Protein AF-0000000077100002 (afdb_homodimer)

Nearest PDB structures (foldseek):
  3akk-assembly2_C  TM=9.280E-01  e=3.786E-22  Helicobacter pylori J99
  3akk-assembly1_A  TM=9.000E-01  e=1.284E-22  Helicobacter pylori J99
  3akl-assembly1_B  TM=9.288E-01  e=6.500E-22  Helicobacter pylori J99
  3akk-assembly2_D  TM=9.218E-01  e=1.544E-21  Helicobacter pylori J99
  3akj-assembly1_A  TM=9.193E-01  e=2.798E-21  Helicobacter pylori J99

Sequence (646 aa):
MERERMIDIKDLNKYERDFSTYYGGRSGSKYAIIIDGERWMIKFPESTKDFMGRQKKNAHFPSYTASPLSEYIGSQIYQSLGIPVHETMLGIRDNKLVVACKDFDPLHRLVEYGQIKNSLTDTEIELVHSSSGQQGEALMDVLNVISTAPVFQKTPGVKERFWDMFIADAFIRNNDRNNGNWGIFINADGTGKLAPVYDNGNCLFNKRNPSVAERRIANERDIYQDALGTGVSFFTDKNDKNIHPFQYIESAENPDCTAALLRFVKHLDVREIDRIVEEIPENFQDIQIITAIQKEHYKAVFHMMLNKSIFPAANNFEKNLIKMERERMIDIKDLNKYERDFSTYYGGRSGSKYAIIIDGERWMIKFPESTKDFMGRQKKNAHFPSYTASPLSEYIGSQIYQSLGIPVHETMLGIRDNKLVVACKDFDPLHRLVEYGQIKNSLTDTEIELVHSSSGQQGEALMDVLNVISTAPVFQKTPGVKERFWDMFIADAFIRNNDRNNGNWGIFINADGTGKLAPVYDNGNCLFNKRNPSVAERRIANERDIYQDALGTGVSFFTDKNDKNIHPFQYIESAENPDCTAALLRFVKHLDVREIDRIVEEIPENFQDIQIITAIQKEHYKAVFHMMLNKSIFPAANNFEKNLIK

Structure (mmCIF, N/CA/C/O backbone):
data_AF-0000000077100002-model_v1
#
loop_
_entity.id
_entity.type
_entity.pdbx_description
1 polymer 'HipA-like C-terminal domain-containing protein'
#
loop_
_atom_site.group_PDB
_atom_site.id
_atom_site.type_symbol
_atom_site.label_atom_id
_atom_site.label_alt_id
_atom_site.label_comp_id
_atom_site.label_asym_id
_atom_site.label_entity_id
_atom_site.label_seq_id
_atom_site.pdbx_PDB_ins_code
_atom_site.Cartn_x
_atom_site.Cartn_y
_atom_site.Cartn_z
_atom_site.occupancy
_atom_site.B_iso_or_equiv
_atom_site.auth_seq_id
_atom_site.auth_comp_id
_atom_site.auth_asym_id
_atom_site.auth_atom_id
_atom_site.pdbx_PDB_model_num
ATOM 1 N N . MET A 1 1 ? 19.609 -36.281 -30.641 1 29.33 1 MET A N 1
ATOM 2 C CA . MET A 1 1 ? 19.562 -35.625 -29.328 1 29.33 1 MET A CA 1
ATOM 3 C C . MET A 1 1 ? 18.734 -34.344 -29.391 1 29.33 1 MET A C 1
ATOM 5 O O . MET A 1 1 ? 19.062 -33.438 -30.141 1 29.33 1 MET A O 1
ATOM 9 N N . GLU A 1 2 ? 17.438 -34.406 -29.344 1 36.81 2 GLU A N 1
ATOM 10 C CA . GLU A 1 2 ? 16.562 -33.25 -29.516 1 36.81 2 GLU A CA 1
ATOM 11 C C . GLU A 1 2 ? 17.094 -32.031 -28.766 1 36.81 2 GLU A C 1
ATOM 13 O O . GLU A 1 2 ? 17.406 -32.125 -27.578 1 36.81 2 GLU A O 1
ATOM 18 N N . ARG A 1 3 ? 17.875 -31.234 -29.234 1 43.56 3 ARG A N 1
ATOM 19 C CA . ARG A 1 3 ? 18.562 -30.062 -28.703 1 43.56 3 ARG A CA 1
ATOM 20 C C . ARG A 1 3 ? 17.688 -29.312 -27.688 1 43.56 3 ARG A C 1
ATOM 22 O O . ARG A 1 3 ? 16.547 -28.969 -27.984 1 43.56 3 ARG A O 1
ATOM 29 N N . GLU A 1 4 ? 17.703 -29.625 -26.359 1 52.91 4 GLU A N 1
ATOM 30 C CA . GLU A 1 4 ? 17.016 -29.156 -25.172 1 52.91 4 GLU A CA 1
ATOM 31 C C . GLU A 1 4 ? 16.812 -27.641 -25.219 1 52.91 4 GLU A C 1
ATOM 33 O O . GLU A 1 4 ? 17.766 -26.875 -25.328 1 52.91 4 GLU A O 1
ATOM 38 N N . ARG A 1 5 ? 15.719 -27.094 -25.906 1 70.12 5 ARG A N 1
ATOM 39 C CA . ARG A 1 5 ? 15.391 -25.703 -26.172 1 70.12 5 ARG A CA 1
ATOM 40 C C . ARG A 1 5 ? 15.328 -24.906 -24.875 1 70.12 5 ARG A C 1
ATOM 42 O O . ARG A 1 5 ? 14.531 -25.219 -23.984 1 70.12 5 ARG A O 1
ATOM 49 N N . MET A 1 6 ? 16.453 -24.328 -24.484 1 81.62 6 MET A N 1
ATOM 50 C CA . MET A 1 6 ? 16.5 -23.422 -23.344 1 81.62 6 MET A CA 1
ATOM 51 C C . MET A 1 6 ? 15.883 -22.078 -23.688 1 81.62 6 MET A C 1
ATOM 53 O O . MET A 1 6 ? 15.883 -21.656 -24.844 1 81.62 6 MET A O 1
ATOM 57 N N . ILE A 1 7 ? 15.234 -21.531 -22.703 1 89.06 7 ILE A N 1
ATOM 58 C CA . ILE A 1 7 ? 14.68 -20.203 -22.922 1 89.06 7 ILE A CA 1
ATOM 59 C C . ILE A 1 7 ? 15.805 -19.203 -23.141 1 89.06 7 ILE A C 1
ATOM 61 O O . ILE A 1 7 ? 16.953 -19.453 -22.75 1 89.06 7 ILE A O 1
ATOM 65 N N . ASP A 1 8 ? 15.438 -18.094 -23.781 1 90.88 8 ASP A N 1
ATOM 66 C CA . ASP A 1 8 ? 16.391 -17.016 -24.031 1 90.88 8 ASP A CA 1
ATOM 67 C C . ASP A 1 8 ? 16.391 -16 -22.906 1 90.88 8 ASP A C 1
ATOM 69 O O . ASP A 1 8 ? 15.344 -15.43 -22.578 1 90.88 8 ASP A O 1
ATOM 73 N N . ILE A 1 9 ? 17.516 -15.891 -22.281 1 95.19 9 ILE A N 1
ATOM 74 C CA . ILE A 1 9 ? 17.703 -14.781 -21.344 1 95.19 9 ILE A CA 1
ATOM 75 C C . ILE A 1 9 ? 18.094 -13.523 -22.109 1 95.19 9 ILE A C 1
ATOM 77 O O . ILE A 1 9 ? 19.094 -13.516 -22.844 1 95.19 9 ILE A O 1
ATOM 81 N N . LYS A 1 10 ? 17.391 -12.406 -21.906 1 95.81 10 LYS A N 1
ATOM 82 C CA . LYS A 1 10 ? 17.547 -11.219 -22.734 1 95.81 10 LYS A CA 1
ATOM 83 C C . LYS A 1 10 ? 18.547 -10.25 -22.125 1 95.81 10 LYS A C 1
ATOM 85 O O . LYS A 1 10 ? 18.641 -10.125 -20.906 1 95.81 10 LYS A O 1
ATOM 90 N N . ASP A 1 11 ? 19.328 -9.656 -23.031 1 95.31 11 ASP A N 1
ATOM 91 C CA . ASP A 1 11 ? 20.094 -8.492 -22.609 1 95.31 11 ASP A CA 1
ATOM 92 C C . ASP A 1 11 ? 19.219 -7.242 -22.562 1 95.31 11 ASP A C 1
ATOM 94 O O . ASP A 1 11 ? 18.875 -6.68 -23.609 1 95.31 11 ASP A O 1
ATOM 98 N N . LEU A 1 12 ? 18.969 -6.793 -21.375 1 96.94 12 LEU A N 1
ATOM 99 C CA . LEU A 1 12 ? 18.016 -5.691 -21.234 1 96.94 12 LEU A CA 1
ATOM 100 C C . LEU A 1 12 ? 18.75 -4.375 -21 1 96.94 12 LEU A C 1
ATOM 102 O O . LEU A 1 12 ? 18.125 -3.334 -20.797 1 96.94 12 LEU A O 1
ATOM 106 N N . ASN A 1 13 ? 20.078 -4.367 -21.094 1 95.69 13 ASN A N 1
ATOM 107 C CA . ASN A 1 13 ? 20.875 -3.168 -20.891 1 95.69 13 ASN A CA 1
ATOM 108 C C . ASN A 1 13 ? 20.656 -2.145 -22 1 95.69 13 ASN A C 1
ATOM 110 O O . ASN A 1 13 ? 20.797 -0.94 -21.781 1 95.69 13 ASN A O 1
ATOM 114 N N . LYS A 1 14 ? 20.281 -2.521 -23.094 1 95.69 14 LYS A N 1
ATOM 115 C CA . LYS A 1 14 ? 20.219 -1.646 -24.266 1 95.69 14 LYS A CA 1
ATOM 116 C C . LYS A 1 14 ? 18.938 -0.832 -24.281 1 95.69 14 LYS A C 1
ATOM 118 O O . LYS A 1 14 ? 18.797 0.111 -25.062 1 95.69 14 LYS A O 1
ATOM 123 N N . TYR A 1 15 ? 18.016 -1.192 -23.469 1 97.38 15 TYR A N 1
ATOM 124 C CA . TYR A 1 15 ? 16.719 -0.518 -23.5 1 97.38 15 TYR A CA 1
ATOM 125 C C . TYR A 1 15 ? 16.688 0.658 -22.531 1 97.38 15 TYR A C 1
ATOM 127 O O . TYR A 1 15 ? 17.234 0.571 -21.422 1 97.38 15 TYR A O 1
ATOM 135 N N . GLU A 1 16 ? 16.031 1.684 -22.953 1 94.25 16 GLU A N 1
ATOM 136 C CA . GLU A 1 16 ? 16 2.928 -22.188 1 94.25 16 GLU A CA 1
ATOM 137 C C . GLU A 1 16 ? 14.953 2.875 -21.094 1 94.25 16 GLU A C 1
ATOM 139 O O . GLU A 1 16 ? 13.875 2.299 -21.266 1 94.25 16 GLU A O 1
ATOM 144 N N . ARG A 1 17 ? 15.273 3.562 -20.031 1 93.69 17 ARG A N 1
ATOM 145 C CA . ARG A 1 17 ? 14.336 3.721 -18.922 1 93.69 17 ARG A CA 1
ATOM 146 C C . ARG A 1 17 ? 13.242 4.73 -19.266 1 93.69 17 ARG A C 1
ATOM 148 O O . ARG A 1 17 ? 13.516 5.754 -19.891 1 93.69 17 ARG A O 1
ATOM 155 N N . ASP A 1 18 ? 12.039 4.41 -18.938 1 93.06 18 ASP A N 1
ATOM 156 C CA . ASP A 1 18 ? 10.906 5.328 -19.047 1 93.06 18 ASP A CA 1
ATOM 157 C C . ASP A 1 18 ? 10.648 6.023 -17.703 1 93.06 18 ASP A C 1
ATOM 159 O O . ASP A 1 18 ? 10.172 5.398 -16.766 1 93.06 18 ASP A O 1
ATOM 163 N N . PHE A 1 19 ? 10.875 7.328 -17.609 1 90.44 19 PHE A N 1
ATOM 164 C CA . PHE A 1 19 ? 10.781 8.062 -16.344 1 90.44 19 PHE A CA 1
ATOM 165 C C . PHE A 1 19 ? 9.383 8.641 -16.156 1 90.44 19 PHE A C 1
ATOM 167 O O . PHE A 1 19 ? 9.148 9.414 -15.227 1 90.44 19 PHE A O 1
ATOM 174 N N . SER A 1 20 ? 8.445 8.242 -16.969 1 89.31 20 SER A N 1
ATOM 175 C CA . SER A 1 20 ? 7.09 8.766 -16.859 1 89.31 20 SER A CA 1
ATOM 176 C C . SER A 1 20 ? 6.191 7.812 -16.062 1 89.31 20 SER A C 1
ATOM 178 O O . SER A 1 20 ? 5.031 8.133 -15.789 1 89.31 20 SER A O 1
ATOM 180 N N . THR A 1 21 ? 6.754 6.668 -15.742 1 91.62 21 THR A N 1
ATOM 181 C CA . THR A 1 21 ? 5.934 5.691 -15.031 1 91.62 21 THR A CA 1
ATOM 182 C C . THR A 1 21 ? 6.707 5.09 -13.859 1 91.62 21 THR A C 1
ATOM 184 O O . THR A 1 21 ? 7.902 4.809 -13.969 1 91.62 21 THR A O 1
ATOM 187 N N . TYR A 1 22 ? 5.973 4.887 -12.766 1 93.19 22 TYR A N 1
ATOM 188 C CA . TYR A 1 22 ? 6.531 4.34 -11.539 1 93.19 22 TYR A CA 1
ATOM 189 C C . TYR A 1 22 ? 5.617 3.268 -10.953 1 93.19 22 TYR A C 1
ATOM 191 O O . TYR A 1 22 ? 4.43 3.217 -11.273 1 93.19 22 TYR A O 1
ATOM 199 N N . TYR A 1 23 ? 6.211 2.426 -10.148 1 93.81 23 TYR A N 1
ATOM 200 C CA . TYR A 1 23 ? 5.473 1.271 -9.648 1 93.81 23 TYR A CA 1
ATOM 201 C C . TYR A 1 23 ? 5.578 1.167 -8.133 1 93.81 23 TYR A C 1
ATOM 203 O O . TYR A 1 23 ? 6.605 1.518 -7.551 1 93.81 23 TYR A O 1
ATOM 211 N N . GLY A 1 24 ? 4.477 0.682 -7.551 1 91.19 24 GLY A N 1
ATOM 212 C CA . GLY A 1 24 ? 4.457 0.469 -6.113 1 91.19 24 GLY A CA 1
ATOM 213 C C . GLY A 1 24 ? 4.98 -0.896 -5.703 1 91.19 24 GLY A C 1
ATOM 214 O O . GLY A 1 24 ? 5.621 -1.584 -6.5 1 91.19 24 GLY A O 1
ATOM 215 N N . GLY A 1 25 ? 4.691 -1.193 -4.418 1 86.75 25 GLY A N 1
ATOM 216 C CA . GLY A 1 25 ? 5.152 -2.455 -3.861 1 86.75 25 GLY A CA 1
ATOM 217 C C . GLY A 1 25 ? 6.277 -2.289 -2.857 1 86.75 25 GLY A C 1
ATOM 218 O O . GLY A 1 25 ? 6.922 -1.241 -2.809 1 86.75 25 GLY A O 1
ATOM 219 N N . ARG A 1 26 ? 6.523 -3.363 -2.15 1 76.56 26 ARG A N 1
ATOM 220 C CA . ARG A 1 26 ? 7.473 -3.27 -1.047 1 76.56 26 ARG A CA 1
ATOM 221 C C . ARG A 1 26 ? 8.727 -4.094 -1.332 1 76.56 26 ARG A C 1
ATOM 223 O O . ARG A 1 26 ? 9.641 -4.145 -0.508 1 76.56 26 ARG A O 1
ATOM 230 N N . SER A 1 27 ? 8.719 -4.648 -2.514 1 74.06 27 SER A N 1
ATOM 231 C CA . SER A 1 27 ? 9.82 -5.57 -2.74 1 74.06 27 SER A CA 1
ATOM 232 C C . SER A 1 27 ? 10.781 -5.035 -3.803 1 74.06 27 SER A C 1
ATOM 234 O O . SER A 1 27 ? 10.422 -4.949 -4.98 1 74.06 27 SER A O 1
ATOM 236 N N . GLY A 1 28 ? 11.969 -4.707 -3.453 1 77.81 28 GLY A N 1
ATOM 237 C CA . GLY A 1 28 ? 13.07 -4.469 -4.371 1 77.81 28 GLY A CA 1
ATOM 238 C C . GLY A 1 28 ? 12.844 -3.275 -5.277 1 77.81 28 GLY A C 1
ATOM 239 O O . GLY A 1 28 ? 11.742 -2.736 -5.34 1 77.81 28 GLY A O 1
ATOM 240 N N . SER A 1 29 ? 13.828 -2.967 -6 1 91 29 SER A N 1
ATOM 241 C CA . SER A 1 29 ? 13.797 -1.868 -6.961 1 91 29 SER A CA 1
ATOM 242 C C . SER A 1 29 ? 13.094 -2.279 -8.25 1 91 29 SER A C 1
ATOM 244 O O . SER A 1 29 ? 13.203 -3.428 -8.688 1 91 29 SER A O 1
ATOM 246 N N . LYS A 1 30 ? 12.367 -1.38 -8.852 1 94.94 30 LYS A N 1
ATOM 247 C CA . LYS A 1 30 ? 11.68 -1.622 -10.117 1 94.94 30 LYS A CA 1
ATOM 248 C C . LYS A 1 30 ? 11.43 -0.316 -10.867 1 94.94 30 LYS A C 1
ATOM 250 O O . LYS A 1 30 ? 11.195 0.724 -10.25 1 94.94 30 LYS A O 1
ATOM 255 N N . TYR A 1 31 ? 11.578 -0.314 -12.141 1 95.69 31 TYR A N 1
ATOM 256 C CA . TYR A 1 31 ? 11.258 0.834 -12.984 1 95.69 31 TYR A CA 1
ATOM 257 C C . TYR A 1 31 ? 10.875 0.389 -14.391 1 95.69 31 TYR A C 1
ATOM 259 O O . TYR A 1 31 ? 10.961 -0.796 -14.719 1 95.69 31 TYR A O 1
ATOM 267 N N . ALA A 1 32 ? 10.398 1.284 -15.164 1 96.12 32 ALA A N 1
ATOM 268 C CA . ALA A 1 32 ? 9.875 0.98 -16.484 1 96.12 32 ALA A CA 1
ATOM 269 C C . ALA A 1 32 ? 10.961 1.137 -17.562 1 96.12 32 ALA A C 1
ATOM 271 O O . ALA A 1 32 ? 11.766 2.062 -17.484 1 96.12 32 ALA A O 1
ATOM 272 N N . ILE A 1 33 ? 10.945 0.249 -18.5 1 97.5 33 ILE A N 1
ATOM 273 C CA . ILE A 1 33 ? 11.711 0.386 -19.734 1 97.5 33 ILE A CA 1
ATOM 274 C C . ILE A 1 33 ? 10.797 0.195 -20.938 1 97.5 33 ILE A C 1
ATOM 276 O O . ILE A 1 33 ? 9.68 -0.311 -20.812 1 97.5 33 ILE A O 1
ATOM 280 N N . ILE A 1 34 ? 11.305 0.632 -22.078 1 97.06 34 ILE A N 1
ATOM 281 C CA . ILE A 1 34 ? 10.547 0.485 -23.312 1 97.06 34 ILE A CA 1
ATOM 282 C C . ILE A 1 34 ? 11.227 -0.538 -24.219 1 97.06 34 ILE A C 1
ATOM 284 O O . ILE A 1 34 ? 12.391 -0.372 -24.594 1 97.06 34 ILE A O 1
ATOM 288 N N . ILE A 1 35 ? 10.531 -1.644 -24.516 1 97.19 35 ILE A N 1
ATOM 289 C CA . ILE A 1 35 ? 10.984 -2.658 -25.469 1 97.19 35 ILE A CA 1
ATOM 290 C C . ILE A 1 35 ? 10.055 -2.688 -26.672 1 97.19 35 ILE A C 1
ATOM 292 O O . ILE A 1 35 ? 8.883 -3.043 -26.562 1 97.19 35 ILE A O 1
ATOM 296 N N . ASP A 1 36 ? 10.539 -2.303 -27.844 1 95.12 36 ASP A N 1
ATOM 297 C CA . ASP A 1 36 ? 9.789 -2.311 -29.094 1 95.12 36 ASP A CA 1
ATOM 298 C C . ASP A 1 36 ? 8.477 -1.55 -28.953 1 95.12 36 ASP A C 1
ATOM 300 O O . ASP A 1 36 ? 7.414 -2.057 -29.312 1 95.12 36 ASP A O 1
ATOM 304 N N . GLY A 1 37 ? 8.469 -0.465 -28.312 1 94.75 37 GLY A N 1
ATOM 305 C CA . GLY A 1 37 ? 7.34 0.439 -28.203 1 94.75 37 GLY A CA 1
ATOM 306 C C . GLY A 1 37 ? 6.395 0.081 -27.078 1 94.75 37 GLY A C 1
ATOM 307 O O . GLY A 1 37 ? 5.398 0.774 -26.844 1 94.75 37 GLY A O 1
ATOM 308 N N . GLU A 1 38 ? 6.727 -1.02 -26.375 1 96.12 38 GLU A N 1
ATOM 309 C CA . GLU A 1 38 ? 5.875 -1.451 -25.281 1 96.12 38 GLU A CA 1
ATOM 310 C C . GLU A 1 38 ? 6.57 -1.259 -23.938 1 96.12 38 GLU A C 1
ATOM 312 O O . GLU A 1 38 ? 7.777 -1.485 -23.812 1 96.12 38 GLU A O 1
ATOM 317 N N . ARG A 1 39 ? 5.793 -0.842 -22.953 1 96.94 39 ARG A N 1
ATOM 318 C CA . ARG A 1 39 ? 6.336 -0.602 -21.625 1 96.94 39 ARG A CA 1
ATOM 319 C C . ARG A 1 39 ? 6.422 -1.898 -20.828 1 96.94 39 ARG A C 1
ATOM 321 O O . ARG A 1 39 ? 5.484 -2.699 -20.828 1 96.94 39 ARG A O 1
ATOM 328 N N . TRP A 1 40 ? 7.59 -2.094 -20.234 1 98.38 40 TRP A N 1
ATOM 329 C CA . TRP A 1 40 ? 7.848 -3.234 -19.359 1 98.38 40 TRP A CA 1
ATOM 330 C C . TRP A 1 40 ? 8.367 -2.773 -18 1 98.38 40 TRP A C 1
ATOM 332 O O . TRP A 1 40 ? 9.18 -1.851 -17.922 1 98.38 40 TRP A O 1
ATOM 342 N N . MET A 1 41 ? 7.891 -3.357 -16.953 1 97.81 41 MET A N 1
ATOM 343 C CA . MET A 1 41 ? 8.422 -3.127 -15.609 1 97.81 41 MET A CA 1
ATOM 344 C C . MET A 1 41 ? 9.555 -4.102 -15.297 1 97.81 41 MET A C 1
ATOM 346 O O . MET A 1 41 ? 9.359 -5.32 -15.344 1 97.81 41 MET A O 1
ATOM 350 N N . ILE A 1 42 ? 10.688 -3.588 -15.008 1 97.19 42 ILE A N 1
ATOM 351 C CA . ILE A 1 42 ? 11.812 -4.43 -14.602 1 97.19 42 ILE A CA 1
ATOM 352 C C . ILE A 1 42 ? 11.867 -4.523 -13.078 1 97.19 42 ILE A C 1
ATOM 354 O O . ILE A 1 42 ? 11.82 -3.502 -12.391 1 97.19 42 ILE A O 1
ATOM 358 N N . LYS A 1 43 ? 11.922 -5.727 -12.594 1 95.5 43 LYS A N 1
ATOM 359 C CA . LYS A 1 43 ? 12.094 -5.98 -11.164 1 95.5 43 LYS A CA 1
ATOM 360 C C . LYS A 1 43 ? 13.484 -6.539 -10.875 1 95.5 43 LYS A C 1
ATOM 362 O O . LYS A 1 43 ? 13.898 -7.535 -11.469 1 95.5 43 LYS A O 1
ATOM 367 N N . PHE A 1 44 ? 14.164 -5.871 -9.992 1 92.62 44 PHE A N 1
ATOM 368 C CA . PHE A 1 44 ? 15.492 -6.297 -9.57 1 92.62 44 PHE A CA 1
ATOM 369 C C . PHE A 1 44 ? 15.406 -7.215 -8.352 1 92.62 44 PHE A C 1
ATOM 371 O O . PHE A 1 44 ? 14.414 -7.199 -7.629 1 92.62 44 PHE A O 1
ATOM 378 N N . PRO A 1 45 ? 16.469 -8.031 -8.234 1 88.56 45 PRO A N 1
ATOM 379 C CA . PRO A 1 45 ? 16.484 -8.836 -7.008 1 88.56 45 PRO A CA 1
ATOM 380 C C . PRO A 1 45 ? 16.672 -7.988 -5.75 1 88.56 45 PRO A C 1
ATOM 382 O O . PRO A 1 45 ? 17.234 -6.895 -5.82 1 88.56 45 PRO A O 1
ATOM 385 N N . GLU A 1 46 ? 16.062 -8.461 -4.684 1 77 46 GLU A N 1
ATOM 386 C CA . GLU A 1 46 ? 16.25 -7.75 -3.42 1 77 46 GLU A CA 1
ATOM 387 C C . GLU A 1 46 ? 17.688 -7.824 -2.941 1 77 46 GLU A C 1
ATOM 389 O O . GLU A 1 46 ? 18.359 -8.844 -3.117 1 77 46 GLU A O 1
ATOM 394 N N . SER A 1 47 ? 18.219 -6.68 -2.527 1 64.25 47 SER A N 1
ATOM 395 C CA . SER A 1 47 ? 19.594 -6.645 -2.037 1 64.25 47 SER A CA 1
ATOM 396 C C . SER A 1 47 ? 19.719 -7.387 -0.713 1 64.25 47 SER A C 1
ATOM 398 O O . SER A 1 47 ? 18.734 -7.578 0.001 1 64.25 47 SER A O 1
ATOM 400 N N . THR A 1 48 ? 20.984 -7.922 -0.502 1 56.78 48 THR A N 1
ATOM 401 C CA . THR A 1 48 ? 21.281 -8.562 0.773 1 56.78 48 THR A CA 1
ATOM 402 C C . THR A 1 48 ? 20.906 -7.652 1.938 1 56.78 48 THR A C 1
ATOM 404 O O . THR A 1 48 ? 20.453 -8.125 2.982 1 56.78 48 THR A O 1
ATOM 407 N N . LYS A 1 49 ? 21.203 -6.383 1.735 1 55.28 49 LYS A N 1
ATOM 408 C CA . LYS A 1 49 ? 20.891 -5.426 2.791 1 55.28 49 LYS A CA 1
ATOM 409 C C . LYS A 1 49 ? 19.391 -5.391 3.07 1 55.28 49 LYS A C 1
ATOM 411 O O . LYS A 1 49 ? 18.969 -5.262 4.223 1 55.28 49 LYS A O 1
ATOM 416 N N . ASP A 1 50 ? 18.719 -5.52 2.061 1 54 50 ASP A N 1
ATOM 417 C CA . ASP A 1 50 ? 17.266 -5.523 2.164 1 54 50 ASP A CA 1
ATOM 418 C C . ASP A 1 50 ? 16.781 -6.684 3.027 1 54 50 ASP A C 1
ATOM 420 O O . ASP A 1 50 ? 15.828 -6.535 3.799 1 54 50 ASP A O 1
ATOM 424 N N . PHE A 1 51 ? 17.578 -7.703 2.773 1 49.91 51 PHE A N 1
ATOM 425 C CA . PHE A 1 51 ? 17.203 -8.914 3.5 1 49.91 51 PHE A CA 1
ATOM 426 C C . PHE A 1 51 ? 17.609 -8.805 4.965 1 49.91 51 PHE A C 1
ATOM 428 O O . PHE A 1 51 ? 16.891 -9.289 5.848 1 49.91 51 PHE A O 1
ATOM 435 N N . MET A 1 52 ? 18.828 -8.234 5.109 1 47.09 52 MET A N 1
ATOM 436 C CA . MET A 1 52 ? 19.312 -8.086 6.484 1 47.09 52 MET A CA 1
ATOM 437 C C . MET A 1 52 ? 18.391 -7.168 7.281 1 47.09 52 MET A C 1
ATOM 439 O O . MET A 1 52 ? 18.188 -7.367 8.484 1 47.09 52 MET A O 1
ATOM 443 N N . GLY A 1 53 ? 17.875 -6.125 6.676 1 45 53 GLY A N 1
ATOM 444 C CA . GLY A 1 53 ? 17.016 -5.184 7.371 1 45 53 GLY A CA 1
ATOM 445 C C . GLY A 1 53 ? 15.672 -5.777 7.754 1 45 53 GLY A C 1
ATOM 446 O O . GLY A 1 53 ? 15.062 -5.355 8.734 1 45 53 GLY A O 1
ATOM 447 N N . ARG A 1 54 ? 15.312 -6.746 6.789 1 46.38 54 ARG A N 1
ATOM 448 C CA . ARG A 1 54 ? 14.047 -7.395 7.109 1 46.38 54 ARG A CA 1
ATOM 449 C C . ARG A 1 54 ? 14.258 -8.57 8.055 1 46.38 54 ARG A C 1
ATOM 451 O O . ARG A 1 54 ? 13.336 -8.969 8.773 1 46.38 54 ARG A O 1
ATOM 458 N N . GLN A 1 55 ? 15.383 -9.336 7.719 1 44.28 55 GLN A N 1
ATOM 459 C CA . GLN A 1 55 ? 15.609 -10.555 8.484 1 44.28 55 GLN A CA 1
ATOM 460 C C . GLN A 1 55 ? 16.828 -10.414 9.398 1 44.28 55 GLN A C 1
ATOM 462 O O . GLN A 1 55 ? 17.75 -9.664 9.094 1 44.28 55 GLN A O 1
ATOM 467 N N . LYS A 1 56 ? 16.812 -11.031 10.562 1 42.97 56 LYS A N 1
ATOM 468 C CA . LYS A 1 56 ? 17.875 -11.141 11.547 1 42.97 56 LYS A CA 1
ATOM 469 C C . LYS A 1 56 ? 19.172 -11.664 10.914 1 42.97 56 LYS A C 1
ATOM 471 O O . LYS A 1 56 ? 19.125 -12.391 9.922 1 42.97 56 LYS A O 1
ATOM 476 N N . LYS A 1 57 ? 20.422 -11.43 11.398 1 42.81 57 LYS A N 1
ATOM 477 C CA . LYS A 1 57 ? 21.859 -11.547 11.156 1 42.81 57 LYS A CA 1
ATOM 478 C C . LYS A 1 57 ? 22.203 -12.898 10.523 1 42.81 57 LYS A C 1
ATOM 480 O O . LYS A 1 57 ? 23.203 -13.023 9.828 1 42.81 57 LYS A O 1
ATOM 485 N N . ASN A 1 58 ? 21.859 -13.945 11.086 1 37.94 58 ASN A N 1
ATOM 486 C CA . ASN A 1 58 ? 22.5 -15.219 10.82 1 37.94 58 ASN A CA 1
ATOM 487 C C . ASN A 1 58 ? 21.906 -15.914 9.602 1 37.94 58 ASN A C 1
ATOM 489 O O . ASN A 1 58 ? 22.109 -17.109 9.406 1 37.94 58 ASN A O 1
ATOM 493 N N . ALA A 1 59 ? 20.969 -15.43 8.977 1 42.62 59 ALA A N 1
ATOM 494 C CA . ALA A 1 59 ? 20.266 -16.328 8.062 1 42.62 59 ALA A CA 1
ATOM 495 C C . ALA A 1 59 ? 20.953 -16.359 6.699 1 42.62 59 ALA A C 1
ATOM 497 O O . ALA A 1 59 ? 21.531 -15.367 6.254 1 42.62 59 ALA A O 1
ATOM 498 N N . HIS A 1 60 ? 21.234 -17.547 6.199 1 45.34 60 HIS A N 1
ATOM 499 C CA . HIS A 1 60 ? 21.656 -17.844 4.84 1 45.34 60 HIS A CA 1
ATOM 500 C C . HIS A 1 60 ? 20.938 -16.953 3.83 1 45.34 60 HIS A C 1
ATOM 502 O O . HIS A 1 60 ? 19.703 -16.953 3.766 1 45.34 60 HIS A O 1
ATOM 508 N N . PHE A 1 61 ? 21.547 -15.969 3.402 1 50.53 61 PHE A N 1
ATOM 509 C CA . PHE A 1 61 ? 21 -14.938 2.52 1 50.53 61 PHE A CA 1
ATOM 510 C C . PHE A 1 61 ? 20.484 -15.555 1.229 1 50.53 61 PHE A C 1
ATOM 512 O O . PHE A 1 61 ? 21.141 -16.406 0.623 1 50.53 61 PHE A O 1
ATOM 519 N N . PRO A 1 62 ? 19.141 -15.406 0.997 1 54.03 62 PRO A N 1
ATOM 520 C CA . PRO A 1 62 ? 18.656 -15.891 -0.296 1 54.03 62 PRO A CA 1
ATOM 521 C C . PRO A 1 62 ? 19.531 -15.438 -1.464 1 54.03 62 PRO A C 1
ATOM 523 O O . PRO A 1 62 ? 20.25 -14.445 -1.35 1 54.03 62 PRO A O 1
ATOM 526 N N . SER A 1 63 ? 19.641 -16.391 -2.404 1 56.91 63 SER A N 1
ATOM 527 C CA . SER A 1 63 ? 20.344 -16.062 -3.646 1 56.91 63 SER A CA 1
ATOM 528 C C . SER A 1 63 ? 19.75 -14.805 -4.285 1 56.91 63 SER A C 1
ATOM 530 O O . SER A 1 63 ? 18.547 -14.594 -4.246 1 56.91 63 SER A O 1
ATOM 532 N N . TYR A 1 64 ? 20.516 -13.828 -4.648 1 55.62 64 TYR A N 1
ATOM 533 C CA . TYR A 1 64 ? 20.25 -12.57 -5.34 1 55.62 64 TYR A CA 1
ATOM 534 C C . TYR A 1 64 ? 19.375 -12.797 -6.562 1 55.62 64 TYR A C 1
ATOM 536 O O . TYR A 1 64 ? 18.828 -11.844 -7.125 1 55.62 64 TYR A O 1
ATOM 544 N N . THR A 1 65 ? 19.156 -14.07 -6.836 1 58.69 65 THR A N 1
ATOM 545 C CA . THR A 1 65 ? 18.438 -14.328 -8.086 1 58.69 65 THR A CA 1
ATOM 546 C C . THR A 1 65 ? 17.047 -14.883 -7.809 1 58.69 65 THR A C 1
ATOM 548 O O . THR A 1 65 ? 16.234 -15.039 -8.727 1 58.69 65 THR A O 1
ATOM 551 N N . ALA A 1 66 ? 16.594 -14.922 -6.668 1 77.88 66 ALA A N 1
ATOM 552 C CA . ALA A 1 66 ? 15.484 -15.805 -6.336 1 77.88 66 ALA A CA 1
ATOM 553 C C . ALA A 1 66 ? 14.148 -15.164 -6.711 1 77.88 66 ALA A C 1
ATOM 555 O O . ALA A 1 66 ? 13.312 -15.797 -7.355 1 77.88 66 ALA A O 1
ATOM 556 N N . SER A 1 67 ? 14.062 -13.898 -6.566 1 87.12 67 SER A N 1
ATOM 557 C CA . SER A 1 67 ? 12.742 -13.305 -6.754 1 87.12 67 SER A CA 1
ATOM 558 C C . SER A 1 67 ? 12.398 -13.18 -8.234 1 87.12 67 SER A C 1
ATOM 560 O O . SER A 1 67 ? 11.32 -13.578 -8.664 1 87.12 67 SER A O 1
ATOM 562 N N . PRO A 1 68 ? 13.359 -12.758 -9.102 1 94.44 68 PRO A N 1
ATOM 563 C CA . PRO A 1 68 ? 13.055 -12.695 -10.539 1 94.44 68 PRO A CA 1
ATOM 564 C C . PRO A 1 68 ? 12.75 -14.062 -11.133 1 94.44 68 PRO A C 1
ATOM 566 O O . PRO A 1 68 ? 11.805 -14.203 -11.914 1 94.44 68 PRO A O 1
ATOM 569 N N . LEU A 1 69 ? 13.508 -15.016 -10.719 1 95.25 69 LEU A N 1
ATOM 570 C CA . LEU A 1 69 ? 13.32 -16.375 -11.211 1 95.25 69 LEU A CA 1
ATOM 571 C C . LEU A 1 69 ? 11.961 -16.922 -10.805 1 95.25 69 LEU A C 1
ATOM 573 O O . LEU A 1 69 ? 11.234 -17.469 -11.633 1 95.25 69 LEU A O 1
ATOM 577 N N . SER A 1 70 ? 11.602 -16.719 -9.578 1 96.06 70 SER A N 1
ATOM 578 C CA . SER A 1 70 ? 10.312 -17.172 -9.07 1 96.06 70 SER A CA 1
ATOM 579 C C . SER A 1 70 ? 9.156 -16.5 -9.805 1 96.06 70 SER A C 1
ATOM 581 O O . SER A 1 70 ? 8.18 -17.156 -10.172 1 96.06 70 SER A O 1
ATOM 583 N N . GLU A 1 71 ? 9.297 -15.203 -10.008 1 96.94 71 GLU A N 1
ATOM 584 C CA . GLU A 1 71 ? 8.273 -14.469 -10.75 1 96.94 71 GLU A CA 1
ATOM 585 C C . GLU A 1 71 ? 8.078 -15.055 -12.148 1 96.94 71 GLU A C 1
ATOM 587 O O . GLU A 1 71 ? 6.941 -15.234 -12.594 1 96.94 71 GLU A O 1
ATOM 592 N N . TYR A 1 72 ? 9.141 -15.367 -12.789 1 98 72 TYR A N 1
ATOM 593 C CA . TYR A 1 72 ? 9.07 -15.922 -14.141 1 98 72 TYR A CA 1
ATOM 594 C C . TYR A 1 72 ? 8.422 -17.297 -14.125 1 98 72 TYR A C 1
ATOM 596 O O . TYR A 1 72 ? 7.434 -17.531 -14.836 1 98 72 TYR A O 1
ATOM 604 N N . ILE A 1 73 ? 8.891 -18.188 -13.289 1 98.12 73 ILE A N 1
ATOM 605 C CA . ILE A 1 73 ? 8.398 -19.562 -13.266 1 98.12 73 ILE A CA 1
ATOM 606 C C . ILE A 1 73 ? 6.922 -19.578 -12.867 1 98.12 73 ILE A C 1
ATOM 608 O O . ILE A 1 73 ? 6.102 -20.203 -13.531 1 98.12 73 ILE A O 1
ATOM 612 N N . GLY A 1 74 ? 6.621 -18.812 -11.781 1 98.44 74 GLY A N 1
ATOM 613 C CA . GLY A 1 74 ? 5.234 -18.734 -11.352 1 98.44 74 GLY A CA 1
ATOM 614 C C . GLY A 1 74 ? 4.297 -18.234 -12.438 1 98.44 74 GLY A C 1
ATOM 615 O O . GLY A 1 74 ? 3.221 -18.812 -12.641 1 98.44 74 GLY A O 1
ATOM 616 N N . SER A 1 75 ? 4.703 -17.297 -13.164 1 98.75 75 SER A N 1
ATOM 617 C CA . SER A 1 75 ? 3.873 -16.719 -14.219 1 98.75 75 SER A CA 1
ATOM 618 C C . SER A 1 75 ? 3.734 -17.688 -15.391 1 98.75 75 SER A C 1
ATOM 620 O O . SER A 1 75 ? 2.662 -17.797 -15.992 1 98.75 75 SER A O 1
ATOM 622 N N . GLN A 1 76 ? 4.809 -18.391 -15.711 1 98.62 76 GLN A N 1
ATOM 623 C CA . GLN A 1 76 ? 4.734 -19.391 -16.781 1 98.62 76 GLN A CA 1
ATOM 624 C C . GLN A 1 76 ? 3.77 -20.516 -16.406 1 98.62 76 GLN A C 1
ATOM 626 O O . GLN A 1 76 ? 3.039 -21.016 -17.266 1 98.62 76 GLN A O 1
ATOM 631 N N . ILE A 1 77 ? 3.797 -20.875 -15.211 1 98.81 77 ILE A N 1
ATOM 632 C CA . ILE A 1 77 ? 2.902 -21.938 -14.773 1 98.81 77 ILE A CA 1
ATOM 633 C C . ILE A 1 77 ? 1.454 -21.469 -14.852 1 98.81 77 ILE A C 1
ATOM 635 O O . ILE A 1 77 ? 0.584 -22.172 -15.359 1 98.81 77 ILE A O 1
ATOM 639 N N . TYR A 1 78 ? 1.175 -20.25 -14.367 1 98.88 78 TYR A N 1
ATOM 640 C CA . TYR A 1 78 ? -0.16 -19.672 -14.531 1 98.88 78 TYR A CA 1
ATOM 641 C C . TYR A 1 78 ? -0.598 -19.719 -15.984 1 98.88 78 TYR A C 1
ATOM 643 O O . TYR A 1 78 ? -1.722 -20.125 -16.297 1 98.88 78 TYR A O 1
ATOM 651 N N . GLN A 1 79 ? 0.247 -19.344 -16.844 1 98.75 79 GLN A N 1
ATOM 652 C CA . GLN A 1 79 ? -0.056 -19.328 -18.266 1 98.75 79 GLN A CA 1
ATOM 653 C C . GLN A 1 79 ? -0.368 -20.734 -18.781 1 98.75 79 GLN A C 1
ATOM 655 O O . GLN A 1 79 ? -1.319 -20.922 -19.531 1 98.75 79 GLN A O 1
ATOM 660 N N . SER A 1 80 ? 0.414 -21.703 -18.375 1 98.56 80 SER A N 1
ATOM 661 C CA . SER A 1 80 ? 0.239 -23.078 -18.828 1 98.56 80 SER A CA 1
ATOM 662 C C . SER A 1 80 ? -1.099 -23.641 -18.375 1 98.56 80 SER A C 1
ATOM 664 O O . SER A 1 80 ? -1.621 -24.578 -18.969 1 98.56 80 SER A O 1
ATOM 666 N N . LEU A 1 81 ? -1.64 -23.078 -17.297 1 98.62 81 LEU A N 1
ATOM 667 C CA . LEU A 1 81 ? -2.912 -23.531 -16.75 1 98.62 81 LEU A CA 1
ATOM 668 C C . LEU A 1 81 ? -4.082 -22.844 -17.453 1 98.62 81 LEU A C 1
ATOM 670 O O . LEU A 1 81 ? -5.242 -23.094 -17.125 1 98.62 81 LEU A O 1
ATOM 674 N N . GLY A 1 82 ? -3.809 -21.953 -18.344 1 98.19 82 GLY A N 1
ATOM 675 C CA . GLY A 1 82 ? -4.848 -21.25 -19.078 1 98.19 82 GLY A CA 1
ATOM 676 C C . GLY A 1 82 ? -5.434 -20.078 -18.297 1 98.19 82 GLY A C 1
ATOM 677 O O . GLY A 1 82 ? -6.512 -19.594 -18.625 1 98.19 82 GLY A O 1
ATOM 678 N N . ILE A 1 83 ? -4.852 -19.656 -17.25 1 98.69 83 ILE A N 1
ATOM 679 C CA . ILE A 1 83 ? -5.273 -18.484 -16.469 1 98.69 83 ILE A CA 1
ATOM 680 C C . ILE A 1 83 ? -4.574 -17.234 -16.984 1 98.69 83 ILE A C 1
ATOM 682 O O . ILE A 1 83 ? -3.346 -17.203 -17.078 1 98.69 83 ILE A O 1
ATOM 686 N N . PRO A 1 84 ? -5.375 -16.203 -17.406 1 98.56 84 PRO A N 1
ATOM 687 C CA . PRO A 1 84 ? -4.723 -14.984 -17.875 1 98.56 84 PRO A CA 1
ATOM 688 C C . PRO A 1 84 ? -3.719 -14.43 -16.859 1 98.56 84 PRO A C 1
ATOM 690 O O . PRO A 1 84 ? -4.051 -14.258 -15.688 1 98.56 84 PRO A O 1
ATOM 693 N N . VAL A 1 85 ? -2.479 -14.172 -17.266 1 98.81 85 VAL A N 1
ATOM 694 C CA . VAL A 1 85 ? -1.379 -13.688 -16.438 1 98.81 85 VAL A CA 1
ATOM 695 C C . VAL A 1 85 ? -0.519 -12.711 -17.234 1 98.81 85 VAL A C 1
ATOM 697 O O . VAL A 1 85 ? -0.467 -12.789 -18.469 1 98.81 85 VAL A O 1
ATOM 700 N N . HIS A 1 86 ? 0.078 -11.797 -16.516 1 98.56 86 HIS A N 1
ATOM 701 C CA . HIS A 1 86 ? 0.939 -10.852 -17.219 1 98.56 86 HIS A CA 1
ATOM 702 C C . HIS A 1 86 ? 2.115 -11.562 -17.891 1 98.56 86 HIS A C 1
ATOM 704 O O . HIS A 1 86 ? 2.592 -12.578 -17.391 1 98.56 86 HIS A O 1
ATOM 710 N N . GLU A 1 87 ? 2.592 -10.969 -18.953 1 98.44 87 GLU A N 1
ATOM 711 C CA . GLU A 1 87 ? 3.73 -11.523 -19.688 1 98.44 87 GLU A CA 1
ATOM 712 C C . GLU A 1 87 ? 5.043 -11.211 -18.969 1 98.44 87 GLU A C 1
ATOM 714 O O . GLU A 1 87 ? 5.242 -10.094 -18.484 1 98.44 87 GLU A O 1
ATOM 719 N N . THR A 1 88 ? 5.945 -12.227 -18.906 1 98.44 88 THR A N 1
ATOM 720 C CA . THR A 1 88 ? 7.223 -12.047 -18.234 1 98.44 88 THR A CA 1
ATOM 721 C C . THR A 1 88 ? 8.375 -12.57 -19.078 1 98.44 88 THR A C 1
ATOM 723 O O . THR A 1 88 ? 8.172 -13.445 -19.938 1 98.44 88 THR A O 1
ATOM 726 N N . MET A 1 89 ? 9.531 -12.047 -18.891 1 97.88 89 MET A N 1
ATOM 727 C CA . MET A 1 89 ? 10.766 -12.57 -19.484 1 97.88 89 MET A CA 1
ATOM 728 C C . MET A 1 89 ? 11.945 -12.344 -18.547 1 97.88 89 MET A C 1
ATOM 730 O O . MET A 1 89 ? 11.992 -11.344 -17.828 1 97.88 89 MET A O 1
ATOM 734 N N . LEU A 1 90 ? 12.891 -13.281 -18.547 1 97.56 90 LEU A N 1
ATOM 735 C CA . LEU A 1 90 ? 14.125 -13.125 -17.797 1 97.56 90 LEU A CA 1
ATOM 736 C C . LEU A 1 90 ? 15.172 -12.367 -18.609 1 97.56 90 LEU A C 1
ATOM 738 O O . LEU A 1 90 ? 15.266 -12.562 -19.828 1 97.56 90 LEU A O 1
ATOM 742 N N . GLY A 1 91 ? 15.922 -11.5 -17.922 1 96.88 91 GLY A N 1
ATOM 743 C CA . GLY A 1 91 ? 16.984 -10.766 -18.578 1 96.88 91 GLY A CA 1
ATOM 744 C C . GLY A 1 91 ? 18.078 -10.32 -17.625 1 96.88 91 GLY A C 1
ATOM 745 O O . GLY A 1 91 ? 18.031 -10.617 -16.438 1 96.88 91 GLY A O 1
ATOM 746 N N . ILE A 1 92 ? 19.109 -9.781 -18.25 1 95.81 92 ILE A N 1
ATOM 747 C CA . ILE A 1 92 ? 20.203 -9.211 -17.469 1 95.81 92 ILE A CA 1
ATOM 748 C C . ILE A 1 92 ? 20.203 -7.691 -17.594 1 95.81 92 ILE A C 1
ATOM 750 O O . ILE A 1 92 ? 20.031 -7.152 -18.703 1 95.81 92 ILE A O 1
ATOM 754 N N . ARG A 1 93 ? 20.266 -7.047 -16.516 1 94.44 93 ARG A N 1
ATOM 755 C CA . ARG A 1 93 ? 20.422 -5.602 -16.438 1 94.44 93 ARG A CA 1
ATOM 756 C C . ARG A 1 93 ? 21.297 -5.203 -15.25 1 94.44 93 ARG A C 1
ATOM 758 O O . ARG A 1 93 ? 21.078 -5.684 -14.133 1 94.44 93 ARG A O 1
ATOM 765 N N . ASP A 1 94 ? 22.312 -4.312 -15.516 1 91.25 94 ASP A N 1
ATOM 766 C CA . ASP A 1 94 ? 23.25 -3.869 -14.484 1 91.25 94 ASP A CA 1
ATOM 767 C C . ASP A 1 94 ? 23.906 -5.062 -13.789 1 91.25 94 ASP A C 1
ATOM 769 O O . ASP A 1 94 ? 23.969 -5.109 -12.555 1 91.25 94 ASP A O 1
ATOM 773 N N . ASN A 1 95 ? 24.188 -6.121 -14.523 1 90.5 95 ASN A N 1
ATOM 774 C CA . ASN A 1 95 ? 24.891 -7.32 -14.094 1 90.5 95 ASN A CA 1
ATOM 775 C C . ASN A 1 95 ? 24.078 -8.125 -13.086 1 90.5 95 ASN A C 1
ATOM 777 O O . ASN A 1 95 ? 24.641 -8.797 -12.219 1 90.5 95 ASN A O 1
ATOM 781 N N . LYS A 1 96 ? 22.766 -7.965 -13.188 1 91.81 96 LYS A N 1
ATOM 782 C CA . LYS A 1 96 ? 21.859 -8.719 -12.328 1 91.81 96 LYS A CA 1
ATOM 783 C C . LYS A 1 96 ? 20.797 -9.438 -13.148 1 91.81 96 LYS A C 1
ATOM 785 O O . LYS A 1 96 ? 20.359 -8.938 -14.195 1 91.81 96 LYS A O 1
ATOM 790 N N . LEU A 1 97 ? 20.438 -10.609 -12.656 1 94.38 97 LEU A N 1
ATOM 791 C CA . LEU A 1 97 ? 19.234 -11.234 -13.211 1 94.38 97 LEU A CA 1
ATOM 792 C C . LEU A 1 97 ? 17.984 -10.461 -12.812 1 94.38 97 LEU A C 1
ATOM 794 O O . LEU A 1 97 ? 17.766 -10.18 -11.633 1 94.38 97 LEU A O 1
ATOM 798 N N . VAL A 1 98 ? 17.25 -10.039 -13.781 1 96.06 98 VAL A N 1
ATOM 799 C CA . VAL A 1 98 ? 16 -9.312 -13.555 1 96.06 98 VAL A CA 1
ATOM 800 C C . VAL A 1 98 ? 14.859 -10.023 -14.281 1 96.06 98 VAL A C 1
ATOM 802 O O . VAL A 1 98 ? 15.094 -10.906 -15.109 1 96.06 98 VAL A O 1
ATOM 805 N N . VAL A 1 99 ? 13.68 -9.703 -13.875 1 97.31 99 VAL A N 1
ATOM 806 C CA . VAL A 1 99 ? 12.5 -10.117 -14.617 1 97.31 99 VAL A CA 1
ATOM 807 C C . VAL A 1 99 ? 11.781 -8.891 -15.172 1 97.31 99 VAL A C 1
ATOM 809 O O . VAL A 1 99 ? 11.609 -7.895 -14.469 1 97.31 99 VAL A O 1
ATOM 812 N N . ALA A 1 100 ? 11.523 -8.93 -16.453 1 98.25 100 ALA A N 1
ATOM 813 C CA . ALA A 1 100 ? 10.68 -7.91 -17.078 1 98.25 100 ALA A CA 1
ATOM 814 C C . ALA A 1 100 ? 9.234 -8.375 -17.188 1 98.25 100 ALA A C 1
ATOM 816 O O . ALA A 1 100 ? 8.961 -9.477 -17.656 1 98.25 100 ALA A O 1
ATOM 817 N N . CYS A 1 101 ? 8.336 -7.59 -16.656 1 98.38 101 CYS A N 1
ATOM 818 C CA . CYS A 1 101 ? 6.902 -7.832 -16.734 1 98.38 101 CYS A CA 1
ATOM 819 C C . CYS A 1 101 ? 6.219 -6.809 -17.625 1 98.38 101 CYS A C 1
ATOM 821 O O . CYS A 1 101 ? 6.352 -5.602 -17.406 1 98.38 101 CYS A O 1
ATOM 823 N N . LYS A 1 102 ? 5.562 -7.281 -18.609 1 98.56 102 LYS A N 1
ATOM 824 C CA . LYS A 1 102 ? 4.875 -6.352 -19.5 1 98.56 102 LYS A CA 1
ATOM 825 C C . LYS A 1 102 ? 3.818 -5.547 -18.75 1 98.56 102 LYS A C 1
ATOM 827 O O . LYS A 1 102 ? 3.047 -6.105 -17.969 1 98.56 102 LYS A O 1
ATOM 832 N N . ASP A 1 103 ? 3.852 -4.262 -18.969 1 97.62 103 ASP A N 1
ATOM 833 C CA . ASP A 1 103 ? 2.875 -3.381 -18.328 1 97.62 103 ASP A CA 1
ATOM 834 C C . ASP A 1 103 ? 1.473 -3.633 -18.875 1 97.62 103 ASP A C 1
ATOM 836 O O . ASP A 1 103 ? 1.193 -3.338 -20.047 1 97.62 103 ASP A O 1
ATOM 840 N N . PHE A 1 104 ? 0.558 -4.125 -18.094 1 97.62 104 PHE A N 1
ATOM 841 C CA . PHE A 1 104 ? -0.789 -4.461 -18.531 1 97.62 104 PHE A CA 1
ATOM 842 C C . PHE A 1 104 ? -1.77 -3.35 -18.188 1 97.62 104 PHE A C 1
ATOM 844 O O . PHE A 1 104 ? -2.955 -3.43 -18.516 1 97.62 104 PHE A O 1
ATOM 851 N N . ASP A 1 105 ? -1.289 -2.307 -17.516 1 94.38 105 ASP A N 1
ATOM 852 C CA . ASP A 1 105 ? -2.146 -1.21 -17.062 1 94.38 105 ASP A CA 1
ATOM 853 C C . ASP A 1 105 ? -1.569 0.14 -17.484 1 94.38 105 ASP A C 1
ATOM 855 O O . ASP A 1 105 ? -1.362 1.021 -16.656 1 94.38 105 ASP A O 1
ATOM 859 N N . PRO A 1 106 ? -1.39 0.371 -18.734 1 88.56 106 PRO A N 1
ATOM 860 C CA . PRO A 1 106 ? -0.77 1.617 -19.188 1 88.56 106 PRO A CA 1
ATOM 861 C C . PRO A 1 106 ? -1.626 2.846 -18.891 1 88.56 106 PRO A C 1
ATOM 863 O O . PRO A 1 106 ? -1.11 3.965 -18.844 1 88.56 106 PRO A O 1
ATOM 866 N N . LEU A 1 107 ? -2.904 2.652 -18.688 1 85.81 107 LEU A N 1
ATOM 867 C CA . LEU A 1 107 ? -3.803 3.779 -18.469 1 85.81 107 LEU A CA 1
ATOM 868 C C . LEU A 1 107 ? -4.102 3.945 -16.984 1 85.81 107 LEU A C 1
ATOM 870 O O . LEU A 1 107 ? -4.922 4.785 -16.594 1 85.81 107 LEU A O 1
ATOM 874 N N . HIS A 1 108 ? -3.547 3.17 -16.156 1 87.5 108 HIS A N 1
ATOM 875 C CA . HIS A 1 108 ? -3.699 3.252 -14.719 1 87.5 108 HIS A CA 1
ATOM 876 C C . HIS A 1 108 ? -5.16 3.088 -14.305 1 87.5 108 HIS A C 1
ATOM 878 O O . HIS A 1 108 ? -5.691 3.902 -13.547 1 87.5 108 HIS A O 1
ATOM 884 N N . ARG A 1 109 ? -5.746 1.956 -14.797 1 91 109 ARG A N 1
ATOM 885 C CA . ARG A 1 109 ? -7.16 1.707 -14.531 1 91 109 ARG A CA 1
ATOM 886 C C . ARG A 1 109 ? -7.34 0.521 -13.594 1 91 109 ARG A C 1
ATOM 888 O O . ARG A 1 109 ? -8.469 0.163 -13.242 1 91 109 ARG A O 1
ATOM 895 N N . LEU A 1 110 ? -6.27 -0.059 -13.211 1 95.81 110 LEU A N 1
ATOM 896 C CA . LEU A 1 110 ? -6.348 -1.194 -12.297 1 95.81 110 LEU A CA 1
ATOM 897 C C . LEU A 1 110 ? -6.895 -0.765 -10.945 1 95.81 110 LEU A C 1
ATOM 899 O O . LEU A 1 110 ? -6.434 0.224 -10.367 1 95.81 110 LEU A O 1
ATOM 903 N N . VAL A 1 111 ? -7.898 -1.431 -10.523 1 96.44 111 VAL A N 1
ATOM 904 C CA . VAL A 1 111 ? -8.414 -1.298 -9.172 1 96.44 111 VAL A CA 1
ATOM 905 C C . VAL A 1 111 ? -8.156 -2.588 -8.391 1 96.44 111 VAL A C 1
ATOM 907 O O . VAL A 1 111 ? -8.695 -3.643 -8.734 1 96.44 111 VAL A O 1
ATOM 910 N N . GLU A 1 112 ? -7.359 -2.443 -7.359 1 96.62 112 GLU A N 1
ATOM 911 C CA . GLU A 1 112 ? -6.988 -3.6 -6.547 1 96.62 112 GLU A CA 1
ATOM 912 C C . GLU A 1 112 ? -8.125 -4.008 -5.613 1 96.62 112 GLU A C 1
ATOM 914 O O . GLU A 1 112 ? -8.922 -3.166 -5.195 1 96.62 112 GLU A O 1
ATOM 919 N N . TYR A 1 113 ? -8.125 -5.262 -5.246 1 96.69 113 TYR A N 1
ATOM 920 C CA . TYR A 1 113 ? -9.117 -5.789 -4.312 1 96.69 113 TYR A CA 1
ATOM 921 C C . TYR A 1 113 ? -9.203 -4.922 -3.064 1 96.69 113 TYR A C 1
ATOM 923 O O . TYR A 1 113 ? -10.297 -4.605 -2.596 1 96.69 113 TYR A O 1
ATOM 931 N N . GLY A 1 114 ? -8.047 -4.531 -2.559 1 94.62 114 GLY A N 1
ATOM 932 C CA . GLY A 1 114 ? -8.031 -3.732 -1.344 1 94.62 114 GLY A CA 1
ATOM 933 C C . GLY A 1 114 ? -8.812 -2.438 -1.472 1 94.62 114 GLY A C 1
ATOM 934 O O . GLY A 1 114 ? -9.453 -1.998 -0.516 1 94.62 114 GLY A O 1
ATOM 935 N N . GLN A 1 115 ? -8.727 -1.843 -2.598 1 95.19 115 GLN A N 1
ATOM 936 C CA . GLN A 1 115 ? -9.453 -0.6 -2.842 1 95.19 115 GLN A CA 1
ATOM 937 C C . GLN A 1 115 ? -10.961 -0.842 -2.881 1 95.19 115 GLN A C 1
ATOM 939 O O . GLN A 1 115 ? -11.742 -0.01 -2.412 1 95.19 115 GLN A O 1
ATOM 944 N N . ILE A 1 116 ? -11.352 -1.896 -3.482 1 95.31 116 ILE A N 1
ATOM 945 C CA . ILE A 1 116 ? -12.766 -2.244 -3.561 1 95.31 116 ILE A CA 1
ATOM 946 C C . ILE A 1 116 ? -13.297 -2.555 -2.164 1 95.31 116 ILE A C 1
ATOM 948 O O . ILE A 1 116 ? -14.375 -2.094 -1.788 1 95.31 116 ILE A O 1
ATOM 952 N N . LYS A 1 117 ? -12.516 -3.318 -1.429 1 94.44 117 LYS A N 1
ATOM 953 C CA . LYS A 1 117 ? -12.875 -3.625 -0.048 1 94.44 117 LYS A CA 1
ATOM 954 C C . LYS A 1 117 ? -13.07 -2.35 0.767 1 94.44 117 LYS A C 1
ATOM 956 O O . LYS A 1 117 ? -14.031 -2.229 1.525 1 94.44 117 LYS A O 1
ATOM 961 N N . ASN A 1 118 ? -12.227 -1.379 0.562 1 92.5 118 ASN A N 1
ATOM 962 C CA . ASN A 1 118 ? -12.273 -0.107 1.275 1 92.5 118 ASN A CA 1
ATOM 963 C C . ASN A 1 118 ? -13.547 0.668 0.963 1 92.5 118 ASN A C 1
ATOM 965 O O . ASN A 1 118 ? -13.93 1.569 1.711 1 92.5 118 ASN A O 1
ATOM 969 N N . SER A 1 119 ? -14.109 0.398 -0.124 1 93.69 119 SER A N 1
ATOM 970 C CA . SER A 1 119 ? -15.266 1.176 -0.565 1 93.69 119 SER A CA 1
ATOM 971 C C . SER A 1 119 ? -16.547 0.726 0.144 1 93.69 119 SER A C 1
ATOM 973 O O . SER A 1 119 ? -17.578 1.385 0.047 1 93.69 119 SER A O 1
ATOM 975 N N . LEU A 1 120 ? -16.453 -0.375 0.879 1 93.06 120 LEU A N 1
ATOM 976 C CA . LEU A 1 120 ? -17.625 -0.908 1.569 1 93.06 120 LEU A CA 1
ATOM 977 C C . LEU A 1 120 ? -17.672 -0.431 3.018 1 93.06 120 LEU A C 1
ATOM 979 O O . LEU A 1 120 ? -16.656 -0.476 3.719 1 93.06 120 LEU A O 1
ATOM 983 N N . THR A 1 121 ? -18.828 0.033 3.436 1 90.31 121 THR A N 1
ATOM 984 C CA . THR A 1 121 ? -19 0.516 4.801 1 90.31 121 THR A CA 1
ATOM 985 C C . THR A 1 121 ? -19.531 -0.596 5.707 1 90.31 121 THR A C 1
ATOM 987 O O . THR A 1 121 ? -19.969 -1.643 5.223 1 90.31 121 THR A O 1
ATOM 990 N N . ASP A 1 122 ? -19.5 -0.308 6.984 1 84.25 122 ASP A N 1
ATOM 991 C CA . ASP A 1 122 ? -19.953 -1.284 7.965 1 84.25 122 ASP A CA 1
ATOM 992 C C . ASP A 1 122 ? -21.453 -1.556 7.816 1 84.25 122 ASP A C 1
ATOM 994 O O . ASP A 1 122 ? -21.938 -2.598 8.25 1 84.25 122 ASP A O 1
ATOM 998 N N . THR A 1 123 ? -22.125 -0.634 7.223 1 83.81 123 THR A N 1
ATOM 999 C CA . THR A 1 123 ? -23.562 -0.828 7.012 1 83.81 123 THR A CA 1
ATOM 1000 C C . THR A 1 123 ? -23.812 -1.776 5.844 1 83.81 123 THR A C 1
ATOM 1002 O O . THR A 1 123 ? -24.859 -2.404 5.762 1 83.81 123 THR A O 1
ATOM 1005 N N . GLU A 1 124 ? -22.844 -1.903 4.996 1 87 124 GLU A N 1
ATOM 1006 C CA . GLU A 1 124 ? -23.016 -2.697 3.781 1 87 124 GLU A CA 1
ATOM 1007 C C . GLU A 1 124 ? -22.516 -4.121 3.977 1 87 124 GLU A C 1
ATOM 1009 O O . GLU A 1 124 ? -22.984 -5.051 3.311 1 87 124 GLU A O 1
ATOM 1014 N N . ILE A 1 125 ? -21.516 -4.203 4.84 1 85.31 125 ILE A N 1
ATOM 1015 C CA . ILE A 1 125 ? -20.875 -5.508 4.984 1 85.31 125 ILE A CA 1
ATOM 1016 C C . ILE A 1 125 ? -20.266 -5.633 6.379 1 85.31 125 ILE A C 1
ATOM 1018 O O . ILE A 1 125 ? -19.703 -4.668 6.91 1 85.31 125 ILE A O 1
ATOM 1022 N N . GLU A 1 126 ? -20.406 -6.82 6.863 1 82.38 126 GLU A N 1
ATOM 1023 C CA . GLU A 1 126 ? -19.719 -7.156 8.102 1 82.38 126 GLU A CA 1
ATOM 1024 C C . GLU A 1 126 ? -18.422 -7.922 7.824 1 82.38 126 GLU A C 1
ATOM 1026 O O . GLU A 1 126 ? -18.453 -9 7.234 1 82.38 126 GLU A O 1
ATOM 1031 N N . LEU A 1 127 ? -17.375 -7.285 8.227 1 80.44 127 LEU A N 1
ATOM 1032 C CA . LEU A 1 127 ? -16.078 -7.906 7.98 1 80.44 127 LEU A CA 1
ATOM 1033 C C . LEU A 1 127 ? -15.398 -8.266 9.289 1 80.44 127 LEU A C 1
ATOM 1035 O O . LEU A 1 127 ? -15.602 -7.594 10.305 1 80.44 127 LEU A O 1
ATOM 1039 N N . VAL A 1 128 ? -14.711 -9.383 9.211 1 72.06 128 VAL A N 1
ATOM 1040 C CA . VAL A 1 128 ? -13.906 -9.789 10.352 1 72.06 128 VAL A CA 1
ATOM 1041 C C . VAL A 1 128 ? -12.828 -8.742 10.633 1 72.06 128 VAL A C 1
ATOM 1043 O O . VAL A 1 128 ? -12.648 -8.32 11.773 1 72.06 128 VAL A O 1
ATOM 1046 N N . HIS A 1 129 ? -12.109 -8.453 9.586 1 67.38 129 HIS A N 1
ATOM 1047 C CA . HIS A 1 129 ? -11.086 -7.418 9.672 1 67.38 129 HIS A CA 1
ATOM 1048 C C . HIS A 1 129 ? -11.344 -6.297 8.68 1 67.38 129 HIS A C 1
ATOM 1050 O O . HIS A 1 129 ? -11.484 -6.543 7.477 1 67.38 129 HIS A O 1
ATOM 1056 N N . SER A 1 130 ? -11.656 -5.18 9.25 1 59.19 130 SER A N 1
ATOM 1057 C CA . SER A 1 130 ? -11.914 -4.07 8.336 1 59.19 130 SER A CA 1
ATOM 1058 C C . SER A 1 130 ? -10.688 -3.758 7.484 1 59.19 130 SER A C 1
ATOM 1060 O O . SER A 1 130 ? -10.812 -3.471 6.293 1 59.19 130 SER A O 1
ATOM 1062 N N . SER A 1 131 ? -9.531 -3.619 8.25 1 55.72 131 SER A N 1
ATOM 1063 C CA . SER A 1 131 ? -8.328 -3.283 7.496 1 55.72 131 SER A CA 1
ATOM 1064 C C . SER A 1 131 ? -7.422 -4.5 7.328 1 55.72 131 SER A C 1
ATOM 1066 O O . SER A 1 131 ? -7.5 -5.453 8.109 1 55.72 131 SER A O 1
ATOM 1068 N N . SER A 1 132 ? -6.926 -4.676 6.023 1 52.62 132 SER A N 1
ATOM 1069 C CA . SER A 1 132 ? -5.973 -5.77 5.855 1 52.62 132 SER A CA 1
ATOM 1070 C C . SER A 1 132 ? -4.867 -5.707 6.906 1 52.62 132 SER A C 1
ATOM 1072 O O . SER A 1 132 ? -4.258 -4.656 7.113 1 52.62 132 SER A O 1
ATOM 1074 N N . GLY A 1 133 ? -5.137 -6.441 7.918 1 53.44 133 GLY A N 1
ATOM 1075 C CA . GLY A 1 133 ? -4.074 -6.461 8.914 1 53.44 133 GLY A CA 1
ATOM 1076 C C . GLY A 1 133 ? -2.82 -7.168 8.43 1 53.44 133 GLY A C 1
ATOM 1077 O O . GLY A 1 133 ? -2.814 -7.758 7.344 1 53.44 133 GLY A O 1
ATOM 1078 N N . GLN A 1 134 ? -1.692 -6.887 9.039 1 55.66 134 GLN A N 1
ATOM 1079 C CA . GLN A 1 134 ? -0.379 -7.473 8.789 1 55.66 134 GLN A CA 1
ATOM 1080 C C . GLN A 1 134 ? -0.462 -8.992 8.703 1 55.66 134 GLN A C 1
ATOM 1082 O O . GLN A 1 134 ? 0.327 -9.625 8 1 55.66 134 GLN A O 1
ATOM 1087 N N . GLN A 1 135 ? -1.506 -9.547 9.234 1 61.75 135 GLN A N 1
ATOM 1088 C CA . GLN A 1 135 ? -1.471 -10.992 9.414 1 61.75 135 GLN A CA 1
ATOM 1089 C C . GLN A 1 135 ? -2.156 -11.711 8.258 1 61.75 135 GLN A C 1
ATOM 1091 O O . GLN A 1 135 ? -1.944 -12.906 8.047 1 61.75 135 GLN A O 1
ATOM 1096 N N . GLY A 1 136 ? -2.754 -10.977 7.383 1 79.62 136 GLY A N 1
ATOM 1097 C CA . GLY A 1 136 ? -3.453 -11.633 6.289 1 79.62 136 GLY A CA 1
ATOM 1098 C C . GLY A 1 136 ? -4.871 -11.133 6.102 1 79.62 136 GLY A C 1
ATOM 1099 O O . GLY A 1 136 ? -5.25 -10.109 6.668 1 79.62 136 GLY A O 1
ATOM 1100 N N . GLU A 1 137 ? -5.551 -11.789 5.129 1 90.44 137 GLU A N 1
ATOM 1101 C CA . GLU A 1 137 ? -6.945 -11.484 4.809 1 90.44 137 GLU A CA 1
ATOM 1102 C C . GLU A 1 137 ? -7.848 -12.68 5.109 1 90.44 137 GLU A C 1
ATOM 1104 O O . GLU A 1 137 ? -7.562 -13.805 4.688 1 90.44 137 GLU A O 1
ATOM 1109 N N . ALA A 1 138 ? -8.867 -12.43 5.953 1 92.81 138 ALA A N 1
ATOM 1110 C CA . ALA A 1 138 ? -9.797 -13.523 6.215 1 92.81 138 ALA A CA 1
ATOM 1111 C C . ALA A 1 138 ? -10.461 -13.992 4.926 1 92.81 138 ALA A C 1
ATOM 1113 O O . ALA A 1 138 ? -11.039 -13.195 4.188 1 92.81 138 ALA A O 1
ATOM 1114 N N . LEU A 1 139 ? -10.406 -15.312 4.73 1 95.75 139 LEU A N 1
ATOM 1115 C CA . LEU A 1 139 ? -11 -15.875 3.525 1 95.75 139 LEU A CA 1
ATOM 1116 C C . LEU A 1 139 ? -12.484 -15.531 3.436 1 95.75 139 LEU A C 1
ATOM 1118 O O . LEU A 1 139 ? -12.977 -15.172 2.365 1 95.75 139 LEU A O 1
ATOM 1122 N N . MET A 1 140 ? -13.188 -15.594 4.535 1 93.94 140 MET A N 1
ATOM 1123 C CA . MET A 1 140 ? -14.617 -15.289 4.562 1 93.94 140 MET A CA 1
ATOM 1124 C C . MET A 1 140 ? -14.867 -13.844 4.152 1 93.94 140 MET A C 1
ATOM 1126 O O . MET A 1 140 ? -15.859 -13.547 3.482 1 93.94 140 MET A O 1
ATOM 1130 N N . ASP A 1 141 ? -14.023 -12.922 4.543 1 93.81 141 ASP A N 1
ATOM 1131 C CA . ASP A 1 141 ? -14.156 -11.523 4.148 1 93.81 141 ASP A CA 1
ATOM 1132 C C . ASP A 1 141 ? -14.031 -11.367 2.635 1 93.81 141 ASP A C 1
ATOM 1134 O O . ASP A 1 141 ? -14.797 -10.633 2.018 1 93.81 141 ASP A O 1
ATOM 1138 N N . VAL A 1 142 ? -13.055 -12.109 2.102 1 96.31 142 VAL A N 1
ATOM 1139 C CA . VAL A 1 142 ? -12.836 -12.047 0.661 1 96.31 142 VAL A CA 1
ATOM 1140 C C . VAL A 1 142 ? -14.102 -12.5 -0.072 1 96.31 142 VAL A C 1
ATOM 1142 O O . VAL A 1 142 ? -14.578 -11.812 -0.979 1 96.31 142 VAL A O 1
ATOM 1145 N N . LEU A 1 143 ? -14.617 -13.578 0.346 1 96.81 143 LEU A N 1
ATOM 1146 C CA . LEU A 1 143 ? -15.805 -14.125 -0.303 1 96.81 143 LEU A CA 1
ATOM 1147 C C . LEU A 1 143 ? -17 -13.203 -0.122 1 96.81 143 LEU A C 1
ATOM 1149 O O . LEU A 1 143 ? -17.797 -13.031 -1.044 1 96.81 143 LEU A O 1
ATOM 1153 N N . ASN A 1 144 ? -17.109 -12.602 1.037 1 95.12 144 ASN A N 1
ATOM 1154 C CA . ASN A 1 144 ? -18.172 -11.648 1.289 1 95.12 144 ASN A CA 1
ATOM 1155 C C . ASN A 1 144 ? -18.047 -10.406 0.409 1 95.12 144 ASN A C 1
ATOM 1157 O O . ASN A 1 144 ? -19.031 -9.914 -0.133 1 95.12 144 ASN A O 1
ATOM 1161 N N . VAL A 1 145 ? -16.875 -9.914 0.272 1 96.12 145 VAL A N 1
ATOM 1162 C CA . VAL A 1 145 ? -16.625 -8.742 -0.557 1 96.12 145 VAL A CA 1
ATOM 1163 C C . VAL A 1 145 ? -16.953 -9.055 -2.014 1 96.12 145 VAL A C 1
ATOM 1165 O O . VAL A 1 145 ? -17.625 -8.266 -2.691 1 96.12 145 VAL A O 1
ATOM 1168 N N . ILE A 1 146 ? -16.5 -10.219 -2.49 1 97.69 146 ILE A N 1
ATOM 1169 C CA . ILE A 1 146 ? -16.781 -10.641 -3.859 1 97.69 146 ILE A CA 1
ATOM 1170 C C . ILE A 1 146 ? -18.297 -10.672 -4.09 1 97.69 146 ILE A C 1
ATOM 1172 O O . ILE A 1 146 ? -18.781 -10.25 -5.145 1 97.69 146 ILE A O 1
ATOM 1176 N N . SER A 1 147 ? -19.031 -11.062 -3.088 1 96.44 147 SER A N 1
ATOM 1177 C CA . SER A 1 147 ? -20.469 -11.266 -3.24 1 96.44 147 SER A CA 1
ATOM 1178 C C . SER A 1 147 ? -21.234 -9.961 -3.018 1 96.44 147 SER A C 1
ATOM 1180 O O . SER A 1 147 ? -22.406 -9.844 -3.396 1 96.44 147 SER A O 1
ATOM 1182 N N . THR A 1 148 ? -20.609 -8.969 -2.445 1 95.62 148 THR A N 1
ATOM 1183 C CA . THR A 1 148 ? -21.359 -7.801 -2.006 1 95.62 148 THR A CA 1
ATOM 1184 C C . THR A 1 148 ? -20.969 -6.574 -2.83 1 95.62 148 THR A C 1
ATOM 1186 O O . THR A 1 148 ? -21.828 -5.727 -3.125 1 95.62 148 THR A O 1
ATOM 1189 N N . ALA A 1 149 ? -19.75 -6.445 -3.182 1 95.25 149 ALA A N 1
ATOM 1190 C CA . ALA A 1 149 ? -19.281 -5.242 -3.869 1 95.25 149 ALA A CA 1
ATOM 1191 C C . ALA A 1 149 ? -19.969 -5.094 -5.227 1 95.25 149 ALA A C 1
ATOM 1193 O O . ALA A 1 149 ? -19.891 -5.988 -6.07 1 95.25 149 ALA A O 1
ATOM 1194 N N . PRO A 1 150 ? -20.562 -3.988 -5.523 1 93.69 150 PRO A N 1
ATOM 1195 C CA . PRO A 1 150 ? -21.297 -3.809 -6.77 1 93.69 150 PRO A CA 1
ATOM 1196 C C . PRO A 1 150 ? -20.438 -4.008 -8.008 1 93.69 150 PRO A C 1
ATOM 1198 O O . PRO A 1 150 ? -20.875 -4.633 -8.977 1 93.69 150 PRO A O 1
ATOM 1201 N N . VAL A 1 151 ? -19.25 -3.537 -7.957 1 94.69 151 VAL A N 1
ATOM 1202 C CA . VAL A 1 151 ? -18.391 -3.627 -9.133 1 94.69 151 VAL A CA 1
ATOM 1203 C C . VAL A 1 151 ? -18.047 -5.09 -9.414 1 94.69 151 VAL A C 1
ATOM 1205 O O . VAL A 1 151 ? -17.938 -5.496 -10.57 1 94.69 151 VAL A O 1
ATOM 1208 N N . PHE A 1 152 ? -17.828 -5.887 -8.359 1 96.81 152 PHE A N 1
ATOM 1209 C CA . PHE A 1 152 ? -17.562 -7.309 -8.547 1 96.81 152 PHE A CA 1
ATOM 1210 C C . PHE A 1 152 ? -18.797 -8.023 -9.109 1 96.81 152 PHE A C 1
ATOM 1212 O O . PHE A 1 152 ? -18.656 -8.914 -9.945 1 96.81 152 PHE A O 1
ATOM 1219 N N . GLN A 1 153 ? -19.922 -7.586 -8.703 1 94.75 153 GLN A N 1
ATOM 1220 C CA . GLN A 1 153 ? -21.156 -8.172 -9.219 1 94.75 153 GLN A CA 1
ATOM 1221 C C . GLN A 1 153 ? -21.344 -7.871 -10.703 1 94.75 153 GLN A C 1
ATOM 1223 O O . GLN A 1 153 ? -21.969 -8.648 -11.43 1 94.75 153 GLN A O 1
ATOM 1228 N N . LYS A 1 154 ? -20.75 -6.863 -11.086 1 95.06 154 LYS A N 1
ATOM 1229 C CA . LYS A 1 154 ? -20.859 -6.449 -12.484 1 95.06 154 LYS A CA 1
ATOM 1230 C C . LYS A 1 154 ? -19.641 -6.883 -13.281 1 95.06 154 LYS A C 1
ATOM 1232 O O . LYS A 1 154 ? -19.391 -6.359 -14.375 1 95.06 154 LYS A O 1
ATOM 1237 N N . THR A 1 155 ? -18.797 -7.676 -12.734 1 97.44 155 THR A N 1
ATOM 1238 C CA . THR A 1 155 ? -17.625 -8.242 -13.383 1 97.44 155 THR A CA 1
ATOM 1239 C C . THR A 1 155 ? -17.734 -9.758 -13.484 1 97.44 155 THR A C 1
ATOM 1241 O O . THR A 1 155 ? -17.594 -10.461 -12.484 1 97.44 155 THR A O 1
ATOM 1244 N N . PRO A 1 156 ? -17.969 -10.258 -14.648 1 97.06 156 PRO A N 1
ATOM 1245 C CA . PRO A 1 156 ? -18.109 -11.711 -14.781 1 97.06 156 PRO A CA 1
ATOM 1246 C C . PRO A 1 156 ? -16.844 -12.469 -14.414 1 97.06 156 PRO A C 1
ATOM 1248 O O . PRO A 1 156 ? -15.742 -12.039 -14.75 1 97.06 156 PRO A O 1
ATOM 1251 N N . GLY A 1 157 ? -17.031 -13.531 -13.586 1 98.12 157 GLY A N 1
ATOM 1252 C CA . GLY A 1 157 ? -15.961 -14.508 -13.391 1 98.12 157 GLY A CA 1
ATOM 1253 C C . GLY A 1 157 ? -15.094 -14.203 -12.188 1 98.12 157 GLY A C 1
ATOM 1254 O O . GLY A 1 157 ? -14.062 -14.852 -11.984 1 98.12 157 GLY A O 1
ATOM 1255 N N . VAL A 1 158 ? -15.453 -13.242 -11.344 1 98.56 158 VAL A N 1
ATOM 1256 C CA . VAL A 1 158 ? -14.594 -12.805 -10.25 1 98.56 158 VAL A CA 1
ATOM 1257 C C . VAL A 1 158 ? -14.367 -13.953 -9.281 1 98.56 158 VAL A C 1
ATOM 1259 O O . VAL A 1 158 ? -13.227 -14.266 -8.93 1 98.56 158 VAL A O 1
ATOM 1262 N N . LYS A 1 159 ? -15.438 -14.578 -8.859 1 98.56 159 LYS A N 1
ATOM 1263 C CA . LYS A 1 159 ? -15.336 -15.664 -7.887 1 98.56 159 LYS A CA 1
ATOM 1264 C C . LYS A 1 159 ? -14.562 -16.844 -8.461 1 98.56 159 LYS A C 1
ATOM 1266 O O . LYS A 1 159 ? -13.711 -17.422 -7.777 1 98.56 159 LYS A O 1
ATOM 1271 N N . GLU A 1 160 ? -14.859 -17.188 -9.648 1 98.62 160 GLU A N 1
ATOM 1272 C CA . GLU A 1 160 ? -14.148 -18.266 -10.328 1 98.62 160 GLU A CA 1
ATOM 1273 C C . GLU A 1 160 ? -12.648 -17.969 -10.406 1 98.62 160 GLU A C 1
ATOM 1275 O O . GLU A 1 160 ? -11.828 -18.828 -10.078 1 98.62 160 GLU A O 1
ATOM 1280 N N . ARG A 1 161 ? -12.305 -16.781 -10.828 1 98.81 161 ARG A N 1
ATOM 1281 C CA . ARG A 1 161 ? -10.906 -16.375 -10.906 1 98.81 161 ARG A CA 1
ATOM 1282 C C . ARG A 1 161 ? -10.227 -16.453 -9.547 1 98.81 161 ARG A C 1
ATOM 1284 O O . ARG A 1 161 ? -9.078 -16.906 -9.445 1 98.81 161 ARG A O 1
ATOM 1291 N N . PHE A 1 162 ? -10.938 -16.047 -8.531 1 98.75 162 PHE A N 1
ATOM 1292 C CA . PHE A 1 162 ? -10.367 -16.094 -7.188 1 98.75 162 PHE A CA 1
ATOM 1293 C C . PHE A 1 162 ? -9.977 -17.516 -6.816 1 98.75 162 PHE A C 1
ATOM 1295 O O . PHE A 1 162 ? -8.859 -17.766 -6.352 1 98.75 162 PHE A O 1
ATOM 1302 N N . TRP A 1 163 ? -10.805 -18.391 -7.008 1 98.88 163 TRP A N 1
ATOM 1303 C CA . TRP A 1 163 ? -10.539 -19.766 -6.594 1 98.88 163 TRP A CA 1
ATOM 1304 C C . TRP A 1 163 ? -9.492 -20.406 -7.496 1 98.88 163 TRP A C 1
ATOM 1306 O O . TRP A 1 163 ? -8.688 -21.219 -7.039 1 98.88 163 TRP A O 1
ATOM 1316 N N . ASP A 1 164 ? -9.539 -20.094 -8.82 1 98.88 164 ASP A N 1
ATOM 1317 C CA . ASP A 1 164 ? -8.461 -20.562 -9.68 1 98.88 164 ASP A CA 1
ATOM 1318 C C . ASP A 1 164 ? -7.102 -20.094 -9.172 1 98.88 164 ASP A C 1
ATOM 1320 O O . ASP A 1 164 ? -6.133 -20.859 -9.164 1 98.88 164 ASP A O 1
ATOM 1324 N N . MET A 1 165 ? -7.074 -18.859 -8.75 1 98.81 165 MET A N 1
ATOM 1325 C CA . MET A 1 165 ? -5.852 -18.281 -8.203 1 98.81 165 MET A CA 1
ATOM 1326 C C . MET A 1 165 ? -5.457 -18.969 -6.898 1 98.81 165 MET A C 1
ATOM 1328 O O . MET A 1 165 ? -4.277 -19.219 -6.66 1 98.81 165 MET A O 1
ATOM 1332 N N . PHE A 1 166 ? -6.434 -19.266 -6.078 1 98.69 166 PHE A N 1
ATOM 1333 C CA . PHE A 1 166 ? -6.188 -19.938 -4.805 1 98.69 166 PHE A CA 1
ATOM 1334 C C . PHE A 1 166 ? -5.488 -21.266 -5.016 1 98.69 166 PHE A C 1
ATOM 1336 O O . PHE A 1 166 ? -4.484 -21.562 -4.359 1 98.69 166 PHE A O 1
ATOM 1343 N N . ILE A 1 167 ? -5.961 -22.047 -5.98 1 98.69 167 ILE A N 1
ATOM 1344 C CA . ILE A 1 167 ? -5.402 -23.359 -6.273 1 98.69 167 ILE A CA 1
ATOM 1345 C C . ILE A 1 167 ? -4.012 -23.203 -6.891 1 98.69 167 ILE A C 1
ATOM 1347 O O . ILE A 1 167 ? -3.064 -23.875 -6.477 1 98.69 167 ILE A O 1
ATOM 1351 N N . ALA A 1 168 ? -3.922 -22.344 -7.855 1 98.88 168 ALA A N 1
ATOM 1352 C CA . ALA A 1 168 ? -2.648 -22.141 -8.539 1 98.88 168 ALA A CA 1
ATOM 1353 C C . ALA A 1 168 ? -1.582 -21.609 -7.582 1 98.88 168 ALA A C 1
ATOM 1355 O O . ALA A 1 168 ? -0.425 -22.031 -7.645 1 98.88 168 ALA A O 1
ATOM 1356 N N . ASP A 1 169 ? -1.973 -20.688 -6.703 1 98.69 169 ASP A N 1
ATOM 1357 C CA . ASP A 1 169 ? -1.046 -20.172 -5.703 1 98.69 169 ASP A CA 1
ATOM 1358 C C . ASP A 1 169 ? -0.551 -21.281 -4.781 1 98.69 169 ASP A C 1
ATOM 1360 O O . ASP A 1 169 ? 0.626 -21.312 -4.418 1 98.69 169 ASP A O 1
ATOM 1364 N N . ALA A 1 170 ? -1.454 -22.094 -4.391 1 98.38 170 ALA A N 1
ATOM 1365 C CA . ALA A 1 170 ? -1.04 -23.234 -3.586 1 98.38 170 ALA A CA 1
ATOM 1366 C C . ALA A 1 170 ? -0.005 -24.078 -4.324 1 98.38 170 ALA A C 1
ATOM 1368 O O . ALA A 1 170 ? 1.005 -24.484 -3.744 1 98.38 170 ALA A O 1
ATOM 1369 N N . PHE A 1 171 ? -0.24 -24.297 -5.539 1 98.62 171 PHE A N 1
ATOM 1370 C CA . PHE A 1 171 ? 0.593 -25.172 -6.355 1 98.62 171 PHE A CA 1
ATOM 1371 C C . PHE A 1 171 ? 1.981 -24.578 -6.547 1 98.62 171 PHE A C 1
ATOM 1373 O O . PHE A 1 171 ? 2.982 -25.297 -6.504 1 98.62 171 PHE A O 1
ATOM 1380 N N . ILE A 1 172 ? 2.074 -23.266 -6.723 1 98.19 172 ILE A N 1
ATOM 1381 C CA . ILE A 1 172 ? 3.385 -22.656 -6.926 1 98.19 172 ILE A CA 1
ATOM 1382 C C . ILE A 1 172 ? 3.945 -22.172 -5.59 1 98.19 172 ILE A C 1
ATOM 1384 O O . ILE A 1 172 ? 4.996 -21.531 -5.543 1 98.19 172 ILE A O 1
ATOM 1388 N N . ARG A 1 173 ? 3.234 -22.328 -4.527 1 96.44 173 ARG A N 1
ATOM 1389 C CA . ARG A 1 173 ? 3.648 -21.984 -3.17 1 96.44 173 ARG A CA 1
ATOM 1390 C C . ARG A 1 173 ? 3.746 -20.484 -2.992 1 96.44 173 ARG A C 1
ATOM 1392 O O . ARG A 1 173 ? 4.703 -19.984 -2.398 1 96.44 173 ARG A O 1
ATOM 1399 N N . ASN A 1 174 ? 2.875 -19.812 -3.592 1 96.31 174 ASN A N 1
ATOM 1400 C CA . ASN A 1 174 ? 2.773 -18.375 -3.367 1 96.31 174 ASN A CA 1
ATOM 1401 C C . ASN A 1 174 ? 1.979 -18.062 -2.102 1 96.31 174 ASN A C 1
ATOM 1403 O O . ASN A 1 174 ? 0.786 -18.344 -2.023 1 96.31 174 ASN A O 1
ATOM 1407 N N . ASN A 1 175 ? 2.605 -17.391 -1.165 1 93.81 175 ASN A N 1
ATOM 1408 C CA . ASN A 1 175 ? 1.942 -17.125 0.106 1 93.81 175 ASN A CA 1
ATOM 1409 C C . ASN A 1 175 ? 1.681 -15.625 0.294 1 93.81 175 ASN A C 1
ATOM 1411 O O . ASN A 1 175 ? 1.433 -15.172 1.412 1 93.81 175 ASN A O 1
ATOM 1415 N N . ASP A 1 176 ? 1.737 -14.844 -0.78 1 93.12 176 ASP A N 1
ATOM 1416 C CA . ASP A 1 176 ? 1.629 -13.391 -0.628 1 93.12 176 ASP A CA 1
ATOM 1417 C C . ASP A 1 176 ? 0.61 -12.812 -1.606 1 93.12 176 ASP A C 1
ATOM 1419 O O . ASP A 1 176 ? 0.867 -11.789 -2.242 1 93.12 176 ASP A O 1
ATOM 1423 N N . ARG A 1 177 ? -0.417 -13.516 -1.818 1 96.62 177 ARG A N 1
ATOM 1424 C CA . ARG A 1 177 ? -1.519 -12.969 -2.6 1 96.62 177 ARG A CA 1
ATOM 1425 C C . ARG A 1 177 ? -2.301 -11.938 -1.792 1 96.62 177 ARG A C 1
ATOM 1427 O O . ARG A 1 177 ? -3.496 -12.109 -1.545 1 96.62 177 ARG A O 1
ATOM 1434 N N . ASN A 1 178 ? -1.666 -10.891 -1.43 1 93.88 178 ASN A N 1
ATOM 1435 C CA . ASN A 1 178 ? -2.266 -9.867 -0.573 1 93.88 178 ASN A CA 1
ATOM 1436 C C . ASN A 1 178 ? -3.244 -8.992 -1.347 1 93.88 178 ASN A C 1
ATOM 1438 O O . ASN A 1 178 ? -3.43 -9.172 -2.553 1 93.88 178 ASN A O 1
ATOM 1442 N N . ASN A 1 179 ? -3.824 -8.016 -0.699 1 94 179 ASN A N 1
ATOM 1443 C CA . ASN A 1 179 ? -4.969 -7.254 -1.191 1 94 179 ASN A CA 1
ATOM 1444 C C . ASN A 1 179 ? -4.582 -6.352 -2.359 1 94 179 ASN A C 1
ATOM 1446 O O . ASN A 1 179 ? -5.449 -5.816 -3.053 1 94 179 ASN A O 1
ATOM 1450 N N . GLY A 1 180 ? -3.334 -6.238 -2.58 1 94.75 180 GLY A N 1
ATOM 1451 C CA . GLY A 1 180 ? -2.854 -5.43 -3.689 1 94.75 180 GLY A CA 1
ATOM 1452 C C . GLY A 1 180 ? -2.41 -6.254 -4.883 1 94.75 180 GLY A C 1
ATOM 1453 O O . GLY A 1 180 ? -2.076 -5.703 -5.934 1 94.75 180 GLY A O 1
ATOM 1454 N N . ASN A 1 181 ? -2.502 -7.574 -4.852 1 96.31 181 ASN A N 1
ATOM 1455 C CA . ASN A 1 181 ? -1.878 -8.422 -5.863 1 96.31 181 ASN A CA 1
ATOM 1456 C C . ASN A 1 181 ? -2.916 -9.047 -6.789 1 96.31 181 ASN A C 1
ATOM 1458 O O . ASN A 1 181 ? -2.637 -10.047 -7.461 1 96.31 181 ASN A O 1
ATOM 1462 N N . TRP A 1 182 ? -4.125 -8.508 -6.77 1 97.94 182 TRP A N 1
ATOM 1463 C CA . TRP A 1 182 ? -5.152 -8.859 -7.742 1 97.94 182 TRP A CA 1
ATOM 1464 C C . TRP A 1 182 ? -6.242 -7.797 -7.793 1 97.94 182 TRP A C 1
ATOM 1466 O O . TRP A 1 182 ? -6.344 -6.957 -6.895 1 97.94 182 TRP A O 1
ATOM 1476 N N . GLY A 1 183 ? -6.941 -7.805 -8.875 1 97.69 183 GLY A N 1
ATOM 1477 C CA . GLY A 1 183 ? -7.949 -6.77 -9.039 1 97.69 183 GLY A CA 1
ATOM 1478 C C . GLY A 1 183 ? -8.625 -6.809 -10.398 1 97.69 183 GLY A C 1
ATOM 1479 O O . GLY A 1 183 ? -8.656 -7.848 -11.055 1 97.69 183 GLY A O 1
ATOM 1480 N N . ILE A 1 184 ? -9.305 -5.691 -10.719 1 98.06 184 ILE A N 1
ATOM 1481 C CA . ILE A 1 184 ? -10.07 -5.582 -11.961 1 98.06 184 ILE A CA 1
ATOM 1482 C C . ILE A 1 184 ? -9.805 -4.227 -12.609 1 98.06 184 ILE A C 1
ATOM 1484 O O . ILE A 1 184 ? -9.266 -3.32 -11.977 1 98.06 184 ILE A O 1
ATOM 1488 N N . PHE A 1 185 ? -10.102 -4.18 -13.875 1 97.12 185 PHE A N 1
ATOM 1489 C CA . PHE A 1 185 ? -10.203 -2.904 -14.578 1 97.12 185 PHE A CA 1
ATOM 1490 C C . PHE A 1 185 ? -11.641 -2.389 -14.547 1 97.12 185 PHE A C 1
ATOM 1492 O O . PHE A 1 185 ? -12.586 -3.156 -14.742 1 97.12 185 PHE A O 1
ATOM 1499 N N . ILE A 1 186 ? -11.75 -1.17 -14.242 1 92.12 186 ILE A N 1
ATOM 1500 C CA . ILE A 1 186 ? -13.102 -0.615 -14.203 1 92.12 186 ILE A CA 1
ATOM 1501 C C . ILE A 1 186 ? -13.328 0.285 -15.414 1 92.12 186 ILE A C 1
ATOM 1503 O O . ILE A 1 186 ? -12.477 1.106 -15.75 1 92.12 186 ILE A O 1
ATOM 1507 N N . ASN A 1 187 ? -14.477 0.111 -15.953 1 86.12 187 ASN A N 1
ATOM 1508 C CA . ASN A 1 187 ? -14.914 0.947 -17.062 1 86.12 187 ASN A CA 1
ATOM 1509 C C . ASN A 1 187 ? -15.703 2.16 -16.578 1 86.12 187 ASN A C 1
ATOM 1511 O O . ASN A 1 187 ? -16.141 2.199 -15.438 1 86.12 187 ASN A O 1
ATOM 1515 N N . ALA A 1 188 ? -15.859 3.059 -17.484 1 80.81 188 ALA A N 1
ATOM 1516 C CA . ALA A 1 188 ? -16.562 4.297 -17.172 1 80.81 188 ALA A CA 1
ATOM 1517 C C . ALA A 1 188 ? -18 4.023 -16.75 1 80.81 188 ALA A C 1
ATOM 1519 O O . ALA A 1 188 ? -18.562 4.75 -15.93 1 80.81 188 ALA A O 1
ATOM 1520 N N . ASP A 1 189 ? -18.531 2.939 -17.188 1 81.62 189 ASP A N 1
ATOM 1521 C CA . ASP A 1 189 ? -19.938 2.656 -16.906 1 81.62 189 ASP A CA 1
ATOM 1522 C C . ASP A 1 189 ? -20.078 1.84 -15.625 1 81.62 189 ASP A C 1
ATOM 1524 O O . ASP A 1 189 ? -21.188 1.395 -15.289 1 81.62 189 ASP A O 1
ATOM 1528 N N . GLY A 1 190 ? -19.016 1.593 -15.016 1 81.81 190 GLY A N 1
ATOM 1529 C CA . GLY A 1 190 ? -19.062 0.896 -13.742 1 81.81 190 GLY A CA 1
ATOM 1530 C C . GLY A 1 190 ? -18.906 -0.605 -13.875 1 81.81 190 GLY A C 1
ATOM 1531 O O . GLY A 1 190 ? -18.844 -1.32 -12.867 1 81.81 190 GLY A O 1
ATOM 1532 N N . THR A 1 191 ? -18.812 -1.048 -15.102 1 88.75 191 THR A N 1
ATOM 1533 C CA . THR A 1 191 ? -18.562 -2.469 -15.305 1 88.75 191 THR A CA 1
ATOM 1534 C C . THR A 1 191 ? -17.062 -2.764 -15.195 1 88.75 191 THR A C 1
ATOM 1536 O O . THR A 1 191 ? -16.234 -1.85 -15.266 1 88.75 191 THR A O 1
ATOM 1539 N N . GLY A 1 192 ? -16.828 -4.039 -14.898 1 94.12 192 GLY A N 1
ATOM 1540 C CA . GLY A 1 192 ? -15.43 -4.375 -14.711 1 94.12 192 GLY A CA 1
ATOM 1541 C C . GLY A 1 192 ? -14.969 -5.52 -15.594 1 94.12 192 GLY A C 1
ATOM 1542 O O . GLY A 1 192 ? -15.789 -6.188 -16.234 1 94.12 192 GLY A O 1
ATOM 1543 N N . LYS A 1 193 ? -13.734 -5.629 -15.758 1 97.06 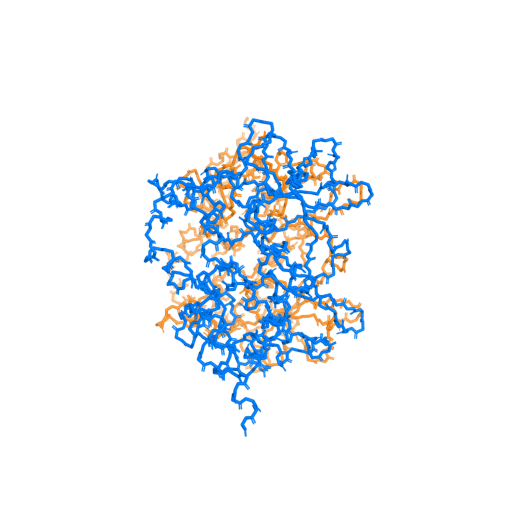193 LYS A N 1
ATOM 1544 C CA . LYS A 1 193 ? -13.039 -6.75 -16.375 1 97.06 193 LYS A CA 1
ATOM 1545 C C . LYS A 1 193 ? -11.891 -7.246 -15.5 1 97.06 193 LYS A C 1
ATOM 1547 O O . LYS A 1 193 ? -11.172 -6.449 -14.898 1 97.06 193 LYS A O 1
ATOM 1552 N N . LEU A 1 194 ? -11.711 -8.547 -15.5 1 98.25 194 LEU A N 1
ATOM 1553 C CA . LEU A 1 194 ? -10.656 -9.125 -14.68 1 98.25 194 LEU A CA 1
ATOM 1554 C C . LEU A 1 194 ? -9.281 -8.68 -15.164 1 98.25 194 LEU A C 1
ATOM 1556 O O . LEU A 1 194 ? -9.016 -8.656 -16.375 1 98.25 194 LEU A O 1
ATOM 1560 N N . ALA A 1 195 ? -8.422 -8.234 -14.273 1 98.56 195 ALA A N 1
ATOM 1561 C CA . ALA A 1 195 ? -7.016 -8.023 -14.594 1 98.56 195 ALA A CA 1
ATOM 1562 C C . ALA A 1 195 ? -6.273 -9.352 -14.719 1 98.56 195 ALA A C 1
ATOM 1564 O O . ALA A 1 195 ? -6.688 -10.359 -14.133 1 98.56 195 ALA A O 1
ATOM 1565 N N . PRO A 1 196 ? -5.219 -9.398 -15.555 1 98.75 196 PRO A N 1
ATOM 1566 C CA . PRO A 1 196 ? -4.383 -10.602 -15.484 1 98.75 196 PRO A CA 1
ATOM 1567 C C . PRO A 1 196 ? -3.775 -10.812 -14.094 1 98.75 196 PRO A C 1
ATOM 1569 O O . PRO A 1 196 ? -3.654 -9.867 -13.32 1 98.75 196 PRO A O 1
ATOM 1572 N N . VAL A 1 197 ? -3.441 -12.086 -13.766 1 98.81 197 VAL A N 1
ATOM 1573 C CA . VAL A 1 197 ? -2.711 -12.375 -12.531 1 98.81 197 VAL A CA 1
ATOM 1574 C C . VAL A 1 197 ? -1.31 -11.773 -12.609 1 98.81 197 VAL A C 1
ATOM 1576 O O . VAL A 1 197 ? -0.671 -11.805 -13.664 1 98.81 197 VAL A O 1
ATOM 1579 N N . TYR A 1 198 ? -0.875 -11.156 -11.523 1 98.25 198 TYR A N 1
ATOM 1580 C CA . TYR A 1 198 ? 0.44 -10.531 -11.453 1 98.25 198 TYR A CA 1
ATOM 1581 C C . TYR A 1 198 ? 1.054 -10.703 -10.07 1 98.25 198 TYR A C 1
ATOM 1583 O O . TYR A 1 198 ? 0.388 -11.164 -9.141 1 98.25 198 TYR A O 1
ATOM 1591 N N . ASP A 1 199 ? 2.301 -10.383 -9.977 1 96.5 199 ASP A N 1
ATOM 1592 C CA . ASP A 1 199 ? 3.061 -10.414 -8.734 1 96.5 199 ASP A CA 1
ATOM 1593 C C . ASP A 1 199 ? 3.1 -11.828 -8.148 1 96.5 199 ASP A C 1
ATOM 1595 O O . ASP A 1 199 ? 2.602 -12.062 -7.047 1 96.5 199 ASP A O 1
ATOM 1599 N N . ASN A 1 200 ? 3.764 -12.688 -8.867 1 97.19 200 ASN A N 1
ATOM 1600 C CA . ASN A 1 200 ? 3.906 -14.086 -8.477 1 97.19 200 ASN A CA 1
ATOM 1601 C C . ASN A 1 200 ? 5.305 -14.383 -7.941 1 97.19 200 ASN A C 1
ATOM 1603 O O . ASN A 1 200 ? 5.777 -15.516 -8.016 1 97.19 200 ASN A O 1
ATOM 1607 N N . GLY A 1 201 ? 5.984 -13.391 -7.434 1 93.88 201 GLY A N 1
ATOM 1608 C CA . GLY A 1 201 ? 7.398 -13.508 -7.109 1 93.88 201 GLY A CA 1
ATOM 1609 C C . GLY A 1 201 ? 7.652 -14.211 -5.793 1 93.88 201 GLY A C 1
ATOM 1610 O O . GLY A 1 201 ? 8.758 -14.703 -5.547 1 93.88 201 GLY A O 1
ATOM 1611 N N . ASN A 1 202 ? 6.656 -14.188 -4.926 1 92.62 202 ASN A N 1
ATOM 1612 C CA . ASN A 1 202 ? 6.809 -14.852 -3.633 1 92.62 202 ASN A CA 1
ATOM 1613 C C . ASN A 1 202 ? 6.387 -16.312 -3.697 1 92.62 202 ASN A C 1
ATOM 1615 O O . ASN A 1 202 ? 5.527 -16.75 -2.928 1 92.62 202 ASN A O 1
ATOM 1619 N N . CYS A 1 203 ? 7.055 -17.016 -4.602 1 93.88 203 CYS A N 1
ATOM 1620 C CA . CYS A 1 203 ? 6.754 -18.438 -4.762 1 93.88 203 CYS A CA 1
ATOM 1621 C C . CYS A 1 203 ? 8.031 -19.266 -4.855 1 93.88 203 CYS A C 1
ATOM 1623 O O . CYS A 1 203 ? 9.133 -18.703 -4.875 1 93.88 203 CYS A O 1
ATOM 1625 N N . LEU A 1 204 ? 7.953 -20.578 -4.723 1 93.06 204 LEU A N 1
ATOM 1626 C CA . LEU A 1 204 ? 8.992 -21.562 -4.953 1 93.06 204 LEU A CA 1
ATOM 1627 C C . LEU A 1 204 ? 10.219 -21.281 -4.086 1 93.06 204 LEU A C 1
ATOM 1629 O O . LEU A 1 204 ? 11.344 -21.25 -4.582 1 93.06 204 LEU A O 1
ATOM 1633 N N . PHE A 1 205 ? 10.086 -20.938 -2.885 1 87.62 205 PHE A N 1
ATOM 1634 C CA . PHE A 1 205 ? 11.133 -20.844 -1.875 1 87.62 205 PHE A CA 1
ATOM 1635 C C . PHE A 1 205 ? 12.148 -19.766 -2.24 1 87.62 205 PHE A C 1
ATOM 1637 O O . PHE A 1 205 ? 13.352 -19.984 -2.164 1 87.62 205 PHE A O 1
ATOM 1644 N N . ASN A 1 206 ? 11.672 -18.625 -2.674 1 84.31 206 ASN A N 1
ATOM 1645 C CA . ASN A 1 206 ? 12.508 -17.547 -3.186 1 84.31 206 ASN A CA 1
ATOM 1646 C C . ASN A 1 206 ? 13.391 -16.953 -2.092 1 84.31 206 ASN A C 1
ATOM 1648 O O . ASN A 1 206 ? 14.305 -16.188 -2.377 1 84.31 206 ASN A O 1
ATOM 1652 N N . LYS A 1 207 ? 13.242 -17.391 -0.92 1 78.88 207 LYS A N 1
ATOM 1653 C CA . LYS A 1 207 ? 14.023 -16.844 0.181 1 78.88 207 LYS A CA 1
ATOM 1654 C C . LYS A 1 207 ? 15.031 -17.875 0.703 1 78.88 207 LYS A C 1
ATOM 1656 O O . LYS A 1 207 ? 15.727 -17.609 1.685 1 78.88 207 LYS A O 1
ATOM 1661 N N . ARG A 1 208 ? 15.086 -18.984 0.033 1 82.5 208 ARG A N 1
ATOM 1662 C CA . ARG A 1 208 ? 15.977 -20.047 0.481 1 82.5 208 ARG A CA 1
ATOM 1663 C C . ARG A 1 208 ? 17.266 -20.062 -0.339 1 82.5 208 ARG A C 1
ATOM 1665 O O . ARG A 1 208 ? 17.234 -19.844 -1.554 1 82.5 208 ARG A O 1
ATOM 1672 N N . ASN A 1 209 ? 18.234 -20.391 0.371 1 81.06 209 ASN A N 1
ATOM 1673 C CA . ASN A 1 209 ? 19.5 -20.641 -0.309 1 81.06 209 ASN A CA 1
ATOM 1674 C C . ASN A 1 209 ? 19.438 -21.922 -1.146 1 81.06 209 ASN A C 1
ATOM 1676 O O . ASN A 1 209 ? 18.844 -22.922 -0.722 1 81.06 209 ASN A O 1
ATOM 1680 N N . PRO A 1 210 ? 20.094 -21.875 -2.25 1 80.69 210 PRO A N 1
ATOM 1681 C CA . PRO A 1 210 ? 20.078 -23.062 -3.115 1 80.69 210 PRO A CA 1
ATOM 1682 C C . PRO A 1 210 ? 20.609 -24.312 -2.42 1 80.69 210 PRO A C 1
ATOM 1684 O O . PRO A 1 210 ? 20.234 -25.422 -2.768 1 80.69 210 PRO A O 1
ATOM 1687 N N . SER A 1 211 ? 21.453 -24.141 -1.451 1 82.69 211 SER A N 1
ATOM 1688 C CA . SER A 1 211 ? 22.047 -25.281 -0.75 1 82.69 211 SER A CA 1
ATOM 1689 C C . SER A 1 211 ? 20.984 -26.047 0.027 1 82.69 211 SER A C 1
ATOM 1691 O O . SER A 1 211 ? 21.141 -27.25 0.293 1 82.69 211 SER A O 1
ATOM 1693 N N . VAL A 1 212 ? 19.953 -25.375 0.324 1 86.75 212 VAL A N 1
ATOM 1694 C CA . VAL A 1 212 ? 18.859 -26.016 1.054 1 86.75 212 VAL A CA 1
ATOM 1695 C C . VAL A 1 212 ? 18.188 -27.062 0.165 1 86.75 212 VAL A C 1
ATOM 1697 O O . VAL A 1 212 ? 17.812 -28.141 0.632 1 86.75 212 VAL A O 1
ATOM 1700 N N . ALA A 1 213 ? 18.094 -26.781 -1.092 1 87.06 213 ALA A N 1
ATOM 1701 C CA . ALA A 1 213 ? 17.5 -27.719 -2.041 1 87.06 213 ALA A CA 1
ATOM 1702 C C . ALA A 1 213 ? 18.297 -29.016 -2.098 1 87.06 213 ALA A C 1
ATOM 1704 O O . ALA A 1 213 ? 17.734 -30.109 -2.203 1 87.06 213 ALA A O 1
ATOM 1705 N N . GLU A 1 214 ? 19.547 -28.891 -1.989 1 87.06 214 GLU A N 1
ATOM 1706 C CA . GLU A 1 214 ? 20.422 -30.062 -2.027 1 87.06 214 GLU A CA 1
ATOM 1707 C C . GLU A 1 214 ? 20.156 -30.984 -0.846 1 87.06 214 GLU A C 1
ATOM 1709 O O . GLU A 1 214 ? 20.125 -32.219 -1.007 1 87.06 214 GLU A O 1
ATOM 1714 N N . ARG A 1 215 ? 19.984 -30.406 0.184 1 89.38 215 ARG A N 1
ATOM 1715 C CA . ARG A 1 215 ? 19.766 -31.188 1.392 1 89.38 215 ARG A CA 1
ATOM 1716 C C . ARG A 1 215 ? 18.375 -31.828 1.375 1 89.38 215 ARG A C 1
ATOM 1718 O O . ARG A 1 215 ? 18.219 -32.969 1.76 1 89.38 215 ARG A O 1
ATOM 1725 N N . ARG A 1 216 ? 17.484 -31.125 0.879 1 91 216 ARG A N 1
ATOM 1726 C CA . ARG A 1 216 ? 16.094 -31.547 1.008 1 91 216 ARG A CA 1
ATOM 1727 C C . ARG A 1 216 ? 15.727 -32.562 -0.051 1 91 216 ARG A C 1
ATOM 1729 O O . ARG A 1 216 ? 14.891 -33.438 0.189 1 91 216 ARG A O 1
ATOM 1736 N N . ILE A 1 217 ? 16.344 -32.594 -1.149 1 91.44 217 ILE A N 1
ATOM 1737 C CA . ILE A 1 217 ? 16 -33.469 -2.248 1 91.44 217 ILE A CA 1
ATOM 1738 C C . ILE A 1 217 ? 16.391 -34.906 -1.895 1 91.44 217 ILE A C 1
ATOM 1740 O O . ILE A 1 217 ? 15.875 -35.875 -2.471 1 91.44 217 ILE A O 1
ATOM 1744 N N . ALA A 1 218 ? 17.25 -35.031 -0.972 1 90.75 218 ALA A N 1
ATOM 1745 C CA . ALA A 1 218 ? 17.781 -36.344 -0.604 1 90.75 218 ALA A CA 1
ATOM 1746 C C . ALA A 1 218 ? 16.781 -37.125 0.247 1 90.75 218 ALA A C 1
ATOM 1748 O O . ALA A 1 218 ? 16.906 -38.344 0.406 1 90.75 218 ALA A O 1
ATOM 1749 N N . ASN A 1 219 ? 15.789 -36.438 0.796 1 93 219 ASN A N 1
ATOM 1750 C CA . ASN A 1 219 ? 14.836 -37.031 1.723 1 93 219 ASN A CA 1
ATOM 1751 C C . ASN A 1 219 ? 13.398 -36.781 1.291 1 93 219 ASN A C 1
ATOM 1753 O O . ASN A 1 219 ? 12.945 -35.656 1.247 1 93 219 ASN A O 1
ATOM 1757 N N . GLU A 1 220 ? 12.727 -37.844 1.079 1 93.69 220 GLU A N 1
ATOM 1758 C CA . GLU A 1 220 ? 11.336 -37.75 0.631 1 93.69 220 GLU A CA 1
ATOM 1759 C C . GLU A 1 220 ? 10.477 -37.031 1.656 1 93.69 220 GLU A C 1
ATOM 1761 O O . GLU A 1 220 ? 9.539 -36.312 1.291 1 93.69 220 GLU A O 1
ATOM 1766 N N . ARG A 1 221 ? 10.766 -37.219 2.871 1 94.88 221 ARG A N 1
ATOM 1767 C CA . ARG A 1 221 ? 10.016 -36.531 3.932 1 94.88 221 ARG A CA 1
ATOM 1768 C C . ARG A 1 221 ? 10.164 -35.031 3.834 1 94.88 221 ARG A C 1
ATOM 1770 O O . ARG A 1 221 ? 9.211 -34.281 4.082 1 94.88 221 ARG A O 1
ATOM 1777 N N . ASP A 1 222 ? 11.352 -34.594 3.523 1 95.5 222 ASP A N 1
ATOM 1778 C CA . ASP A 1 222 ? 11.602 -33.188 3.375 1 95.5 222 ASP A CA 1
ATOM 1779 C C . ASP A 1 222 ? 10.867 -32.625 2.162 1 95.5 222 ASP A C 1
ATOM 1781 O O . ASP A 1 222 ? 10.328 -31.5 2.213 1 95.5 222 ASP A O 1
ATOM 1785 N N . ILE A 1 223 ? 10.836 -33.344 1.095 1 96.25 223 ILE A N 1
ATOM 1786 C CA . ILE A 1 223 ? 10.086 -32.938 -0.089 1 96.25 223 ILE A CA 1
ATOM 1787 C C . ILE A 1 223 ? 8.602 -32.844 0.247 1 96.25 223 ILE A C 1
ATOM 1789 O O . ILE A 1 223 ? 7.926 -31.891 -0.164 1 96.25 223 ILE A O 1
ATOM 1793 N N . TYR A 1 224 ? 8.125 -33.812 1.034 1 96.75 224 TYR A N 1
ATOM 1794 C CA . TYR A 1 224 ? 6.734 -33.812 1.464 1 96.75 224 TYR A CA 1
ATOM 1795 C C . TYR A 1 224 ? 6.43 -32.562 2.293 1 96.75 224 TYR A C 1
ATOM 1797 O O . TYR A 1 224 ? 5.41 -31.891 2.082 1 96.75 224 TYR A O 1
ATOM 1805 N N . GLN A 1 225 ? 7.301 -32.25 3.17 1 95.5 225 GLN A N 1
ATOM 1806 C CA . GLN A 1 225 ? 7.129 -31.078 4.016 1 95.5 225 GLN A CA 1
ATOM 1807 C C . GLN A 1 225 ? 7.125 -29.797 3.18 1 95.5 225 GLN A C 1
ATOM 1809 O O . GLN A 1 225 ? 6.312 -28.906 3.416 1 95.5 225 GLN A O 1
ATOM 1814 N N . ASP A 1 226 ? 7.988 -29.703 2.203 1 95.31 226 ASP A N 1
ATOM 1815 C CA . ASP A 1 226 ? 8.055 -28.547 1.316 1 95.31 226 ASP A CA 1
ATOM 1816 C C . ASP A 1 226 ? 6.789 -28.438 0.467 1 95.31 226 ASP A C 1
ATOM 1818 O O . ASP A 1 226 ? 6.309 -27.328 0.198 1 95.31 226 ASP A O 1
ATOM 1822 N N . ALA A 1 227 ? 6.246 -29.547 0.092 1 96.44 227 ALA A N 1
ATOM 1823 C CA . ALA A 1 227 ? 5.105 -29.594 -0.819 1 96.44 227 ALA A CA 1
ATOM 1824 C C . ALA A 1 227 ? 3.799 -29.344 -0.076 1 96.44 227 ALA A C 1
ATOM 1826 O O . ALA A 1 227 ? 2.982 -28.516 -0.51 1 96.44 227 ALA A O 1
ATOM 1827 N N . LEU A 1 228 ? 3.652 -29.984 1.124 1 95.81 228 LEU A N 1
ATOM 1828 C CA . LEU A 1 228 ? 2.322 -30.047 1.72 1 95.81 228 LEU A CA 1
ATOM 1829 C C . LEU A 1 228 ? 2.361 -29.594 3.178 1 95.81 228 LEU A C 1
ATOM 1831 O O . LEU A 1 228 ? 1.316 -29.328 3.777 1 95.81 228 LEU A O 1
ATOM 1835 N N . GLY A 1 229 ? 3.477 -29.453 3.801 1 88.25 229 GLY A N 1
ATOM 1836 C CA . GLY A 1 229 ? 3.562 -29.234 5.234 1 88.25 229 GLY A CA 1
ATOM 1837 C C . GLY A 1 229 ? 3.771 -27.781 5.598 1 88.25 229 GLY A C 1
ATOM 1838 O O . GLY A 1 229 ? 3.145 -27.266 6.531 1 88.25 229 GLY A O 1
ATOM 1839 N N . THR A 1 230 ? 4.648 -26.984 5.004 1 84.69 230 THR A N 1
ATOM 1840 C CA . THR A 1 230 ? 5.113 -25.703 5.496 1 84.69 230 THR A CA 1
ATOM 1841 C C . THR A 1 230 ? 4.426 -24.562 4.754 1 84.69 230 THR A C 1
ATOM 1843 O O . THR A 1 230 ? 4.355 -23.438 5.258 1 84.69 230 THR A O 1
ATOM 1846 N N . GLY A 1 231 ? 3.873 -24.781 3.709 1 90.06 231 GLY A N 1
ATOM 1847 C CA . GLY A 1 231 ? 3.328 -23.688 2.914 1 90.06 231 GLY A CA 1
ATOM 1848 C C . GLY A 1 231 ? 1.916 -23.312 3.314 1 90.06 231 GLY A C 1
ATOM 1849 O O . GLY A 1 231 ? 1.042 -24.172 3.424 1 90.06 231 GLY A O 1
ATOM 1850 N N . VAL A 1 232 ? 1.796 -21.969 3.635 1 94.56 232 VAL A N 1
ATOM 1851 C CA . VAL A 1 232 ? 0.463 -21.484 3.984 1 94.56 232 VAL A CA 1
ATOM 1852 C C . VAL A 1 232 ? 0.006 -20.438 2.971 1 94.56 232 VAL A C 1
ATOM 1854 O O . VAL A 1 232 ? 0.824 -19.875 2.238 1 94.56 232 VAL A O 1
ATOM 1857 N N . SER A 1 233 ? -1.273 -20.312 2.938 1 95.81 233 SER A N 1
ATOM 1858 C CA . SER A 1 233 ? -1.864 -19.266 2.117 1 95.81 233 SER A CA 1
ATOM 1859 C C . SER A 1 233 ? -1.8 -17.922 2.818 1 95.81 233 SER A C 1
ATOM 1861 O O . SER A 1 233 ? -1.636 -17.859 4.039 1 95.81 233 SER A O 1
ATOM 1863 N N . PHE A 1 234 ? -1.881 -16.906 2.049 1 95.56 234 PHE A N 1
ATOM 1864 C CA . PHE A 1 234 ? -2.02 -15.578 2.613 1 95.56 234 PHE A CA 1
ATOM 1865 C C . PHE A 1 234 ? -3.318 -15.453 3.402 1 95.56 234 PHE A C 1
ATOM 1867 O O . PHE A 1 234 ? -3.395 -14.688 4.363 1 95.56 234 PHE A O 1
ATOM 1874 N N . PHE A 1 235 ? -4.312 -16.172 3.027 1 96.06 235 PHE A N 1
ATOM 1875 C CA . PHE A 1 235 ? -5.652 -16.062 3.594 1 96.06 235 PHE A CA 1
ATOM 1876 C C . PHE A 1 235 ? -5.738 -16.797 4.922 1 96.06 235 PHE A C 1
ATOM 1878 O O . PHE A 1 235 ? -5.059 -17.812 5.125 1 96.06 235 PHE A O 1
ATOM 1885 N N . THR A 1 236 ? -6.605 -16.266 5.789 1 94.38 236 THR A N 1
ATOM 1886 C CA . THR A 1 236 ? -6.742 -16.828 7.129 1 94.38 236 THR A CA 1
ATOM 1887 C C . THR A 1 236 ? -8.141 -17.391 7.336 1 94.38 236 THR A C 1
ATOM 1889 O O . THR A 1 236 ? -9.07 -17.062 6.598 1 94.38 236 THR A O 1
ATOM 1892 N N . ASP A 1 237 ? -8.156 -18.219 8.32 1 92.56 237 ASP A N 1
ATOM 1893 C CA . ASP A 1 237 ? -9.438 -18.828 8.664 1 92.56 237 ASP A CA 1
ATOM 1894 C C . ASP A 1 237 ? -10.148 -18.047 9.766 1 92.56 237 ASP A C 1
ATOM 1896 O O . ASP A 1 237 ? -9.781 -16.891 10.039 1 92.56 237 ASP A O 1
ATOM 1900 N N . LYS A 1 238 ? -11.18 -18.594 10.305 1 85.81 238 LYS A N 1
ATOM 1901 C CA . LYS A 1 238 ? -12.031 -17.922 11.289 1 85.81 238 LYS A CA 1
ATOM 1902 C C . LYS A 1 238 ? -11.266 -17.625 12.57 1 85.81 238 LYS A C 1
ATOM 1904 O O . LYS A 1 238 ? -11.664 -16.766 13.367 1 85.81 238 LYS A O 1
ATOM 1909 N N . ASN A 1 239 ? -10.164 -18.344 12.789 1 87.81 239 ASN A N 1
ATOM 1910 C CA . ASN A 1 239 ? -9.352 -18.141 13.984 1 87.81 239 ASN A CA 1
ATOM 1911 C C . ASN A 1 239 ? -8.125 -17.281 13.703 1 87.81 239 ASN A C 1
ATOM 1913 O O . ASN A 1 239 ? -7.172 -17.281 14.477 1 87.81 239 ASN A O 1
ATOM 1917 N N . ASP A 1 240 ? -8.078 -16.656 12.562 1 88.19 240 ASP A N 1
ATOM 1918 C CA . ASP A 1 240 ? -7.02 -15.742 12.141 1 88.19 240 ASP A CA 1
ATOM 1919 C C . ASP A 1 240 ? -5.707 -16.5 11.914 1 88.19 240 ASP A C 1
ATOM 1921 O O . ASP A 1 240 ? -4.629 -15.953 12.156 1 88.19 240 ASP A O 1
ATOM 1925 N N . LYS A 1 241 ? -5.871 -17.719 11.641 1 92 241 LYS A N 1
ATOM 1926 C CA . LYS A 1 241 ? -4.703 -18.516 11.273 1 92 241 LYS A CA 1
ATOM 1927 C C . LYS A 1 241 ? -4.617 -18.703 9.758 1 92 241 LYS A C 1
ATOM 1929 O O . LYS A 1 241 ? -5.633 -18.922 9.102 1 92 241 LYS A O 1
ATOM 1934 N N . ASN A 1 242 ? -3.406 -18.625 9.305 1 95.12 242 ASN A N 1
ATOM 1935 C CA . ASN A 1 242 ? -3.232 -18.844 7.875 1 95.12 242 ASN A CA 1
ATOM 1936 C C . ASN A 1 242 ? -3.688 -20.234 7.457 1 95.12 242 ASN A C 1
ATOM 1938 O O . ASN A 1 242 ? -3.416 -21.219 8.156 1 95.12 242 ASN A O 1
ATOM 1942 N N . ILE A 1 243 ? -4.297 -20.297 6.371 1 96.62 243 ILE A N 1
ATOM 1943 C CA . ILE A 1 243 ? -4.883 -21.531 5.863 1 96.62 243 ILE A CA 1
ATOM 1944 C C . ILE A 1 243 ? -3.799 -22.406 5.219 1 96.62 243 ILE A C 1
ATOM 1946 O O . ILE A 1 243 ? -2.939 -21.891 4.496 1 96.62 243 ILE A O 1
ATOM 1950 N N . HIS A 1 244 ? -3.811 -23.625 5.602 1 97.19 244 HIS A N 1
ATOM 1951 C CA . HIS A 1 244 ? -3.082 -24.609 4.805 1 97.19 244 HIS A CA 1
ATOM 1952 C C . HIS A 1 244 ? -3.871 -25 3.561 1 97.19 244 HIS A C 1
ATOM 1954 O O . HIS A 1 244 ? -4.848 -25.75 3.648 1 97.19 244 HIS A O 1
ATOM 1960 N N . PRO A 1 245 ? -3.447 -24.578 2.424 1 97.56 245 PRO A N 1
ATOM 1961 C CA . PRO A 1 245 ? -4.32 -24.609 1.249 1 97.56 245 PRO A CA 1
ATOM 1962 C C . PRO A 1 245 ? -4.695 -26.031 0.834 1 97.56 245 PRO A C 1
ATOM 1964 O O . PRO A 1 245 ? -5.84 -26.297 0.458 1 97.56 245 PRO A O 1
ATOM 1967 N N . PHE A 1 246 ? -3.789 -26.984 0.931 1 97.88 246 PHE A N 1
ATOM 1968 C CA . PHE A 1 246 ? -4.094 -28.328 0.473 1 97.88 246 PHE A CA 1
ATOM 1969 C C . PHE A 1 246 ? -5.039 -29.031 1.445 1 97.88 246 PHE A C 1
ATOM 1971 O O . PHE A 1 246 ? -5.891 -29.812 1.031 1 97.88 246 PHE A O 1
ATOM 1978 N N . GLN A 1 247 ? -4.867 -28.719 2.693 1 97.12 247 GLN A N 1
ATOM 1979 C CA . GLN A 1 247 ? -5.863 -29.219 3.635 1 97.12 247 GLN A CA 1
ATOM 1980 C C . GLN A 1 247 ? -7.246 -28.656 3.33 1 97.12 247 GLN A C 1
ATOM 1982 O O . GLN A 1 247 ? -8.242 -29.375 3.359 1 97.12 247 GLN A O 1
ATOM 1987 N N . TYR A 1 248 ? -7.301 -27.438 3.084 1 97.88 248 TYR A N 1
ATOM 1988 C CA . TYR A 1 248 ? -8.562 -26.781 2.742 1 97.88 248 TYR A CA 1
ATOM 1989 C C . TYR A 1 248 ? -9.148 -27.375 1.462 1 97.88 248 TYR A C 1
ATOM 1991 O O . TYR A 1 248 ? -10.336 -27.688 1.405 1 97.88 248 TYR A O 1
ATOM 1999 N N . ILE A 1 249 ? -8.367 -27.531 0.432 1 97.81 249 ILE A N 1
ATOM 2000 C CA . ILE A 1 249 ? -8.773 -28.078 -0.856 1 97.81 249 ILE A CA 1
ATOM 2001 C C . ILE A 1 249 ? -9.344 -29.484 -0.662 1 97.81 249 ILE A C 1
ATOM 2003 O O . ILE A 1 249 ? -10.438 -29.797 -1.137 1 97.81 249 ILE A O 1
ATOM 2007 N N . GLU A 1 250 ? -8.648 -30.234 0.12 1 97.44 250 GLU A N 1
ATOM 2008 C CA . GLU A 1 250 ? -9.023 -31.641 0.324 1 97.44 250 GLU A CA 1
ATOM 2009 C C . GLU A 1 250 ? -10.32 -31.75 1.118 1 97.44 250 GLU A C 1
ATOM 2011 O O . GLU A 1 250 ? -11.062 -32.719 0.96 1 97.44 250 GLU A O 1
ATOM 2016 N N . SER A 1 251 ? -10.539 -30.766 1.958 1 96.62 251 SER A N 1
ATOM 2017 C CA . SER A 1 251 ? -11.719 -30.797 2.82 1 96.62 251 SER A CA 1
ATOM 2018 C C . SER A 1 251 ? -13 -30.688 2.008 1 96.62 251 SER A C 1
ATOM 2020 O O . SER A 1 251 ? -14.078 -31.047 2.488 1 96.62 251 SER A O 1
ATOM 2022 N N . ALA A 1 252 ? -13 -30.078 0.832 1 96.12 252 ALA A N 1
ATOM 2023 C CA . ALA A 1 252 ? -14.148 -29.859 -0.047 1 96.12 252 ALA A CA 1
ATOM 2024 C C . ALA A 1 252 ? -15.219 -29.031 0.65 1 96.12 252 ALA A C 1
ATOM 2026 O O . ALA A 1 252 ? -16.406 -29.156 0.35 1 96.12 252 ALA A O 1
ATOM 2027 N N . GLU A 1 253 ? -14.766 -28.219 1.584 1 94.75 253 GLU A N 1
ATOM 2028 C CA . GLU A 1 253 ? -15.719 -27.406 2.342 1 94.75 253 GLU A CA 1
ATOM 2029 C C . GLU A 1 253 ? -16.406 -26.375 1.45 1 94.75 253 GLU A C 1
ATOM 2031 O O . GLU A 1 253 ? -17.547 -26 1.691 1 94.75 253 GLU A O 1
ATOM 2036 N N . ASN A 1 254 ? -15.781 -25.906 0.479 1 97.12 254 ASN A N 1
ATOM 2037 C CA . ASN A 1 254 ? -16.328 -24.906 -0.44 1 97.12 254 ASN A CA 1
ATOM 2038 C C . ASN A 1 254 ? -16.469 -25.469 -1.852 1 97.12 254 ASN A C 1
ATOM 2040 O O . ASN A 1 254 ? -15.477 -25.797 -2.494 1 97.12 254 ASN A O 1
ATOM 2044 N N . PRO A 1 255 ? -17.688 -25.547 -2.346 1 97.56 255 PRO A N 1
ATOM 2045 C CA . PRO A 1 255 ? -17.891 -26.156 -3.658 1 97.56 255 PRO A CA 1
ATOM 2046 C C . PRO A 1 255 ? -17.203 -25.406 -4.785 1 97.56 255 PRO A C 1
ATOM 2048 O O . PRO A 1 255 ? -16.812 -26 -5.789 1 97.56 255 PRO A O 1
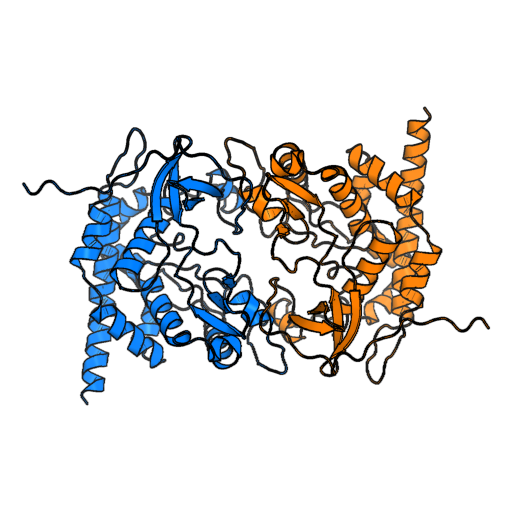ATOM 2051 N N . ASP A 1 256 ? -17.094 -24.078 -4.691 1 98.25 256 ASP A N 1
ATOM 2052 C CA . ASP A 1 256 ? -16.406 -23.312 -5.719 1 98.25 256 ASP A CA 1
ATOM 2053 C C . ASP A 1 256 ? -14.922 -23.656 -5.762 1 98.25 256 ASP A C 1
ATOM 2055 O O . ASP A 1 256 ? -14.312 -23.672 -6.836 1 98.25 256 ASP A O 1
ATOM 2059 N N . CYS A 1 257 ? -14.367 -23.906 -4.582 1 98.56 257 CYS A N 1
ATOM 2060 C CA . CYS A 1 257 ? -12.977 -24.344 -4.508 1 98.56 257 CYS A CA 1
ATOM 2061 C C . CYS A 1 257 ? -12.812 -25.719 -5.152 1 98.56 257 CYS A C 1
ATOM 2063 O O . CYS A 1 257 ? -11.859 -25.938 -5.902 1 98.56 257 CYS A O 1
ATOM 2065 N N . THR A 1 258 ? -13.727 -26.594 -4.863 1 98.38 258 THR A N 1
ATOM 2066 C CA . THR A 1 258 ? -13.727 -27.922 -5.453 1 98.38 258 THR A CA 1
ATOM 2067 C C . THR A 1 258 ? -13.797 -27.844 -6.977 1 98.38 258 THR A C 1
ATOM 2069 O O . THR A 1 258 ? -13.039 -28.516 -7.676 1 98.38 258 THR A O 1
ATOM 2072 N N . ALA A 1 259 ? -14.68 -27 -7.453 1 98.38 259 ALA A N 1
ATOM 2073 C CA . ALA A 1 259 ? -14.805 -26.812 -8.898 1 98.38 259 ALA A CA 1
ATOM 2074 C C . ALA A 1 259 ? -13.508 -26.281 -9.492 1 98.38 259 ALA A C 1
ATOM 2076 O O . ALA A 1 259 ? -13.117 -26.672 -10.602 1 98.38 259 ALA A O 1
ATOM 2077 N N . ALA A 1 260 ? -12.844 -25.391 -8.789 1 98.69 260 ALA A N 1
ATOM 2078 C CA . ALA A 1 260 ? -11.578 -24.828 -9.258 1 98.69 260 ALA A CA 1
ATOM 2079 C C . ALA A 1 260 ? -10.492 -25.891 -9.359 1 98.69 260 ALA A C 1
ATOM 2081 O O . ALA A 1 260 ? -9.68 -25.859 -10.281 1 98.69 260 ALA A O 1
ATOM 2082 N N . LEU A 1 261 ? -10.453 -26.781 -8.383 1 98.75 261 LEU A N 1
ATOM 2083 C CA . LEU A 1 261 ? -9.484 -27.875 -8.445 1 98.75 261 LEU A CA 1
ATOM 2084 C C . LEU A 1 261 ? -9.695 -28.719 -9.695 1 98.75 261 LEU A C 1
ATOM 2086 O O . LEU A 1 261 ? -8.734 -29.109 -10.367 1 98.75 261 LEU A O 1
ATOM 2090 N N . LEU A 1 262 ? -10.922 -29.031 -9.961 1 98.38 262 LEU A N 1
ATOM 2091 C CA . LEU A 1 262 ? -11.234 -29.844 -11.133 1 98.38 262 LEU A CA 1
ATOM 2092 C C . LEU A 1 262 ? -10.836 -29.109 -12.414 1 98.38 262 LEU A C 1
ATOM 2094 O O . LEU A 1 262 ? -10.312 -29.719 -13.344 1 98.38 262 LEU A O 1
ATOM 2098 N N . ARG A 1 263 ? -11.094 -27.797 -12.531 1 98.38 263 ARG A N 1
ATOM 2099 C CA . ARG A 1 263 ? -10.633 -27.016 -13.664 1 98.38 263 ARG A CA 1
ATOM 2100 C C . ARG A 1 263 ? -9.109 -27.047 -13.773 1 98.38 263 ARG A C 1
ATOM 2102 O O . ARG A 1 263 ? -8.562 -27.156 -14.867 1 98.38 263 ARG A O 1
ATOM 2109 N N . PHE A 1 264 ? -8.461 -26.938 -12.625 1 98.75 264 PHE A N 1
ATOM 2110 C CA . PHE A 1 264 ? -7.004 -26.984 -12.562 1 98.75 264 PHE A CA 1
ATOM 2111 C C . PHE A 1 264 ? -6.48 -28.281 -13.172 1 98.75 264 PHE A C 1
ATOM 2113 O O . PHE A 1 264 ? -5.602 -28.25 -14.039 1 98.75 264 PHE A O 1
ATOM 2120 N N . VAL A 1 265 ? -7 -29.406 -12.766 1 98.56 265 VAL A N 1
ATOM 2121 C CA . VAL A 1 265 ? -6.551 -30.719 -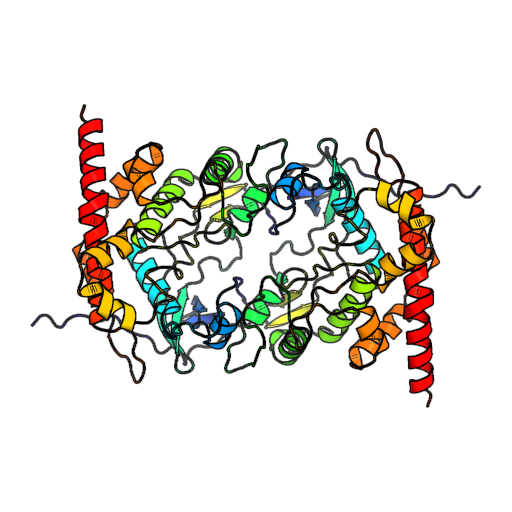13.219 1 98.56 265 VAL A CA 1
ATOM 2122 C C . VAL A 1 265 ? -6.848 -30.875 -14.711 1 98.56 265 VAL A C 1
ATOM 2124 O O . VAL A 1 265 ? -6.059 -31.469 -15.453 1 98.56 265 VAL A O 1
ATOM 2127 N N . LYS A 1 266 ? -7.938 -30.359 -15.109 1 97.75 266 LYS A N 1
ATOM 2128 C CA . LYS A 1 266 ? -8.328 -30.438 -16.516 1 97.75 266 LYS A CA 1
ATOM 2129 C C . LYS A 1 266 ? -7.316 -29.719 -17.406 1 97.75 266 LYS A C 1
ATOM 2131 O O . LYS A 1 266 ? -7.055 -30.156 -18.531 1 97.75 266 LYS A O 1
ATOM 2136 N N . HIS A 1 267 ? -6.746 -28.641 -16.953 1 98.31 267 HIS A N 1
ATOM 2137 C CA . HIS A 1 267 ? -5.848 -27.828 -17.766 1 98.31 267 HIS A CA 1
ATOM 2138 C C . HIS A 1 267 ? -4.391 -28.203 -17.516 1 98.31 267 HIS A C 1
ATOM 2140 O O . HIS A 1 267 ? -3.504 -27.797 -18.266 1 98.31 267 HIS A O 1
ATOM 2146 N 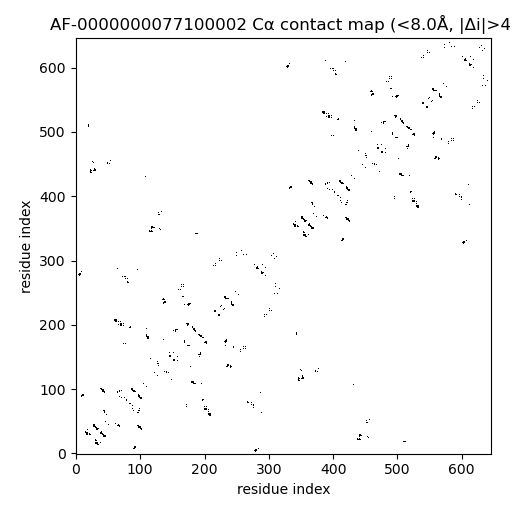N . LEU A 1 268 ? -4.172 -28.969 -16.5 1 98.5 268 LEU A N 1
ATOM 2147 C CA . LEU A 1 268 ? -2.812 -29.297 -16.078 1 98.5 268 LEU A CA 1
ATOM 2148 C C . LEU A 1 268 ? -2.129 -30.188 -17.109 1 98.5 268 LEU A C 1
ATOM 2150 O O . LEU A 1 268 ? -2.717 -31.172 -17.578 1 98.5 268 LEU A O 1
ATOM 2154 N N . ASP A 1 269 ? -0.969 -29.844 -17.516 1 98.44 269 ASP A N 1
ATOM 2155 C CA . ASP A 1 269 ? -0.032 -30.656 -18.266 1 98.44 269 ASP A CA 1
ATOM 2156 C C . ASP A 1 269 ? 1.288 -30.828 -17.531 1 98.44 269 ASP A C 1
ATOM 2158 O O . ASP A 1 269 ? 2.125 -29.922 -17.516 1 98.44 269 ASP A O 1
ATOM 2162 N N . VAL A 1 270 ? 1.52 -31.984 -16.938 1 98.19 270 VAL A N 1
ATOM 2163 C CA . VAL A 1 270 ? 2.658 -32.25 -16.062 1 98.19 270 VAL A CA 1
ATOM 2164 C C . VAL A 1 270 ? 3.959 -32.094 -16.844 1 98.19 270 VAL A C 1
ATOM 2166 O O . VAL A 1 270 ? 4.945 -31.547 -16.328 1 98.19 270 VAL A O 1
ATOM 2169 N N . ARG A 1 271 ? 3.982 -32.5 -18.078 1 97.94 271 ARG A N 1
ATOM 2170 C CA . ARG A 1 271 ? 5.176 -32.375 -18.906 1 97.94 271 ARG A CA 1
ATOM 2171 C C . ARG A 1 271 ? 5.516 -30.906 -19.141 1 97.94 271 ARG A C 1
ATOM 2173 O O . ARG A 1 271 ? 6.691 -30.531 -19.172 1 97.94 271 ARG A O 1
ATOM 2180 N N . GLU A 1 272 ? 4.477 -30.141 -19.328 1 98.06 272 GLU A N 1
ATOM 2181 C CA . GLU A 1 272 ? 4.688 -28.703 -19.531 1 98.06 272 GLU A CA 1
ATOM 2182 C C . GLU A 1 272 ? 5.258 -28.062 -18.266 1 98.06 272 GLU A C 1
ATOM 2184 O O . GLU A 1 272 ? 6.137 -27.203 -18.359 1 98.06 272 GLU A O 1
ATOM 2189 N N . ILE A 1 273 ? 4.762 -28.469 -17.109 1 98.31 273 ILE A N 1
ATOM 2190 C CA . ILE A 1 273 ? 5.266 -27.953 -15.844 1 98.31 273 ILE A CA 1
ATOM 2191 C C . ILE A 1 273 ? 6.758 -28.266 -15.719 1 98.31 273 ILE A C 1
ATOM 2193 O O . ILE A 1 273 ? 7.551 -27.375 -15.383 1 98.31 273 ILE A O 1
ATOM 2197 N N . ASP A 1 274 ? 7.117 -29.453 -16.016 1 98.25 274 ASP A N 1
ATOM 2198 C CA . ASP A 1 274 ? 8.523 -29.859 -15.953 1 98.25 274 ASP A CA 1
ATOM 2199 C C . ASP A 1 274 ? 9.367 -29.078 -16.953 1 98.25 274 ASP A C 1
ATOM 2201 O O . ASP A 1 274 ? 10.477 -28.641 -16.641 1 98.25 274 ASP A O 1
ATOM 2205 N N . ARG A 1 275 ? 8.844 -28.906 -18.125 1 97.94 275 ARG A N 1
ATOM 2206 C CA . ARG A 1 275 ? 9.555 -28.219 -19.203 1 97.94 275 ARG A CA 1
ATOM 2207 C C . ARG A 1 275 ? 9.867 -26.781 -18.812 1 97.94 275 ARG A C 1
ATOM 2209 O O . ARG A 1 275 ? 10.938 -26.266 -19.125 1 97.94 275 ARG A O 1
ATOM 2216 N N . ILE A 1 276 ? 8.938 -26.141 -18.172 1 98.06 276 ILE A N 1
ATOM 2217 C CA . ILE A 1 276 ? 9.094 -24.75 -17.766 1 98.06 276 ILE A CA 1
ATOM 2218 C C . ILE A 1 276 ? 10.352 -24.609 -16.906 1 98.06 276 ILE A C 1
ATOM 2220 O O . ILE A 1 276 ? 11.102 -23.656 -17.047 1 98.06 276 ILE A O 1
ATOM 2224 N N . VAL A 1 277 ? 10.594 -25.562 -16.047 1 97.62 277 VAL A N 1
ATOM 2225 C CA . VAL A 1 277 ? 11.727 -25.531 -15.133 1 97.62 277 VAL A CA 1
ATOM 2226 C C . VAL A 1 277 ? 12.992 -25.969 -15.867 1 97.62 277 VAL A C 1
ATOM 2228 O O . VAL A 1 277 ? 14.039 -25.328 -15.766 1 97.62 277 VAL A O 1
ATOM 2231 N N . GLU A 1 278 ? 12.836 -26.969 -16.672 1 97.25 278 GLU A N 1
ATOM 2232 C CA . GLU A 1 278 ? 13.977 -27.594 -17.344 1 97.25 278 GLU A CA 1
ATOM 2233 C C . GLU A 1 278 ? 14.594 -26.672 -18.391 1 97.25 278 GLU A C 1
ATOM 2235 O O . GLU A 1 278 ? 15.797 -26.703 -18.625 1 97.25 278 GLU A O 1
ATOM 2240 N N . GLU A 1 279 ? 13.836 -25.859 -18.953 1 97.25 279 GLU A N 1
ATOM 2241 C CA . GLU A 1 279 ? 14.297 -25.031 -20.062 1 97.25 279 GLU A CA 1
ATOM 2242 C C . GLU A 1 279 ? 15.055 -23.797 -19.562 1 97.25 279 GLU A C 1
ATOM 2244 O O . GLU A 1 279 ? 15.641 -23.062 -20.359 1 97.25 279 GLU A O 1
ATOM 2249 N N . ILE A 1 280 ? 15.086 -23.594 -18.312 1 96.5 280 ILE A N 1
ATOM 2250 C CA . ILE A 1 280 ? 15.852 -22.484 -17.766 1 96.5 280 ILE A CA 1
ATOM 2251 C C . ILE A 1 280 ? 17.344 -22.828 -17.75 1 96.5 280 ILE A C 1
ATOM 2253 O O . ILE A 1 280 ? 17.734 -23.844 -17.172 1 96.5 280 ILE A O 1
ATOM 2257 N N . PRO A 1 281 ? 18.156 -22 -18.422 1 95.94 281 PRO A N 1
ATOM 2258 C CA . PRO A 1 281 ? 19.594 -22.297 -18.375 1 95.94 281 PRO A CA 1
ATOM 2259 C C . PRO A 1 281 ? 20.188 -22.141 -16.984 1 95.94 281 PRO A C 1
ATOM 2261 O O . PRO A 1 281 ? 19.781 -21.25 -16.234 1 95.94 281 PRO A O 1
ATOM 2264 N N . GLU A 1 282 ? 21.078 -22.953 -16.672 1 93.88 282 GLU A N 1
ATOM 2265 C CA . GLU A 1 282 ? 21.703 -22.891 -15.344 1 93.88 282 GLU A CA 1
ATOM 2266 C C . GLU A 1 282 ? 22.562 -21.641 -15.188 1 93.88 282 GLU A C 1
ATOM 2268 O O . GLU A 1 282 ? 22.625 -21.062 -14.102 1 93.88 282 GLU A O 1
ATOM 2273 N N . ASN A 1 283 ? 23.156 -21.297 -16.266 1 92.44 283 ASN A N 1
ATOM 2274 C CA . ASN A 1 283 ? 24.016 -20.125 -16.281 1 92.44 283 ASN A CA 1
ATOM 2275 C C . ASN A 1 283 ? 23.781 -19.25 -17.516 1 92.44 283 ASN A C 1
ATOM 2277 O O . ASN A 1 283 ? 23.344 -19.75 -18.547 1 92.44 283 ASN A O 1
ATOM 2281 N N . PHE A 1 284 ? 24 -18.016 -17.359 1 90.81 284 PHE A N 1
ATOM 2282 C CA . PHE A 1 284 ? 24.031 -17.047 -18.438 1 90.81 284 PHE A CA 1
ATOM 2283 C C . PHE A 1 284 ? 25.094 -15.977 -18.188 1 90.81 284 PHE A C 1
ATOM 2285 O O . PHE A 1 284 ? 25.031 -15.266 -17.188 1 90.81 284 PHE A O 1
ATOM 2292 N N . GLN A 1 285 ? 26.016 -16 -19.188 1 85.31 285 GLN A N 1
ATOM 2293 C CA . GLN A 1 285 ? 27.203 -15.188 -18.953 1 85.31 285 GLN A CA 1
ATOM 2294 C C . GLN A 1 285 ? 27.859 -15.539 -17.609 1 85.31 285 GLN A C 1
ATOM 2296 O O . GLN A 1 285 ? 28.156 -16.703 -17.344 1 85.31 285 GLN A O 1
ATOM 2301 N N . ASP A 1 286 ? 28.078 -14.711 -16.609 1 86.75 286 ASP A N 1
ATOM 2302 C CA . ASP A 1 286 ? 28.766 -14.992 -15.359 1 86.75 286 ASP A CA 1
ATOM 2303 C C . ASP A 1 286 ? 27.781 -15.016 -14.188 1 86.75 286 ASP A C 1
ATOM 2305 O O . ASP A 1 286 ? 28.172 -14.867 -13.031 1 86.75 286 ASP A O 1
ATOM 2309 N N . ILE A 1 287 ? 26.547 -15.281 -14.625 1 89.5 287 ILE A N 1
ATOM 2310 C CA . ILE A 1 287 ? 25.516 -15.281 -13.586 1 89.5 287 ILE A CA 1
ATOM 2311 C C . ILE A 1 287 ? 24.875 -16.672 -13.492 1 89.5 287 ILE A C 1
ATOM 2313 O O . ILE A 1 287 ? 24.438 -17.219 -14.508 1 89.5 287 ILE A O 1
ATOM 2317 N N . GLN A 1 288 ? 24.906 -17.25 -12.375 1 90.94 288 GLN A N 1
ATOM 2318 C CA . GLN A 1 288 ? 24.172 -18.484 -12.141 1 90.94 288 GLN A CA 1
ATOM 2319 C C . GLN A 1 288 ? 22.672 -18.219 -11.969 1 90.94 288 GLN A C 1
ATOM 2321 O O . GLN A 1 288 ? 22.281 -17.469 -11.07 1 90.94 288 GLN A O 1
ATOM 2326 N N . ILE A 1 289 ? 21.938 -18.812 -12.773 1 92.69 289 ILE A N 1
ATOM 2327 C CA . ILE A 1 289 ? 20.5 -18.547 -12.797 1 92.69 289 ILE A CA 1
ATOM 2328 C C . ILE A 1 289 ? 19.781 -19.531 -11.891 1 92.69 289 ILE A C 1
ATOM 2330 O O . ILE A 1 289 ? 18.953 -19.141 -11.062 1 92.69 289 ILE A O 1
ATOM 2334 N N . ILE A 1 290 ? 20.078 -20.766 -12.055 1 93 290 ILE A N 1
ATOM 2335 C CA . ILE A 1 290 ? 19.469 -21.875 -11.305 1 93 290 ILE A CA 1
ATOM 2336 C C . ILE A 1 290 ? 20.391 -23.078 -11.328 1 93 290 ILE A C 1
ATOM 2338 O O . ILE A 1 290 ? 21.141 -23.281 -12.289 1 93 290 ILE A O 1
ATOM 2342 N N . THR A 1 291 ? 20.391 -23.828 -10.297 1 92.62 291 THR A N 1
ATOM 2343 C CA . THR A 1 291 ? 21.203 -25.047 -10.289 1 92.62 291 THR A CA 1
ATOM 2344 C C . THR A 1 291 ? 20.391 -26.25 -10.742 1 92.62 291 THR A C 1
ATOM 2346 O O . THR A 1 291 ? 19.156 -26.234 -10.664 1 92.62 291 THR A O 1
ATOM 2349 N N . ALA A 1 292 ? 21.094 -27.234 -11.172 1 94.38 292 ALA A N 1
ATOM 2350 C CA . ALA A 1 292 ? 20.438 -28.484 -11.562 1 94.38 292 ALA A CA 1
ATOM 2351 C C . ALA A 1 292 ? 19.656 -29.078 -10.398 1 94.38 292 ALA A C 1
ATOM 2353 O O . ALA A 1 292 ? 18.547 -29.594 -10.586 1 94.38 292 ALA A O 1
ATOM 2354 N N . ILE A 1 293 ? 20.203 -28.969 -9.266 1 94.19 293 ILE A N 1
ATOM 2355 C CA . ILE A 1 293 ? 19.578 -29.547 -8.086 1 94.19 293 ILE A CA 1
ATOM 2356 C C . ILE A 1 293 ? 18.312 -28.766 -7.73 1 94.19 293 ILE A C 1
ATOM 2358 O O . ILE A 1 293 ? 17.328 -29.359 -7.289 1 94.19 293 ILE A O 1
ATOM 2362 N N . GLN A 1 294 ? 18.359 -27.5 -7.848 1 93.75 294 GLN A N 1
ATOM 2363 C CA . GLN A 1 294 ? 17.156 -26.703 -7.633 1 93.75 294 GLN A CA 1
ATOM 2364 C C . GLN A 1 294 ? 16.031 -27.125 -8.586 1 93.75 294 GLN A C 1
ATOM 2366 O O . GLN A 1 294 ? 14.875 -27.219 -8.18 1 93.75 294 GLN A O 1
ATOM 2371 N N . LYS A 1 295 ? 16.422 -27.344 -9.828 1 95.88 295 LYS A N 1
ATOM 2372 C CA . LYS A 1 295 ? 15.438 -27.797 -10.805 1 95.88 295 LYS A CA 1
ATOM 2373 C C . LYS A 1 295 ? 14.789 -29.109 -10.375 1 95.88 295 LYS A C 1
ATOM 2375 O O . LYS A 1 295 ? 13.57 -29.25 -10.414 1 95.88 295 LYS A O 1
ATOM 2380 N N . GLU A 1 296 ? 15.625 -29.938 -9.953 1 96.38 296 GLU A N 1
ATOM 2381 C CA . GLU A 1 296 ? 15.125 -31.234 -9.5 1 96.38 296 GLU A CA 1
ATOM 2382 C C . GLU A 1 296 ? 14.219 -31.078 -8.281 1 96.38 296 GLU A C 1
ATOM 2384 O O . GLU A 1 296 ? 13.188 -31.75 -8.188 1 96.38 296 GLU A O 1
ATOM 2389 N N . HIS A 1 297 ? 14.672 -30.281 -7.426 1 96.25 297 HIS A N 1
ATOM 2390 C CA . HIS A 1 297 ? 13.891 -30.031 -6.223 1 96.25 297 HIS A CA 1
ATOM 2391 C C . HIS A 1 297 ? 12.516 -29.469 -6.562 1 96.25 297 HIS A C 1
ATOM 2393 O O . HIS A 1 297 ? 11.5 -29.938 -6.043 1 96.25 297 HIS A O 1
ATOM 2399 N N . TYR A 1 298 ? 12.438 -28.469 -7.434 1 96.81 298 TYR A N 1
ATOM 2400 C CA . TYR A 1 298 ? 11.164 -27.875 -7.844 1 96.81 298 TYR A CA 1
ATOM 2401 C C . TYR A 1 298 ? 10.242 -28.938 -8.43 1 96.81 298 TYR A C 1
ATOM 2403 O O . TYR A 1 298 ? 9.07 -29.031 -8.039 1 96.81 298 TYR A O 1
ATOM 2411 N N . LYS A 1 299 ? 10.766 -29.703 -9.312 1 97.94 299 LYS A N 1
ATOM 2412 C CA . LYS A 1 299 ? 9.961 -30.734 -9.969 1 97.94 299 LYS A CA 1
ATOM 2413 C C . LYS A 1 299 ? 9.469 -31.766 -8.961 1 97.94 299 LYS A C 1
ATOM 2415 O O . LYS A 1 299 ? 8.305 -32.188 -9.016 1 97.94 299 LYS A O 1
ATOM 2420 N N . ALA A 1 300 ? 10.359 -32.125 -8.047 1 97.69 300 ALA A N 1
ATOM 2421 C CA . ALA A 1 300 ? 9.969 -33.094 -7.02 1 97.69 300 ALA A CA 1
ATOM 2422 C C . ALA A 1 300 ? 8.828 -32.562 -6.164 1 97.69 300 ALA A C 1
ATOM 2424 O O . ALA A 1 300 ? 7.895 -33.281 -5.824 1 97.69 300 ALA A O 1
ATOM 2425 N N . VAL A 1 301 ? 8.914 -31.344 -5.82 1 97.5 301 VAL A N 1
ATOM 2426 C CA . VAL A 1 301 ? 7.879 -30.719 -5.012 1 97.5 301 VAL A CA 1
ATOM 2427 C C . VAL A 1 301 ? 6.562 -30.688 -5.785 1 97.5 301 VAL A C 1
ATOM 2429 O O . VAL A 1 301 ? 5.512 -31.047 -5.246 1 97.5 301 VAL A O 1
ATOM 2432 N N . PHE A 1 302 ? 6.574 -30.328 -7.113 1 98.5 302 PHE A N 1
ATOM 2433 C CA . PHE A 1 302 ? 5.379 -30.312 -7.949 1 98.5 302 PHE A CA 1
ATOM 2434 C C . PHE A 1 302 ? 4.742 -31.703 -8.008 1 98.5 302 PHE A C 1
ATOM 2436 O O . PHE A 1 302 ? 3.535 -31.844 -7.805 1 98.5 302 PHE A O 1
ATOM 2443 N N . HIS A 1 303 ? 5.578 -32.656 -8.211 1 98.44 303 HIS A N 1
ATOM 2444 C CA . HIS A 1 303 ? 5.07 -34 -8.344 1 98.44 303 HIS A CA 1
ATOM 2445 C C . HIS A 1 303 ? 4.492 -34.5 -7.027 1 98.44 303 HIS A C 1
ATOM 2447 O O . HIS A 1 303 ? 3.486 -35.219 -7.02 1 98.44 303 HIS A O 1
ATOM 2453 N N . MET A 1 304 ? 5.199 -34.156 -5.969 1 98.06 304 MET A N 1
ATOM 2454 C CA . MET A 1 304 ? 4.691 -34.531 -4.652 1 98.06 304 MET A CA 1
ATOM 2455 C C . MET A 1 304 ? 3.311 -33.938 -4.41 1 98.06 304 MET A C 1
ATOM 2457 O O . MET A 1 304 ? 2.396 -34.625 -3.967 1 98.06 304 MET A O 1
ATOM 2461 N N . MET A 1 305 ? 3.104 -32.719 -4.707 1 98.44 305 MET A N 1
ATOM 2462 C CA . MET A 1 305 ? 1.807 -32.062 -4.543 1 98.44 305 MET A CA 1
ATOM 2463 C C . MET A 1 305 ? 0.749 -32.719 -5.418 1 98.44 305 MET A C 1
ATOM 2465 O O . MET A 1 305 ? -0.372 -32.969 -4.965 1 98.44 305 MET A O 1
ATOM 2469 N N . LEU A 1 306 ? 1.087 -33.031 -6.668 1 98.62 306 LEU A N 1
ATOM 2470 C CA . LEU A 1 306 ? 0.156 -33.625 -7.621 1 98.62 306 LEU A CA 1
ATOM 2471 C C . LEU A 1 306 ? -0.254 -35.031 -7.172 1 98.62 306 LEU A C 1
ATOM 2473 O O . LEU A 1 306 ? -1.445 -35.344 -7.113 1 98.62 306 LEU A O 1
ATOM 2477 N N . ASN A 1 307 ? 0.707 -35.781 -6.762 1 98.25 307 ASN A N 1
ATOM 2478 C CA . ASN A 1 307 ? 0.48 -37.219 -6.523 1 98.25 307 ASN A CA 1
ATOM 2479 C C . ASN A 1 307 ? -0.14 -37.469 -5.148 1 98.25 307 ASN A C 1
ATOM 2481 O O . ASN A 1 307 ? -0.917 -38.406 -4.973 1 98.25 307 ASN A O 1
ATOM 2485 N N . LYS A 1 308 ? 0.201 -36.594 -4.23 1 97.94 308 LYS A N 1
ATOM 2486 C CA . LYS A 1 308 ? -0.208 -36.906 -2.863 1 97.94 308 LYS A CA 1
ATOM 2487 C C . LYS A 1 308 ? -1.44 -36.094 -2.467 1 97.94 308 LYS A C 1
ATOM 2489 O O . LYS A 1 308 ? -2.111 -36.406 -1.484 1 97.94 308 LYS A O 1
ATOM 2494 N N . SER A 1 309 ? -1.748 -35.062 -3.211 1 98.06 309 SER A N 1
ATOM 2495 C CA . SER A 1 309 ? -2.887 -34.25 -2.799 1 98.06 309 SER A CA 1
ATOM 2496 C C . SER A 1 309 ? -3.812 -33.969 -3.975 1 98.06 309 SER A C 1
ATOM 2498 O O . SER A 1 309 ? -4.949 -34.438 -4.008 1 98.06 309 SER A O 1
ATOM 2500 N N . ILE A 1 310 ? -3.395 -33.406 -5.047 1 98.5 310 ILE A N 1
ATOM 2501 C CA . ILE A 1 310 ? -4.219 -32.812 -6.098 1 98.5 310 ILE A CA 1
ATOM 2502 C C . ILE A 1 310 ? -4.965 -33.906 -6.848 1 98.5 310 ILE A C 1
ATOM 2504 O O . ILE A 1 310 ? -6.195 -33.906 -6.93 1 98.5 310 ILE A O 1
ATOM 2508 N N . PHE A 1 311 ? -4.258 -34.906 -7.363 1 98.31 311 PHE A N 1
ATOM 2509 C CA . PHE A 1 311 ? -4.898 -35.938 -8.148 1 98.31 311 PHE A CA 1
ATOM 2510 C C . PHE A 1 311 ? -5.832 -36.781 -7.273 1 98.31 311 PHE A C 1
ATOM 2512 O O . PHE A 1 311 ? -6.98 -37.031 -7.641 1 98.31 311 PHE A O 1
ATOM 2519 N N . PRO A 1 312 ? -5.348 -37.188 -6.102 1 98 312 PRO A N 1
ATOM 2520 C CA . PRO A 1 312 ? -6.262 -37.969 -5.242 1 98 312 PRO A CA 1
ATOM 2521 C C . PRO A 1 312 ? -7.523 -37.188 -4.891 1 98 312 PRO A C 1
ATOM 2523 O O . PRO A 1 312 ? -8.625 -37.719 -4.938 1 98 312 PRO A O 1
ATOM 2526 N N . ALA A 1 313 ? -7.379 -35.906 -4.535 1 97.94 313 ALA A N 1
ATOM 2527 C CA . ALA A 1 313 ? -8.539 -35.094 -4.191 1 97.94 313 ALA A CA 1
ATOM 2528 C C . ALA A 1 313 ? -9.477 -34.938 -5.391 1 97.94 313 ALA A C 1
ATOM 2530 O O . ALA A 1 313 ? -10.695 -35.125 -5.258 1 97.94 313 ALA A O 1
ATOM 2531 N N . ALA A 1 314 ? -8.977 -34.625 -6.551 1 98 314 ALA A N 1
ATOM 2532 C CA . ALA A 1 314 ? -9.781 -34.469 -7.758 1 98 314 ALA A CA 1
ATOM 2533 C C . ALA A 1 314 ? -10.539 -35.75 -8.102 1 98 314 ALA A C 1
ATOM 2535 O O . ALA A 1 314 ? -11.719 -35.719 -8.461 1 98 314 ALA A O 1
ATOM 2536 N N . ASN A 1 315 ? -9.891 -36.875 -8.023 1 96.81 315 ASN A N 1
ATOM 2537 C CA . ASN A 1 315 ? -10.516 -38.156 -8.289 1 96.81 315 ASN A CA 1
ATOM 2538 C C . ASN A 1 315 ? -11.688 -38.406 -7.34 1 96.81 315 ASN A C 1
ATOM 2540 O O . ASN A 1 315 ? -12.734 -38.906 -7.762 1 96.81 315 ASN A O 1
ATOM 2544 N N . ASN A 1 316 ? -11.406 -38.094 -6.133 1 95.38 316 ASN A N 1
ATOM 2545 C CA . ASN A 1 316 ? -12.461 -38.25 -5.141 1 95.38 316 ASN A CA 1
ATOM 2546 C C . ASN A 1 316 ? -13.672 -37.375 -5.449 1 95.38 316 ASN A C 1
ATOM 2548 O O . ASN A 1 316 ? -14.812 -37.812 -5.312 1 95.38 316 ASN A O 1
ATOM 2552 N N . PHE A 1 317 ? -13.414 -36.188 -5.867 1 94.88 317 PHE A N 1
ATOM 2553 C CA . PHE A 1 317 ? -14.492 -35.25 -6.168 1 94.88 317 PHE A CA 1
ATOM 2554 C C . PHE A 1 317 ? -15.273 -35.688 -7.398 1 94.88 317 PHE A C 1
ATOM 2556 O O . PHE A 1 317 ? -16.5 -35.562 -7.449 1 94.88 317 PHE A O 1
ATOM 2563 N N . GLU A 1 318 ? -14.625 -36.188 -8.43 1 91.56 318 GLU A N 1
ATOM 2564 C CA . GLU A 1 318 ? -15.266 -36.656 -9.656 1 91.56 318 GLU A CA 1
ATOM 2565 C C . GLU A 1 318 ? -16.156 -37.875 -9.391 1 91.56 318 GLU A C 1
ATOM 2567 O O . GLU A 1 318 ? -17.234 -38 -9.961 1 91.56 318 GLU A O 1
ATOM 2572 N N . LYS A 1 319 ? -15.734 -38.688 -8.562 1 88.19 319 LYS A N 1
ATOM 2573 C CA . LYS A 1 319 ? -16.516 -39.875 -8.219 1 88.19 319 LYS A CA 1
ATOM 2574 C C . LYS A 1 319 ? -17.797 -39.469 -7.488 1 88.19 319 LYS A C 1
ATOM 2576 O O . LYS A 1 319 ? -18.844 -40.125 -7.684 1 88.19 319 LYS A O 1
ATOM 2581 N N . ASN A 1 320 ? -17.672 -38.438 -6.777 1 82.94 320 ASN A N 1
ATOM 2582 C CA . ASN A 1 320 ? -18.828 -38 -6 1 82.94 320 ASN A CA 1
ATOM 2583 C C . ASN A 1 320 ? -19.828 -37.219 -6.859 1 82.94 320 ASN A C 1
ATOM 2585 O O . ASN A 1 320 ? -21 -37.094 -6.5 1 82.94 320 ASN A O 1
ATOM 2589 N N . LEU A 1 321 ? -19.391 -36.562 -7.941 1 74.5 321 LEU A N 1
ATOM 2590 C CA . LEU A 1 321 ? -20.281 -35.875 -8.867 1 74.5 321 LEU A CA 1
ATOM 2591 C C . LEU A 1 321 ? -21.094 -36.875 -9.688 1 74.5 321 LEU A C 1
ATOM 2593 O O . LEU A 1 321 ? -22.203 -36.562 -10.109 1 74.5 321 LEU A O 1
ATOM 2597 N N . ILE A 1 322 ? -20.547 -38.062 -10 1 59.66 322 ILE A N 1
ATOM 2598 C CA . ILE A 1 322 ? -21.219 -39.094 -10.766 1 59.66 322 ILE A CA 1
ATOM 2599 C C . ILE A 1 322 ? -22.188 -39.875 -9.867 1 59.66 322 ILE A C 1
ATOM 2601 O O . ILE A 1 322 ? -23.172 -40.406 -10.344 1 59.66 322 ILE A O 1
ATOM 2605 N N . LYS A 1 323 ? -22.125 -39.688 -8.594 1 55.5 323 LYS A N 1
ATOM 2606 C CA . LYS A 1 323 ? -23.109 -40.312 -7.727 1 55.5 323 LYS A CA 1
ATOM 2607 C C . LYS A 1 323 ? -24.312 -39.406 -7.496 1 55.5 323 LYS A C 1
ATOM 2609 O O . LYS A 1 323 ? -25.453 -39.875 -7.465 1 55.5 323 LYS A O 1
ATOM 2614 N N .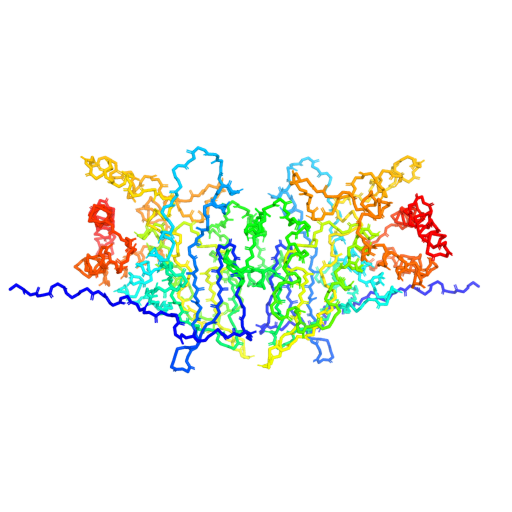 MET B 1 1 ? -22.578 41.156 20.125 1 28.84 1 MET B N 1
ATOM 2615 C CA . MET B 1 1 ? -22.031 39.812 20.312 1 28.84 1 MET B CA 1
ATOM 2616 C C . MET B 1 1 ? -21.688 39.188 18.969 1 28.84 1 MET B C 1
ATOM 2618 O O . MET B 1 1 ? -22.562 39.031 18.109 1 28.84 1 MET B O 1
ATOM 2622 N N . GLU B 1 2 ? -20.594 39.469 18.328 1 36.47 2 GLU B N 1
ATOM 2623 C CA . GLU B 1 2 ? -20.25 39.031 16.984 1 36.47 2 GLU B CA 1
ATOM 2624 C C . GLU B 1 2 ? -20.609 37.562 16.766 1 36.47 2 GLU B C 1
ATOM 2626 O O . GLU B 1 2 ? -20.219 36.688 17.578 1 36.47 2 GLU B O 1
ATOM 2631 N N . ARG B 1 3 ? -21.672 37.156 16.375 1 42.97 3 ARG B N 1
ATOM 2632 C CA . ARG B 1 3 ? -22.25 35.844 16.172 1 42.97 3 ARG B CA 1
ATOM 2633 C C . ARG B 1 3 ? -21.203 34.844 15.695 1 42.97 3 ARG B C 1
ATOM 2635 O O . ARG B 1 3 ? -20.5 35.094 14.703 1 42.97 3 ARG B O 1
ATOM 2642 N N . GLU B 1 4 ? -20.438 34.125 16.562 1 52.69 4 GLU B N 1
ATOM 2643 C CA . GLU B 1 4 ? -19.359 33.125 16.453 1 52.69 4 GLU B CA 1
ATOM 2644 C C . GLU B 1 4 ? -19.578 32.219 15.258 1 52.69 4 GLU B C 1
ATOM 2646 O O . GLU B 1 4 ? -20.609 31.547 15.156 1 52.69 4 GLU B O 1
ATOM 2651 N N . ARG B 1 5 ? -19.156 32.594 13.977 1 69.38 5 ARG B N 1
ATOM 2652 C CA . ARG B 1 5 ? -19.359 31.938 12.695 1 69.38 5 ARG B CA 1
ATOM 2653 C C . ARG B 1 5 ? -18.828 30.5 12.727 1 69.38 5 ARG B C 1
ATOM 2655 O O . ARG B 1 5 ? -17.641 30.266 12.984 1 69.38 5 ARG B O 1
ATOM 2662 N N . MET B 1 6 ? -19.703 29.578 13.086 1 80.69 6 MET B N 1
ATOM 2663 C CA . MET B 1 6 ? -19.391 28.141 13.039 1 80.69 6 MET B CA 1
ATOM 2664 C C . MET B 1 6 ? -19.359 27.641 11.594 1 80.69 6 MET B C 1
ATOM 2666 O O . MET B 1 6 ? -20.031 28.188 10.727 1 80.69 6 MET B O 1
ATOM 2670 N N . ILE B 1 7 ? -18.453 26.75 11.391 1 89 7 ILE B N 1
ATOM 2671 C CA . ILE B 1 7 ? -18.406 26.156 10.062 1 89 7 ILE B CA 1
ATOM 2672 C C . ILE B 1 7 ? -19.688 25.375 9.805 1 89 7 ILE B C 1
ATOM 2674 O O . ILE B 1 7 ? -20.391 24.984 10.742 1 89 7 ILE B O 1
ATOM 2678 N N . ASP B 1 8 ? -19.953 25.188 8.516 1 90.69 8 ASP B N 1
ATOM 2679 C CA . ASP B 1 8 ? -21.141 24.422 8.094 1 90.69 8 ASP B CA 1
ATOM 2680 C C . ASP B 1 8 ? -20.797 22.953 7.938 1 90.69 8 ASP B C 1
ATOM 2682 O O . ASP B 1 8 ? -19.906 22.578 7.176 1 90.69 8 ASP B O 1
ATOM 2686 N N . ILE B 1 9 ? -21.469 22.156 8.727 1 95.19 9 ILE B N 1
ATOM 2687 C CA . ILE B 1 9 ? -21.422 20.719 8.508 1 95.19 9 ILE B CA 1
ATOM 2688 C C . ILE B 1 9 ? -22.422 20.328 7.422 1 95.19 9 ILE B C 1
ATOM 2690 O O . ILE B 1 9 ? -23.609 20.609 7.547 1 95.19 9 ILE B O 1
ATOM 2694 N N . LYS B 1 10 ? -21.984 19.609 6.375 1 95.88 10 LYS B N 1
ATOM 2695 C CA . LYS B 1 10 ? -22.812 19.375 5.195 1 95.88 10 LYS B CA 1
ATOM 2696 C C . LYS B 1 10 ? -23.578 18.062 5.312 1 95.88 10 LYS B C 1
ATOM 2698 O O . LYS B 1 10 ? -23.078 17.094 5.887 1 95.88 10 LYS B O 1
ATOM 2703 N N . ASP B 1 11 ? -24.828 18.141 4.84 1 95.38 11 ASP B N 1
ATOM 2704 C CA . ASP B 1 11 ? -25.531 16.875 4.605 1 95.38 11 ASP B CA 1
ATOM 2705 C C . ASP B 1 11 ? -25.062 16.219 3.307 1 95.38 11 ASP B C 1
ATOM 2707 O O . ASP B 1 11 ? -25.438 16.672 2.217 1 95.38 11 ASP B O 1
ATOM 2711 N N . LEU B 1 12 ? -24.375 15.141 3.457 1 96.94 12 LEU B N 1
ATOM 2712 C CA . LEU B 1 12 ? -23.766 14.531 2.275 1 96.94 12 LEU B CA 1
ATOM 2713 C C . LEU B 1 12 ? -24.578 13.312 1.826 1 96.94 12 LEU B C 1
ATOM 2715 O O . LEU B 1 12 ? -24.188 12.633 0.873 1 96.94 12 LEU B O 1
ATOM 2719 N N . ASN B 1 13 ? -25.719 13.07 2.426 1 95.69 13 ASN B N 1
ATOM 2720 C CA . ASN B 1 13 ? -26.578 11.93 2.08 1 95.69 13 ASN B CA 1
ATOM 2721 C C . ASN B 1 13 ? -27.172 12.086 0.69 1 95.69 13 ASN B C 1
ATOM 2723 O O . ASN B 1 13 ? -27.469 11.094 0.017 1 95.69 13 ASN B O 1
ATOM 2727 N N . LYS B 1 14 ? -27.328 13.211 0.226 1 95.69 14 LYS B N 1
ATOM 2728 C CA . LYS B 1 14 ? -28.078 13.469 -1.006 1 95.69 14 LYS B CA 1
ATOM 2729 C C . LYS B 1 14 ? -27.188 13.242 -2.232 1 95.69 14 LYS B C 1
ATOM 2731 O O . LYS B 1 14 ? -27.688 13.203 -3.361 1 95.69 14 LYS B O 1
ATOM 2736 N N . TYR B 1 15 ? -25.953 13.117 -2.025 1 97.38 15 TYR B N 1
ATOM 2737 C CA . TYR B 1 15 ? -25.047 13 -3.168 1 97.38 15 TYR B CA 1
ATOM 2738 C C . TYR B 1 15 ? -24.812 11.539 -3.539 1 97.38 15 TYR B C 1
ATOM 2740 O O . TYR B 1 15 ? -24.688 10.688 -2.66 1 97.38 15 TYR B O 1
ATOM 2748 N N . GLU B 1 16 ? -24.719 11.32 -4.809 1 94.25 16 GLU B N 1
ATOM 2749 C CA . GLU B 1 16 ? -24.609 9.961 -5.328 1 94.25 16 GLU B CA 1
ATOM 2750 C C . GLU B 1 16 ? -23.156 9.461 -5.262 1 94.25 16 GLU B C 1
ATOM 2752 O O . GLU B 1 16 ? -22.219 10.227 -5.484 1 94.25 16 GLU B O 1
ATOM 2757 N N . ARG B 1 17 ? -23.062 8.18 -5.062 1 93.81 17 ARG B N 1
ATOM 2758 C CA . ARG B 1 17 ? -21.766 7.512 -5.09 1 93.81 17 ARG B CA 1
ATOM 2759 C C . ARG B 1 17 ? -21.266 7.34 -6.523 1 93.81 17 ARG B C 1
ATOM 2761 O O . ARG B 1 17 ? -22.047 7.039 -7.426 1 93.81 17 ARG B O 1
ATOM 2768 N N . ASP B 1 18 ? -20.031 7.613 -6.742 1 93.19 18 ASP B N 1
ATOM 2769 C CA . ASP B 1 18 ? -19.359 7.336 -8.008 1 93.19 18 ASP B CA 1
ATOM 2770 C C . ASP B 1 18 ? -18.641 5.988 -7.961 1 93.19 18 ASP B C 1
ATOM 2772 O O . ASP B 1 18 ? -17.625 5.848 -7.285 1 93.19 18 ASP B O 1
ATOM 2776 N N . PHE B 1 19 ? -19.078 4.988 -8.711 1 90.5 19 PHE B N 1
ATOM 2777 C CA . PHE B 1 19 ? -18.547 3.633 -8.648 1 90.5 19 PHE B CA 1
ATOM 2778 C C . PHE B 1 19 ? -17.438 3.439 -9.664 1 90.5 19 PHE B C 1
ATOM 2780 O O . PHE B 1 19 ? -16.953 2.32 -9.867 1 90.5 19 PHE B O 1
ATOM 2787 N N . SER B 1 20 ? -16.953 4.504 -10.25 1 89.38 20 SER B N 1
ATOM 2788 C CA . SER B 1 20 ? -15.898 4.395 -11.242 1 89.38 20 SER B CA 1
ATOM 2789 C C . SER B 1 20 ? -14.531 4.684 -10.625 1 89.38 20 SER B C 1
ATOM 2791 O O . SER B 1 20 ? -13.5 4.555 -11.297 1 89.38 20 SER B O 1
ATOM 2793 N N . THR B 1 21 ? -14.562 5.09 -9.375 1 91.62 21 THR B N 1
ATOM 2794 C CA . THR B 1 21 ? -13.297 5.426 -8.742 1 91.62 21 THR B CA 1
ATOM 2795 C C . THR B 1 21 ? -13.211 4.812 -7.344 1 91.62 21 THR B C 1
ATOM 2797 O O . THR B 1 21 ? -14.195 4.805 -6.605 1 91.62 21 THR B O 1
ATOM 2800 N N . TYR B 1 22 ? -12.008 4.348 -7.023 1 93.31 22 TYR B N 1
ATOM 2801 C CA . TYR B 1 22 ? -11.727 3.709 -5.742 1 93.31 22 TYR B CA 1
ATOM 2802 C C . TYR B 1 22 ? -10.422 4.223 -5.148 1 93.31 22 TYR B C 1
ATOM 2804 O O . TYR B 1 22 ? -9.578 4.766 -5.863 1 93.31 22 TYR B O 1
ATOM 2812 N N . TYR B 1 23 ? -10.32 4.07 -3.857 1 93.94 23 TYR B N 1
ATOM 2813 C CA . TYR B 1 23 ? -9.18 4.656 -3.16 1 93.94 23 TYR B CA 1
ATOM 2814 C C . TYR B 1 23 ? -8.484 3.623 -2.279 1 93.94 23 TYR B C 1
ATOM 2816 O O . TYR B 1 23 ? -9.141 2.74 -1.72 1 93.94 23 TYR B O 1
ATOM 2824 N N . GLY B 1 24 ? -7.164 3.779 -2.195 1 91.31 24 GLY B N 1
ATOM 2825 C CA . GLY B 1 24 ? -6.379 2.904 -1.337 1 91.31 24 GLY B CA 1
ATOM 2826 C C . GLY B 1 24 ? -6.285 3.402 0.093 1 91.31 24 GLY B C 1
ATOM 2827 O O . GLY B 1 24 ? -7.043 4.281 0.502 1 91.31 24 GLY B O 1
ATOM 2828 N N . GLY B 1 25 ? -5.332 2.764 0.8 1 86.88 25 GLY B N 1
ATOM 2829 C CA . GLY B 1 25 ? -5.137 3.102 2.201 1 86.88 25 GLY B CA 1
ATOM 2830 C C . GLY B 1 25 ? -5.613 2.018 3.148 1 86.88 25 GLY B C 1
ATOM 2831 O O . GLY B 1 25 ? -6.375 1.132 2.754 1 86.88 25 GLY B O 1
ATOM 2832 N N . ARG B 1 26 ? -5.207 2.168 4.387 1 76.75 26 ARG B N 1
ATOM 2833 C CA . ARG B 1 26 ? -5.469 1.102 5.348 1 76.75 26 ARG B CA 1
ATOM 2834 C C . ARG B 1 26 ? -6.469 1.554 6.406 1 76.75 26 ARG B C 1
ATOM 2836 O O . ARG B 1 26 ? -6.816 0.788 7.309 1 76.75 26 ARG B O 1
ATOM 2843 N N . SER B 1 27 ? -6.934 2.77 6.211 1 74.38 27 SER B N 1
ATOM 2844 C CA . SER B 1 27 ? -7.762 3.283 7.301 1 74.38 27 SER B CA 1
ATOM 2845 C C . SER B 1 27 ? -9.211 3.447 6.863 1 74.38 27 SER B C 1
ATOM 2847 O O . SER B 1 27 ? -9.516 4.289 6.016 1 74.38 27 SER B O 1
ATOM 2849 N N . GLY B 1 28 ? -10.094 2.715 7.402 1 78 28 GLY B N 1
ATOM 2850 C CA . GLY B 1 28 ? -11.531 2.947 7.328 1 78 28 GLY B CA 1
ATOM 2851 C C . GLY B 1 28 ? -12.078 2.848 5.914 1 78 28 GLY B C 1
ATOM 2852 O O . GLY B 1 28 ? -11.312 2.809 4.949 1 78 28 GLY B O 1
ATOM 2853 N N . SER B 1 29 ? -13.336 2.906 5.832 1 91.06 29 SER B N 1
ATOM 2854 C CA . SER B 1 29 ? -14.047 2.863 4.562 1 91.06 29 SER B CA 1
ATOM 2855 C C . SER B 1 29 ? -14.008 4.215 3.857 1 91.06 29 SER B C 1
ATOM 2857 O O . SER B 1 29 ? -14.039 5.262 4.508 1 91.06 29 SER B O 1
ATOM 2859 N N . LYS B 1 30 ? -13.914 4.219 2.557 1 94.94 30 LYS B N 1
ATOM 2860 C CA . LYS B 1 30 ? -13.922 5.438 1.757 1 94.94 30 LYS B CA 1
ATOM 2861 C C . LYS B 1 30 ? -14.391 5.164 0.332 1 94.94 30 LYS B C 1
ATOM 2863 O O . LYS B 1 30 ? -14.133 4.086 -0.215 1 94.94 30 LYS B O 1
ATOM 2868 N N . TYR B 1 31 ? -15.141 6.039 -0.224 1 95.75 31 TYR B N 1
ATOM 2869 C CA . TYR B 1 31 ? -15.562 5.949 -1.615 1 95.75 31 TYR B CA 1
ATOM 2870 C C . TYR B 1 31 ? -15.836 7.332 -2.193 1 95.75 31 TYR B C 1
ATOM 2872 O O . TYR B 1 31 ? -15.797 8.328 -1.47 1 95.75 31 TYR B O 1
ATOM 2880 N N . ALA B 1 32 ? -16.031 7.398 -3.451 1 96.19 32 ALA B N 1
ATOM 2881 C CA . ALA B 1 32 ? -16.188 8.664 -4.156 1 96.19 32 ALA B CA 1
ATOM 2882 C C . ALA B 1 32 ? -17.672 9.062 -4.262 1 96.19 32 ALA B C 1
ATOM 2884 O O . ALA B 1 32 ? -18.531 8.211 -4.484 1 96.19 32 ALA B O 1
ATOM 2885 N N . ILE B 1 33 ? -17.922 10.328 -4.113 1 97.56 33 ILE B N 1
ATOM 2886 C CA . ILE B 1 33 ? -19.219 10.93 -4.438 1 97.56 33 ILE B CA 1
ATOM 2887 C C . ILE B 1 33 ? -19 12.125 -5.359 1 97.56 33 ILE B C 1
ATOM 2889 O O . ILE B 1 33 ? -17.891 12.633 -5.492 1 97.56 33 ILE B O 1
ATOM 2893 N N . ILE B 1 34 ? -20.094 12.523 -5.984 1 97.12 34 ILE B N 1
ATOM 2894 C CA . ILE B 1 34 ? -20.047 13.68 -6.875 1 97.12 34 ILE B CA 1
ATOM 2895 C C . ILE B 1 34 ? -20.828 14.836 -6.262 1 97.12 34 ILE B C 1
ATOM 2897 O O . ILE B 1 34 ? -22.016 14.719 -5.98 1 97.12 34 ILE B O 1
ATOM 2901 N N . ILE B 1 35 ? -20.125 15.945 -5.973 1 97.19 35 ILE B N 1
ATOM 2902 C CA . ILE B 1 35 ? -20.734 17.188 -5.496 1 97.19 35 ILE B CA 1
ATOM 2903 C C . ILE B 1 35 ? -20.562 18.281 -6.543 1 97.19 35 ILE B C 1
ATOM 2905 O O . ILE B 1 35 ? -19.438 18.703 -6.82 1 97.19 35 ILE B O 1
ATOM 2909 N N . ASP B 1 36 ? -21.641 18.734 -7.145 1 95.12 36 ASP B N 1
ATOM 2910 C CA . ASP B 1 36 ? -21.641 19.812 -8.141 1 95.12 36 ASP B CA 1
ATOM 2911 C C . ASP B 1 36 ? -20.656 19.516 -9.266 1 95.12 36 ASP B C 1
ATOM 2913 O O . ASP B 1 36 ? -19.844 20.359 -9.625 1 95.12 36 ASP B O 1
ATOM 2917 N N . GLY B 1 37 ? -20.578 18.344 -9.727 1 94.75 37 GLY B N 1
ATOM 2918 C CA . GLY B 1 37 ? -19.812 17.922 -10.883 1 94.75 37 GLY B CA 1
ATOM 2919 C C . GLY B 1 37 ? -18.375 17.578 -10.539 1 94.75 37 GLY B C 1
ATOM 2920 O O . GLY B 1 37 ? -17.594 17.188 -11.414 1 94.75 37 GLY B O 1
ATOM 2921 N N . GLU B 1 38 ? -18.047 17.75 -9.242 1 96.12 38 GLU B N 1
ATOM 2922 C CA . GLU B 1 38 ? -16.672 17.453 -8.812 1 96.12 38 GLU B CA 1
ATOM 2923 C C . GLU B 1 38 ? -16.625 16.203 -7.934 1 96.12 38 GLU B C 1
ATOM 2925 O O . GLU B 1 38 ? -17.516 15.984 -7.109 1 96.12 38 GLU B O 1
ATOM 2930 N N . ARG B 1 39 ? -15.594 15.422 -8.133 1 97 39 ARG B N 1
ATOM 2931 C CA . ARG B 1 39 ? -15.438 14.195 -7.367 1 97 39 ARG B CA 1
ATOM 2932 C C . ARG B 1 39 ? -14.805 14.469 -6.008 1 97 39 ARG B C 1
ATOM 2934 O O . ARG B 1 39 ? -13.828 15.219 -5.91 1 97 39 ARG B O 1
ATOM 2941 N N . TRP B 1 40 ? -15.43 13.898 -4.988 1 98.44 40 TRP B N 1
ATOM 2942 C CA . TRP B 1 40 ? -14.938 13.977 -3.617 1 98.44 40 TRP B CA 1
ATOM 2943 C C . TRP B 1 40 ? -14.797 12.586 -3.008 1 98.44 40 TRP B C 1
ATOM 2945 O O . TRP B 1 40 ? -15.656 11.727 -3.213 1 98.44 40 TRP B O 1
ATOM 2955 N N . MET B 1 41 ? -13.75 12.352 -2.307 1 97.88 41 MET B N 1
ATOM 2956 C CA . MET B 1 41 ? -13.57 11.117 -1.538 1 97.88 41 MET B CA 1
ATOM 2957 C C . MET B 1 41 ? -14.133 11.273 -0.128 1 97.88 41 MET B C 1
ATOM 2959 O O . MET B 1 41 ? -13.711 12.164 0.616 1 97.88 41 MET B O 1
ATOM 2963 N N . ILE B 1 42 ? -15.047 10.461 0.223 1 97.19 42 ILE B N 1
ATOM 2964 C CA . ILE B 1 42 ? -15.586 10.461 1.579 1 97.19 42 ILE B CA 1
ATOM 2965 C C . ILE B 1 42 ? -14.844 9.43 2.43 1 97.19 42 ILE B C 1
ATOM 2967 O O . ILE B 1 42 ? -14.695 8.273 2.025 1 97.19 42 ILE B O 1
ATOM 2971 N N . LYS B 1 43 ? -14.367 9.867 3.553 1 95.5 43 LYS B N 1
ATOM 2972 C CA . LYS B 1 43 ? -13.742 8.977 4.531 1 95.5 43 LYS B CA 1
ATOM 2973 C C . LYS B 1 43 ? -14.625 8.812 5.766 1 95.5 43 LYS B C 1
ATOM 2975 O O . LYS B 1 43 ? -15.023 9.805 6.383 1 95.5 43 LYS B O 1
ATOM 2980 N N . PHE B 1 44 ? -14.906 7.59 6.082 1 92.56 44 PHE B N 1
ATOM 2981 C CA . PHE B 1 44 ? -15.703 7.262 7.254 1 92.56 44 PHE B CA 1
ATOM 2982 C C . PHE B 1 44 ? -14.812 7.027 8.469 1 92.56 44 PHE B C 1
ATOM 2984 O O . PHE B 1 44 ? -13.625 6.734 8.328 1 92.56 44 PHE B O 1
ATOM 2991 N N . PRO B 1 45 ? -15.445 7.238 9.633 1 88.56 45 PRO B N 1
ATOM 2992 C CA . PRO B 1 45 ? -14.656 6.895 10.82 1 88.56 45 PRO B CA 1
ATOM 2993 C C . PRO B 1 45 ? -14.391 5.398 10.938 1 88.56 45 PRO B C 1
ATOM 2995 O O . PRO B 1 45 ? -15.164 4.586 10.422 1 88.56 45 PRO B O 1
ATOM 2998 N N . GLU B 1 46 ? -13.25 5.09 11.508 1 77.12 46 GLU B N 1
ATOM 2999 C CA . GLU B 1 46 ? -12.938 3.68 11.719 1 77.12 46 GLU B CA 1
ATOM 3000 C C . GLU B 1 46 ? -13.883 3.051 12.742 1 77.12 46 GLU B C 1
ATOM 3002 O O . GLU B 1 46 ? -14.281 3.699 13.711 1 77.12 46 GLU B O 1
ATOM 3007 N N . SER B 1 47 ? -14.383 1.875 12.398 1 64.69 47 SER B N 1
ATOM 3008 C CA . SER B 1 47 ? -15.281 1.18 13.312 1 64.69 47 SER B CA 1
ATOM 3009 C C . SER B 1 47 ? -14.547 0.699 14.555 1 64.69 47 SER B C 1
ATOM 3011 O O . SER B 1 47 ? -13.32 0.556 14.547 1 64.69 47 SER B O 1
ATOM 3013 N N . THR B 1 48 ? -15.359 0.6 15.672 1 56.84 48 THR B N 1
ATOM 3014 C CA . THR B 1 48 ? -14.805 0.05 16.906 1 56.84 48 THR B CA 1
ATOM 3015 C C . THR B 1 48 ? -14.133 -1.292 16.641 1 56.84 48 THR B C 1
ATOM 3017 O O . THR B 1 48 ? -13.109 -1.61 17.266 1 56.84 48 THR B O 1
ATOM 3020 N N . LYS B 1 49 ? -14.797 -2.053 15.789 1 55.75 49 LYS B N 1
ATOM 3021 C CA . LYS B 1 49 ? -14.234 -3.361 15.469 1 55.75 49 LYS B CA 1
ATOM 3022 C C . LYS B 1 49 ? -12.859 -3.227 14.82 1 55.75 49 LYS B C 1
ATOM 3024 O O . LYS B 1 49 ? -11.953 -4.02 15.094 1 55.75 49 LYS B O 1
ATOM 3029 N N . ASP B 1 50 ? -12.781 -2.248 14.07 1 53.94 50 ASP B N 1
ATOM 3030 C CA . ASP B 1 50 ? -11.523 -1.977 13.391 1 53.94 50 ASP B CA 1
ATOM 3031 C C . ASP B 1 50 ? -10.406 -1.701 14.391 1 53.94 50 ASP B C 1
ATOM 3033 O O . ASP B 1 50 ? -9.266 -2.125 14.188 1 53.94 50 ASP B O 1
ATOM 3037 N N . PHE B 1 51 ? -10.938 -1.038 15.375 1 50.06 51 PHE B N 1
ATOM 3038 C CA . PHE B 1 51 ? -9.977 -0.658 16.406 1 50.06 51 PHE B CA 1
ATOM 3039 C C . PHE B 1 51 ? -9.602 -1.86 17.266 1 50.06 51 PHE B C 1
ATOM 3041 O O . PHE B 1 51 ? -8.453 -1.984 17.688 1 50.06 51 PHE B O 1
ATOM 3048 N N . MET B 1 52 ? -10.672 -2.629 17.562 1 47.44 52 MET B N 1
ATOM 3049 C CA . MET B 1 52 ? -10.406 -3.811 18.375 1 47.44 52 MET B CA 1
ATOM 3050 C C . MET B 1 52 ? -9.461 -4.766 17.656 1 47.44 52 MET B C 1
ATOM 3052 O O . MET B 1 52 ? -8.648 -5.441 18.297 1 47.44 52 MET B O 1
ATOM 3056 N N . GLY B 1 53 ? -9.609 -4.906 16.375 1 45.34 53 GLY B N 1
ATOM 3057 C CA . GLY B 1 53 ? -8.773 -5.82 15.617 1 45.34 53 GLY B CA 1
ATOM 3058 C C . GLY B 1 53 ? -7.32 -5.383 15.555 1 45.34 53 GLY B C 1
ATOM 3059 O O . GLY B 1 53 ? -6.422 -6.215 15.414 1 45.34 53 GLY B O 1
ATOM 3060 N N . ARG B 1 54 ? -7.281 -3.975 15.562 1 46.69 54 ARG B N 1
ATOM 3061 C CA . ARG B 1 54 ? -5.91 -3.475 15.547 1 46.69 54 ARG B CA 1
ATOM 3062 C C . ARG B 1 54 ? -5.328 -3.414 16.953 1 46.69 54 ARG B C 1
ATOM 3064 O O . ARG B 1 54 ? -4.109 -3.449 17.125 1 46.69 54 ARG B O 1
ATOM 3071 N N . GLN B 1 55 ? -6.234 -2.953 17.906 1 43.75 55 GLN B N 1
ATOM 3072 C CA . GLN B 1 55 ? -5.742 -2.736 19.266 1 43.75 55 GLN B CA 1
ATOM 3073 C C . GLN B 1 55 ? -6.324 -3.766 20.234 1 43.75 55 GLN B C 1
ATOM 3075 O O . GLN B 1 55 ? -7.426 -4.277 20.016 1 43.75 55 GLN B O 1
ATOM 3080 N N . LYS B 1 56 ? -5.602 -4.184 21.234 1 42.94 56 LYS B N 1
ATOM 3081 C CA . LYS B 1 56 ? -5.961 -5.062 22.344 1 42.94 56 LYS B CA 1
ATOM 3082 C C . LYS B 1 56 ? -7.219 -4.574 23.047 1 42.94 56 LYS B C 1
ATOM 3084 O O . LYS B 1 56 ? -7.512 -3.375 23.047 1 42.94 56 LYS B O 1
ATOM 3089 N N . LYS B 1 57 ? -8.062 -5.359 23.766 1 42.91 57 LYS B N 1
ATOM 3090 C CA . LYS B 1 57 ? -9.344 -5.441 24.453 1 42.91 57 LYS B CA 1
ATOM 3091 C C . LYS B 1 57 ? -9.617 -4.172 25.266 1 42.91 57 LYS B C 1
ATOM 3093 O O . LYS B 1 57 ? -10.773 -3.824 25.516 1 42.91 57 LYS B O 1
ATOM 3098 N N . ASN B 1 58 ? -8.789 -3.783 26.078 1 37.97 58 ASN B N 1
ATOM 3099 C CA . ASN B 1 58 ? -9.148 -2.9 27.188 1 37.97 58 ASN B CA 1
ATOM 3100 C C . ASN B 1 58 ? -9.125 -1.435 26.766 1 37.97 58 ASN B C 1
ATOM 3102 O O . ASN B 1 58 ? -9.117 -0.538 27.609 1 37.97 58 ASN B O 1
ATOM 3106 N N . ALA B 1 59 ? -8.797 -1.085 25.625 1 42.53 59 ALA B N 1
ATOM 3107 C CA . ALA B 1 59 ? -8.484 0.33 25.453 1 42.53 59 ALA B CA 1
ATOM 3108 C C . ALA B 1 59 ? -9.75 1.14 25.156 1 42.53 59 ALA B C 1
ATOM 3110 O O . ALA B 1 59 ? -10.688 0.639 24.531 1 42.53 59 ALA B O 1
ATOM 3111 N N . HIS B 1 60 ? -9.93 2.219 25.875 1 45.19 60 HIS B N 1
ATOM 3112 C CA . HIS B 1 60 ? -10.914 3.266 25.641 1 45.19 60 HIS B CA 1
ATOM 3113 C C . HIS B 1 60 ? -11.062 3.545 24.141 1 45.19 60 HIS B C 1
ATOM 3115 O O . HIS B 1 60 ? -10.086 3.857 23.469 1 45.19 60 HIS B O 1
ATOM 3121 N N . PHE B 1 61 ? -12.047 3.045 23.578 1 50.31 61 PHE B N 1
ATOM 3122 C CA . PHE B 1 61 ? -12.32 3.113 22.141 1 50.31 61 PHE B CA 1
ATOM 3123 C C . PHE B 1 61 ? -12.352 4.559 21.672 1 50.31 61 PHE B C 1
ATOM 3125 O O . PHE B 1 61 ? -12.992 5.41 22.297 1 50.31 61 PHE B O 1
ATOM 3132 N N . PRO B 1 62 ? -11.375 4.926 20.797 1 53.97 62 PRO B N 1
ATOM 3133 C CA . PRO B 1 62 ? -11.477 6.281 20.25 1 53.97 62 PRO B CA 1
ATOM 3134 C C . PRO B 1 62 ? -12.891 6.617 19.766 1 53.97 62 PRO B C 1
ATOM 3136 O O . PRO B 1 62 ? -13.68 5.715 19.484 1 53.97 62 PRO B O 1
ATOM 3139 N N . SER B 1 63 ? -13.219 7.895 20.047 1 57.16 63 SER B N 1
ATOM 3140 C CA . SER B 1 63 ? -14.484 8.414 19.531 1 57.16 63 SER B CA 1
ATOM 3141 C C . SER B 1 63 ? -14.617 8.172 18.031 1 57.16 63 SER B C 1
ATOM 3143 O O . SER B 1 63 ? -13.633 8.273 17.297 1 57.16 63 SER B O 1
ATOM 3145 N N . TYR B 1 64 ? -15.68 7.598 17.531 1 55.81 64 TYR B N 1
ATOM 3146 C CA . TYR B 1 64 ? -16.109 7.309 16.172 1 55.81 64 TYR B CA 1
ATOM 3147 C C . TYR B 1 64 ? -15.938 8.531 15.281 1 55.81 64 TYR B C 1
ATOM 3149 O O . TYR B 1 64 ? -16.031 8.43 14.055 1 55.81 64 TYR B O 1
ATOM 3157 N N . THR B 1 65 ? -15.547 9.625 15.938 1 58.34 65 THR B N 1
ATOM 3158 C CA . THR B 1 65 ? -15.516 10.852 15.148 1 58.34 65 THR B CA 1
ATOM 3159 C C . THR B 1 65 ? -14.078 11.352 14.977 1 58.34 65 THR B C 1
ATOM 3161 O O . THR B 1 65 ? -13.828 12.297 14.234 1 58.34 65 THR B O 1
ATOM 3164 N N . ALA B 1 66 ? -13.133 10.656 15.352 1 77.69 66 ALA B N 1
ATOM 3165 C CA . ALA B 1 66 ? -11.836 11.281 15.594 1 77.69 66 ALA B CA 1
ATOM 3166 C C . ALA B 1 66 ? -11.055 11.438 14.289 1 77.69 66 ALA B C 1
ATOM 3168 O O . ALA B 1 66 ? -10.531 12.516 14 1 77.69 66 ALA B O 1
ATOM 3169 N N . SER B 1 67 ? -11.219 10.516 13.406 1 87.06 67 SER B N 1
ATOM 3170 C CA . SER B 1 67 ? -10.352 10.57 12.234 1 87.06 67 SER B CA 1
ATOM 3171 C C . SER B 1 67 ? -10.836 11.609 11.234 1 87.06 67 SER B C 1
ATOM 3173 O O . SER B 1 67 ? -10.047 12.445 10.773 1 87.06 67 SER B O 1
ATOM 3175 N N . PRO B 1 68 ? -12.172 11.727 10.992 1 94.38 68 PRO B N 1
ATOM 3176 C CA . PRO B 1 68 ? -12.648 12.773 10.086 1 94.38 68 PRO B CA 1
ATOM 3177 C C . PRO B 1 68 ? -12.359 14.18 10.602 1 94.38 68 PRO B C 1
ATOM 3179 O O . PRO B 1 68 ? -11.93 15.047 9.844 1 94.38 68 PRO B O 1
ATOM 3182 N N . LEU B 1 69 ? -12.562 14.336 11.859 1 95.25 69 LEU B N 1
ATOM 3183 C CA . LEU B 1 69 ? -12.336 15.633 12.484 1 95.25 69 LEU B CA 1
ATOM 3184 C C . LEU B 1 69 ? -10.867 16.031 12.398 1 95.25 69 LEU B C 1
ATOM 3186 O O . LEU B 1 69 ? -10.539 17.156 12.016 1 95.25 69 LEU B O 1
ATOM 3190 N N . SER B 1 70 ? -10 15.102 12.688 1 96.06 70 SER B N 1
ATOM 3191 C CA . SER B 1 70 ? -8.562 15.352 12.617 1 96.06 70 SER B CA 1
ATOM 3192 C C . SER B 1 70 ? -8.133 15.703 11.203 1 96.06 70 SER B C 1
ATOM 3194 O O . SER B 1 70 ? -7.344 16.625 10.992 1 96.06 70 SER B O 1
ATOM 3196 N N . GLU B 1 71 ? -8.648 14.953 10.25 1 96.94 71 GLU B N 1
ATOM 3197 C CA . GLU B 1 71 ? -8.344 15.227 8.844 1 96.94 71 GLU B CA 1
ATOM 3198 C C . GLU B 1 71 ? -8.734 16.656 8.469 1 96.94 71 GLU B C 1
ATOM 3200 O O . GLU B 1 71 ? -7.969 17.359 7.805 1 96.94 71 GLU B O 1
ATOM 3205 N N . TYR B 1 72 ? -9.867 17.078 8.906 1 98 72 TYR B N 1
ATOM 3206 C CA . TYR B 1 72 ? -10.352 18.422 8.594 1 98 72 TYR B CA 1
ATOM 3207 C C . TYR B 1 72 ? -9.477 19.484 9.25 1 98 72 TYR B C 1
ATOM 3209 O O . TYR B 1 72 ? -8.961 20.375 8.578 1 98 72 TYR B O 1
ATOM 3217 N N . ILE B 1 73 ? -9.242 19.359 10.531 1 98.12 73 ILE B N 1
ATOM 3218 C CA . ILE B 1 73 ? -8.492 20.375 11.273 1 98.12 73 ILE B CA 1
ATOM 3219 C C . ILE B 1 73 ? -7.066 20.438 10.734 1 98.12 73 ILE B C 1
ATOM 3221 O O . ILE B 1 73 ? -6.562 21.531 10.445 1 98.12 73 ILE B O 1
ATOM 3225 N N . GLY B 1 74 ? -6.453 19.234 10.586 1 98.44 74 GLY B N 1
ATOM 3226 C CA . GLY B 1 74 ? -5.102 19.203 10.055 1 98.44 74 GLY B CA 1
ATOM 3227 C C . GLY B 1 74 ? -4.98 19.875 8.695 1 98.44 74 GLY B C 1
ATOM 3228 O O . GLY B 1 74 ? -4.051 20.656 8.461 1 98.44 74 GLY B O 1
ATOM 3229 N N . SER B 1 75 ? -5.902 19.672 7.867 1 98.75 75 SER B N 1
ATOM 3230 C CA . SER B 1 75 ? -5.871 20.234 6.52 1 98.75 75 SER B CA 1
ATOM 3231 C C . SER B 1 75 ? -6.113 21.734 6.547 1 98.75 75 SER B C 1
ATOM 3233 O O . SER B 1 75 ? -5.492 22.484 5.789 1 98.75 75 SER B O 1
ATOM 3235 N N . GLN B 1 76 ? -6.992 22.188 7.422 1 98.62 76 GLN B N 1
ATOM 3236 C CA . GLN B 1 76 ? -7.227 23.625 7.559 1 98.62 76 GLN B CA 1
ATOM 3237 C C . GLN B 1 76 ? -5.973 24.328 8.062 1 98.62 76 GLN B C 1
ATOM 3239 O O . GLN B 1 76 ? -5.672 25.453 7.625 1 98.62 76 GLN B O 1
ATOM 3244 N N . ILE B 1 77 ? -5.316 23.703 8.93 1 98.81 77 ILE B N 1
ATOM 3245 C CA . ILE B 1 77 ? -4.098 24.312 9.461 1 98.81 77 ILE B CA 1
ATOM 3246 C C . ILE B 1 77 ? -3.043 24.391 8.359 1 98.81 77 ILE B C 1
ATOM 3248 O O . ILE B 1 77 ? -2.402 25.438 8.18 1 98.81 77 ILE B O 1
ATOM 3252 N N . TYR B 1 78 ? -2.865 23.312 7.594 1 98.88 78 TYR B N 1
ATOM 3253 C CA . TYR B 1 78 ? -1.967 23.359 6.449 1 98.88 78 TYR B CA 1
ATOM 3254 C C . TYR B 1 78 ? -2.32 24.531 5.535 1 98.88 78 TYR B C 1
ATOM 3256 O O . TYR B 1 78 ? -1.44 25.281 5.109 1 98.88 78 TYR B O 1
ATOM 3264 N N . GLN B 1 79 ? -3.529 24.688 5.266 1 98.75 79 GLN B N 1
ATOM 3265 C CA . GLN B 1 79 ? -3.992 25.766 4.391 1 98.75 79 GLN B CA 1
ATOM 3266 C C . GLN B 1 79 ? -3.656 27.125 4.977 1 98.75 79 GLN B C 1
ATOM 3268 O O . GLN B 1 79 ? -3.197 28.016 4.258 1 98.75 79 GLN B O 1
ATOM 3273 N N . SER B 1 80 ? -3.889 27.312 6.246 1 98.62 80 SER B N 1
ATOM 3274 C CA . SER B 1 80 ? -3.645 28.578 6.906 1 98.62 80 SER B CA 1
ATOM 3275 C C . SER B 1 80 ? -2.164 28.953 6.879 1 98.62 80 SER B C 1
ATOM 3277 O O . SER B 1 80 ? -1.807 30.125 6.984 1 98.62 80 SER B O 1
ATOM 3279 N N . LEU B 1 81 ? -1.303 27.953 6.742 1 98.62 81 LEU B N 1
ATOM 3280 C CA . LEU B 1 81 ? 0.141 28.156 6.703 1 98.62 81 LEU B CA 1
ATOM 3281 C C . LEU B 1 81 ? 0.608 28.469 5.285 1 98.62 81 LEU B C 1
ATOM 3283 O O . LEU B 1 81 ? 1.802 28.672 5.051 1 98.62 81 LEU B O 1
ATOM 3287 N N . GLY B 1 82 ? -0.285 28.453 4.344 1 98.19 82 GLY B N 1
ATOM 3288 C CA . GLY B 1 82 ? 0.057 28.734 2.959 1 98.19 82 GLY B CA 1
ATOM 3289 C C . GLY B 1 82 ? 0.658 27.547 2.232 1 98.19 82 GLY B C 1
ATOM 3290 O O . GLY B 1 82 ? 1.274 27.703 1.176 1 98.19 82 GLY B O 1
ATOM 3291 N N . ILE B 1 83 ? 0.583 26.375 2.742 1 98.69 83 ILE B N 1
ATOM 3292 C CA . ILE B 1 83 ? 1.05 25.156 2.1 1 98.69 83 ILE B CA 1
ATOM 3293 C C . ILE B 1 83 ? -0.089 24.531 1.301 1 98.69 83 ILE B C 1
ATOM 3295 O O . ILE B 1 83 ? -1.169 24.281 1.842 1 98.69 83 ILE B O 1
ATOM 3299 N N . PRO B 1 84 ? 0.117 24.344 -0.047 1 98.56 84 PRO B N 1
ATOM 3300 C CA . PRO B 1 84 ? -0.948 23.703 -0.823 1 98.56 84 PRO B CA 1
ATOM 3301 C C . PRO B 1 84 ? -1.41 22.375 -0.212 1 98.56 84 PRO B C 1
ATOM 3303 O O . PRO B 1 84 ? -0.586 21.516 0.085 1 98.56 84 PRO B O 1
ATOM 3306 N N . VAL B 1 85 ? -2.703 22.188 0.032 1 98.81 85 VAL B N 1
ATOM 3307 C CA . VAL B 1 85 ? -3.32 21.016 0.648 1 98.81 85 VAL B CA 1
ATOM 3308 C C . VAL B 1 85 ? -4.668 20.734 -0.014 1 98.81 85 VAL B C 1
ATOM 3310 O O . VAL B 1 85 ? -5.305 21.641 -0.549 1 98.81 85 VAL B O 1
ATOM 3313 N N . HIS B 1 86 ? -5.023 19.484 -0.009 1 98.56 86 HIS B N 1
ATOM 3314 C CA . HIS B 1 86 ? -6.312 19.141 -0.601 1 98.56 86 HIS B CA 1
ATOM 3315 C C . HIS B 1 86 ? -7.457 19.812 0.16 1 98.56 86 HIS B C 1
ATOM 3317 O O . HIS B 1 86 ? -7.367 20.016 1.372 1 98.56 86 HIS B O 1
ATOM 3323 N N . GLU B 1 87 ? -8.531 20.062 -0.561 1 98.44 87 GLU B N 1
ATOM 3324 C CA . GLU B 1 87 ? -9.711 20.688 0.039 1 98.44 87 GLU B CA 1
ATOM 3325 C C . GLU B 1 87 ? -10.523 19.656 0.829 1 98.44 87 GLU B C 1
ATOM 3327 O O . GLU B 1 87 ? -10.711 18.531 0.378 1 98.44 87 GLU B O 1
ATOM 3332 N N . THR B 1 88 ? -11.008 20.078 2.035 1 98.44 88 THR B N 1
ATOM 3333 C CA . THR B 1 88 ? -11.773 19.172 2.881 1 98.44 88 THR B CA 1
ATOM 3334 C C . THR B 1 88 ? -13.039 19.859 3.402 1 98.44 88 THR B C 1
ATOM 3336 O O . THR B 1 88 ? -13.086 21.094 3.502 1 98.44 88 THR B O 1
ATOM 3339 N N . MET B 1 89 ? -14.023 19.094 3.707 1 97.88 89 MET B N 1
ATOM 3340 C CA . MET B 1 89 ? -15.219 19.562 4.402 1 97.88 89 MET B CA 1
ATOM 3341 C C . MET B 1 89 ? -15.789 18.469 5.301 1 97.88 89 MET B C 1
ATOM 3343 O O . MET B 1 89 ? -15.703 17.281 4.973 1 97.88 89 MET B O 1
ATOM 3347 N N . LEU B 1 90 ? -16.359 18.875 6.426 1 97.56 90 LEU B N 1
ATOM 3348 C CA . LEU B 1 90 ? -17.062 17.938 7.305 1 97.56 90 LEU B CA 1
ATOM 3349 C C . LEU B 1 90 ? -18.516 17.781 6.883 1 97.56 90 LEU B C 1
ATOM 3351 O O . LEU B 1 90 ? -19.156 18.734 6.457 1 97.56 90 LEU B O 1
ATOM 3355 N N . GLY B 1 91 ? -19 16.547 6.988 1 96.94 91 GLY B N 1
ATOM 3356 C CA . GLY B 1 91 ? -20.391 16.266 6.672 1 96.94 91 GLY B CA 1
ATOM 3357 C C . GLY B 1 91 ? -20.938 15.031 7.379 1 96.94 91 GLY B C 1
ATOM 3358 O O . GLY B 1 91 ? -20.219 14.391 8.148 1 96.94 91 GLY B O 1
ATOM 3359 N N . ILE B 1 92 ? -22.219 14.867 7.199 1 95.81 92 ILE B N 1
ATOM 3360 C CA . ILE B 1 92 ? -22.891 13.688 7.734 1 95.81 92 ILE B CA 1
ATOM 3361 C C . ILE B 1 92 ? -23.312 12.766 6.586 1 95.81 92 ILE B C 1
ATOM 3363 O O . ILE B 1 92 ? -23.844 13.227 5.574 1 95.81 92 ILE B O 1
ATOM 3367 N N . ARG B 1 93 ? -22.969 11.555 6.703 1 94.44 93 ARG B N 1
ATOM 3368 C CA . ARG B 1 93 ? -23.406 10.5 5.793 1 94.44 93 ARG B CA 1
ATOM 3369 C C . ARG B 1 93 ? -23.641 9.188 6.539 1 94.44 93 ARG B C 1
ATOM 3371 O O . ARG B 1 93 ? -22.781 8.766 7.328 1 94.44 93 ARG B O 1
ATOM 3378 N N . ASP B 1 94 ? -24.828 8.547 6.297 1 91.25 94 ASP B N 1
ATOM 3379 C CA . ASP B 1 94 ? -25.188 7.301 6.969 1 91.25 94 ASP B CA 1
ATOM 3380 C C . ASP B 1 94 ? -25.109 7.449 8.484 1 91.25 94 ASP B C 1
ATOM 3382 O O . ASP B 1 94 ? -24.547 6.594 9.172 1 91.25 94 ASP B O 1
ATOM 3386 N N . ASN B 1 95 ? -25.469 8.609 9 1 90.5 95 ASN B N 1
ATOM 3387 C CA . ASN B 1 95 ? -25.562 8.938 10.414 1 90.5 95 ASN B CA 1
ATOM 3388 C C . ASN B 1 95 ? -24.188 8.945 11.078 1 90.5 95 ASN B C 1
ATOM 3390 O O . ASN B 1 95 ? -24.062 8.656 12.266 1 90.5 95 ASN B O 1
ATOM 3394 N N . LYS B 1 96 ? -23.188 9.219 10.266 1 91.81 96 LYS B N 1
ATOM 3395 C CA . LYS B 1 96 ? -21.812 9.328 10.773 1 91.81 96 LYS B CA 1
ATOM 3396 C C . LYS B 1 96 ? -21.172 10.641 10.344 1 91.81 96 LYS B C 1
ATOM 3398 O O . LYS B 1 96 ? -21.438 11.141 9.25 1 91.81 96 LYS B O 1
ATOM 3403 N N . LEU B 1 97 ? -20.344 11.164 11.234 1 94.44 97 LEU B N 1
ATOM 3404 C CA . LEU B 1 97 ? -19.469 12.258 10.805 1 94.44 97 LEU B CA 1
ATOM 3405 C C . LEU B 1 97 ? -18.422 11.758 9.828 1 94.44 97 LEU B C 1
ATOM 3407 O O . LEU B 1 97 ? -17.719 10.781 10.117 1 94.44 97 LEU B O 1
ATOM 3411 N N . VAL B 1 98 ? -18.391 12.328 8.672 1 96.06 98 VAL B N 1
ATOM 3412 C CA . VAL B 1 98 ? -17.406 11.977 7.652 1 96.06 98 VAL B CA 1
ATOM 3413 C C . VAL B 1 98 ? -16.641 13.234 7.223 1 96.06 98 VAL B C 1
ATOM 3415 O O . VAL B 1 98 ? -17.047 14.352 7.547 1 96.06 98 VAL B O 1
ATOM 3418 N N . VAL B 1 99 ? -15.539 13.008 6.613 1 97.31 99 VAL B N 1
ATOM 3419 C CA . VAL B 1 99 ? -14.828 14.094 5.949 1 97.31 99 VAL B CA 1
ATOM 3420 C C . VAL B 1 99 ? -14.797 13.844 4.441 1 97.31 99 VAL B C 1
ATOM 3422 O O . VAL B 1 99 ? -14.539 12.719 4 1 97.31 99 VAL B O 1
ATOM 3425 N N . ALA B 1 100 ? -15.211 14.828 3.707 1 98.25 100 ALA B N 1
ATOM 3426 C CA . ALA B 1 100 ? -15.062 14.797 2.254 1 98.25 100 ALA B CA 1
ATOM 3427 C C . ALA B 1 100 ? -13.797 15.523 1.814 1 98.25 100 ALA B C 1
ATOM 3429 O O . ALA B 1 100 ? -13.547 16.656 2.221 1 98.25 100 ALA B O 1
ATOM 3430 N N . CYS B 1 101 ? -12.977 14.836 1.064 1 98.38 101 CYS B N 1
ATOM 3431 C CA . CYS B 1 101 ? -11.758 15.391 0.487 1 98.38 101 CYS B CA 1
ATOM 3432 C C . CYS B 1 101 ? -11.875 15.508 -1.028 1 98.38 101 CYS B C 1
ATOM 3434 O O . CYS B 1 101 ? -12.156 14.523 -1.712 1 98.38 101 CYS B O 1
ATOM 3436 N N . LYS B 1 102 ? -11.711 16.672 -1.508 1 98.56 102 LYS B N 1
ATOM 3437 C CA . LYS B 1 102 ? -11.805 16.859 -2.953 1 98.56 102 LYS B CA 1
ATOM 3438 C C . LYS B 1 102 ? -10.734 16.047 -3.678 1 98.56 102 LYS B C 1
ATOM 3440 O O . LYS B 1 102 ? -9.57 16.047 -3.277 1 98.56 102 LYS B O 1
ATOM 3445 N N . ASP B 1 103 ? -11.172 15.32 -4.688 1 97.62 103 ASP B N 1
ATOM 3446 C CA . ASP B 1 103 ? -10.25 14.523 -5.484 1 97.62 103 ASP B CA 1
ATOM 3447 C C . ASP B 1 103 ? -9.297 15.414 -6.277 1 97.62 103 ASP B C 1
ATOM 3449 O O . ASP B 1 103 ? -9.711 16.109 -7.203 1 97.62 103 ASP B O 1
ATOM 3453 N N . PHE B 1 104 ? -8.016 15.391 -5.984 1 97.69 104 PHE B N 1
ATOM 3454 C CA . PHE B 1 104 ? -7.039 16.25 -6.641 1 97.69 104 PHE B CA 1
ATOM 3455 C C . PHE B 1 104 ? -6.305 15.492 -7.742 1 97.69 104 PHE B C 1
ATOM 3457 O O . PHE B 1 104 ? -5.457 16.062 -8.438 1 97.69 104 PHE B O 1
ATOM 3464 N N . ASP B 1 105 ? -6.617 14.195 -7.91 1 94.44 105 ASP B N 1
ATOM 3465 C CA . ASP B 1 105 ? -5.945 13.359 -8.898 1 94.44 105 ASP B CA 1
ATOM 3466 C C . ASP B 1 105 ? -6.953 12.625 -9.773 1 94.44 105 ASP B C 1
ATOM 3468 O O . ASP B 1 105 ? -6.918 11.391 -9.875 1 94.44 105 ASP B O 1
ATOM 3472 N N . PRO B 1 106 ? -7.777 13.312 -10.461 1 88.69 106 PRO B N 1
ATOM 3473 C CA . PRO B 1 106 ? -8.82 12.664 -11.258 1 88.69 106 PRO B CA 1
ATOM 3474 C C . PRO B 1 106 ? -8.25 11.844 -12.414 1 88.69 106 PRO B C 1
ATOM 3476 O O . PRO B 1 106 ? -8.922 10.945 -12.93 1 88.69 106 PRO B O 1
ATOM 3479 N N . LEU B 1 107 ? -7.043 12.133 -12.82 1 86.06 107 LEU B N 1
ATOM 3480 C CA . LEU B 1 107 ? -6.449 11.438 -13.953 1 86.06 107 LEU B CA 1
ATOM 3481 C C . LEU B 1 107 ? -5.496 10.344 -13.484 1 86.06 107 LEU B C 1
ATOM 3483 O O . LEU B 1 107 ? -4.816 9.711 -14.305 1 86.06 107 LEU B O 1
ATOM 3487 N N . HIS B 1 108 ? -5.359 10.148 -12.25 1 87.69 108 HIS B N 1
ATOM 3488 C CA . HIS B 1 108 ? -4.527 9.102 -11.664 1 87.69 108 HIS B CA 1
ATOM 3489 C C . HIS B 1 108 ? -3.068 9.266 -12.07 1 87.69 108 HIS B C 1
ATOM 3491 O O . HIS B 1 108 ? -2.438 8.312 -12.539 1 87.69 108 HIS B O 1
ATOM 3497 N N . ARG B 1 109 ? -2.564 10.516 -11.82 1 91.12 109 ARG B N 1
ATOM 3498 C CA . ARG B 1 109 ? -1.197 10.828 -12.219 1 91.12 109 ARG B CA 1
ATOM 3499 C C . ARG B 1 109 ? -0.294 10.984 -11 1 91.12 109 ARG B C 1
ATOM 3501 O O . ARG B 1 109 ? 0.904 11.242 -11.133 1 91.12 109 ARG B O 1
ATOM 3508 N N . LEU B 1 110 ? -0.854 10.844 -9.852 1 95.88 110 LEU B N 1
ATOM 3509 C CA . LEU B 1 110 ? -0.064 10.969 -8.633 1 95.88 110 LEU B CA 1
ATOM 3510 C C . LEU B 1 110 ? 0.968 9.852 -8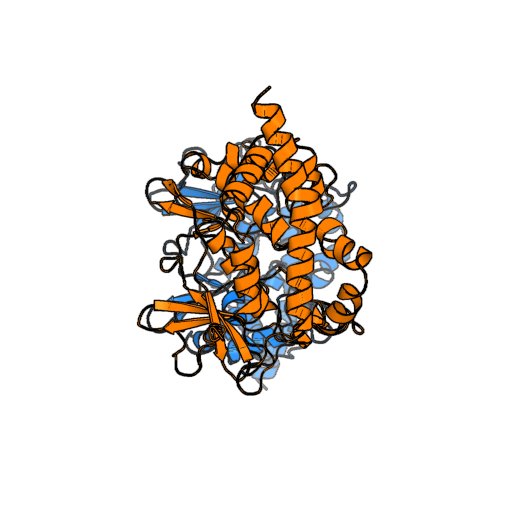.539 1 95.88 110 LEU B C 1
ATOM 3512 O O . LEU B 1 110 ? 0.639 8.68 -8.727 1 95.88 110 LEU B O 1
ATOM 3516 N N . VAL B 1 111 ? 2.164 10.242 -8.367 1 96.44 111 VAL B N 1
ATOM 3517 C CA . VAL B 1 111 ? 3.24 9.312 -8.039 1 96.44 111 VAL B CA 1
ATOM 3518 C C . VAL B 1 111 ? 3.719 9.555 -6.609 1 96.44 111 VAL B C 1
ATOM 3520 O O . VAL B 1 111 ? 4.246 10.625 -6.297 1 96.44 111 VAL B O 1
ATOM 3523 N N . GLU B 1 112 ? 3.535 8.531 -5.797 1 96.56 112 GLU B N 1
ATOM 3524 C CA . GLU B 1 112 ? 3.904 8.641 -4.387 1 96.56 112 GLU B CA 1
ATOM 3525 C C . GLU B 1 112 ? 5.414 8.516 -4.203 1 96.56 112 GLU B C 1
ATOM 3527 O O . GLU B 1 112 ? 6.09 7.855 -4.992 1 96.56 112 GLU B O 1
ATOM 3532 N N . TYR B 1 113 ? 5.902 9.094 -3.123 1 96.62 113 TYR B N 1
ATOM 3533 C CA . TYR B 1 113 ? 7.32 9.016 -2.779 1 96.62 113 TYR B CA 1
ATOM 3534 C C . TYR B 1 113 ? 7.812 7.57 -2.818 1 96.62 113 TYR B C 1
ATOM 3536 O O . TYR B 1 113 ? 8.883 7.289 -3.355 1 96.62 113 TYR B O 1
ATOM 3544 N N . GLY B 1 114 ? 7 6.676 -2.271 1 94.62 114 GLY B N 1
ATOM 3545 C CA . GLY B 1 114 ? 7.406 5.277 -2.227 1 94.62 114 GLY B CA 1
ATOM 3546 C C . GLY B 1 114 ? 7.684 4.695 -3.6 1 94.62 114 GLY B C 1
ATOM 3547 O O . GLY B 1 114 ? 8.594 3.877 -3.758 1 94.62 114 GLY B O 1
ATOM 3548 N N . GLN B 1 115 ? 6.91 5.078 -4.535 1 95.19 115 GLN B N 1
ATOM 3549 C CA . GLN B 1 115 ? 7.102 4.598 -5.898 1 95.19 115 GLN B CA 1
ATOM 3550 C C . GLN B 1 115 ? 8.391 5.141 -6.5 1 95.19 115 GLN B C 1
ATOM 3552 O O . GLN B 1 115 ? 9.078 4.441 -7.246 1 95.19 115 GLN B O 1
ATOM 3557 N N . ILE B 1 116 ? 8.672 6.363 -6.25 1 95.25 116 ILE B N 1
ATOM 3558 C CA . ILE B 1 116 ? 9.891 6.984 -6.746 1 95.25 116 ILE B CA 1
ATOM 3559 C C . ILE B 1 116 ? 11.109 6.328 -6.098 1 95.25 116 ILE B C 1
ATOM 3561 O O . ILE B 1 116 ? 12.086 6.012 -6.773 1 95.25 116 ILE B O 1
ATOM 3565 N N . LYS B 1 117 ? 11.008 6.129 -4.797 1 94.5 117 LYS B N 1
ATOM 3566 C CA . LYS B 1 117 ? 12.07 5.438 -4.07 1 94.5 117 LYS B CA 1
ATOM 3567 C C . LYS B 1 117 ? 12.328 4.055 -4.664 1 94.5 117 LYS B C 1
ATOM 3569 O O . LYS B 1 117 ? 13.484 3.666 -4.855 1 94.5 117 LYS B O 1
ATOM 3574 N N . ASN B 1 118 ? 11.297 3.354 -5.043 1 92.56 118 ASN B N 1
ATOM 3575 C CA . ASN B 1 118 ? 11.391 2.012 -5.609 1 92.56 118 ASN B CA 1
ATOM 3576 C C . ASN B 1 118 ? 12.117 2.021 -6.953 1 92.56 118 ASN B C 1
ATOM 3578 O O . ASN B 1 118 ? 12.594 0.981 -7.41 1 92.56 118 ASN B O 1
ATOM 3582 N N . SER B 1 119 ? 12.102 3.109 -7.586 1 93.69 119 SER B N 1
ATOM 3583 C CA . SER B 1 119 ? 12.664 3.178 -8.93 1 93.69 119 SER B CA 1
ATOM 3584 C C . SER B 1 119 ? 14.188 3.277 -8.891 1 93.69 119 SER B C 1
ATOM 3586 O O . SER B 1 119 ? 14.844 3.152 -9.93 1 93.69 119 SER B O 1
ATOM 3588 N N . LEU B 1 120 ? 14.75 3.473 -7.703 1 93.06 120 LEU B N 1
ATOM 35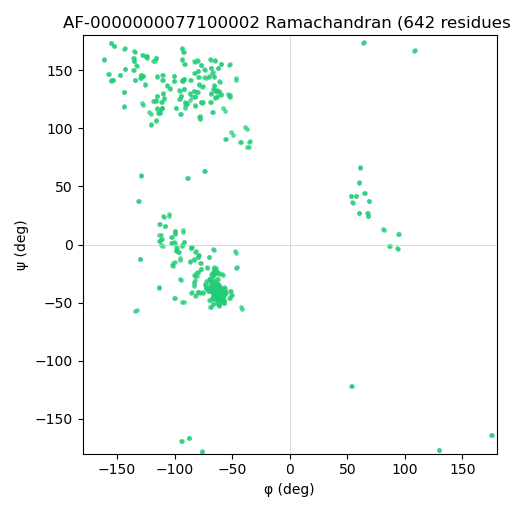89 C CA . LEU B 1 120 ? 16.188 3.615 -7.566 1 93.06 120 LEU B CA 1
ATOM 3590 C C . LEU B 1 120 ? 16.844 2.283 -7.203 1 93.06 120 LEU B C 1
ATOM 3592 O O . LEU B 1 120 ? 16.359 1.574 -6.316 1 93.06 120 LEU B O 1
ATOM 3596 N N . THR B 1 121 ? 17.906 1.955 -7.91 1 90.31 121 THR B N 1
ATOM 3597 C CA . THR B 1 121 ? 18.625 0.707 -7.66 1 90.31 121 THR B CA 1
ATOM 3598 C C . THR B 1 121 ? 19.781 0.926 -6.684 1 90.31 121 THR B C 1
ATOM 3600 O O . THR B 1 121 ? 20.156 2.066 -6.406 1 90.31 121 THR B O 1
ATOM 3603 N N . ASP B 1 122 ? 20.312 -0.181 -6.23 1 84.25 122 ASP B N 1
ATOM 3604 C CA . ASP B 1 122 ? 21.422 -0.123 -5.277 1 84.25 122 ASP B CA 1
ATOM 3605 C C . ASP B 1 122 ? 22.656 0.515 -5.902 1 84.25 122 ASP B C 1
ATOM 3607 O O . ASP B 1 122 ? 23.531 1.014 -5.195 1 84.25 122 ASP B O 1
ATOM 3611 N N . THR B 1 123 ? 22.703 0.484 -7.191 1 83.88 123 THR B N 1
ATOM 3612 C CA . THR B 1 123 ? 23.828 1.1 -7.871 1 83.88 123 THR B CA 1
ATOM 3613 C C . THR B 1 123 ? 23.688 2.617 -7.906 1 83.88 123 THR B C 1
ATOM 3615 O O . THR B 1 123 ? 24.672 3.342 -8.039 1 83.88 123 THR B O 1
ATOM 3618 N N . GLU B 1 124 ? 22.484 3.074 -7.754 1 87.06 124 GLU B N 1
ATOM 3619 C CA . GLU B 1 124 ? 22.219 4.504 -7.883 1 87.06 124 GLU B CA 1
ATOM 3620 C C . GLU B 1 124 ? 22.219 5.191 -6.523 1 87.06 124 GLU B C 1
ATOM 3622 O O . GLU B 1 124 ? 22.5 6.391 -6.43 1 87.06 124 GLU B O 1
ATOM 3627 N N . ILE B 1 125 ? 21.844 4.402 -5.527 1 85.38 125 ILE B N 1
ATOM 3628 C CA . ILE B 1 125 ? 21.688 5.016 -4.215 1 85.38 125 ILE B CA 1
ATOM 3629 C C . ILE B 1 125 ? 21.906 3.969 -3.125 1 85.38 125 ILE B C 1
ATOM 3631 O O . ILE B 1 125 ? 21.484 2.818 -3.27 1 85.38 125 ILE B O 1
ATOM 3635 N N . GLU B 1 126 ? 22.547 4.461 -2.109 1 82.5 126 GLU B N 1
ATOM 3636 C CA . GLU B 1 126 ? 22.672 3.641 -0.907 1 82.5 126 GLU B CA 1
ATOM 3637 C C . GLU B 1 126 ? 21.625 4.039 0.137 1 82.5 126 GLU B C 1
ATOM 3639 O O . GLU B 1 126 ? 21.609 5.188 0.588 1 82.5 126 GLU B O 1
ATOM 3644 N N . LEU B 1 127 ? 20.797 3.074 0.405 1 80.5 127 LEU B N 1
ATOM 3645 C CA . LEU B 1 127 ? 19.75 3.354 1.37 1 80.5 127 LEU B CA 1
ATOM 3646 C C . LEU B 1 127 ? 19.906 2.492 2.619 1 80.5 127 LEU B C 1
ATOM 3648 O O . LEU B 1 127 ? 20.438 1.378 2.545 1 80.5 127 LEU B O 1
ATOM 3652 N N . VAL B 1 128 ? 19.547 3.127 3.709 1 72.38 128 VAL B N 1
ATOM 3653 C CA . VAL B 1 128 ? 19.531 2.395 4.969 1 72.38 128 VAL B CA 1
ATOM 3654 C C . VAL B 1 128 ? 18.531 1.243 4.895 1 72.38 128 VAL B C 1
ATOM 3656 O O . VAL B 1 128 ? 18.859 0.108 5.25 1 72.38 128 VAL B O 1
ATOM 3659 N N . HIS B 1 129 ? 17.344 1.615 4.508 1 67.5 129 HIS B N 1
ATOM 3660 C CA . HIS B 1 129 ? 16.281 0.619 4.324 1 67.5 129 HIS B CA 1
ATOM 3661 C C . HIS B 1 129 ? 15.734 0.654 2.9 1 67.5 129 HIS B C 1
ATOM 3663 O O . HIS B 1 129 ? 15.32 1.709 2.418 1 67.5 129 HIS B O 1
ATOM 3669 N N . SER B 1 130 ? 15.984 -0.423 2.232 1 59.44 130 SER B N 1
ATOM 3670 C CA . SER B 1 130 ? 15.469 -0.445 0.867 1 59.44 130 SER B CA 1
ATOM 3671 C C . SER B 1 130 ? 13.945 -0.331 0.847 1 59.44 130 SER B C 1
ATOM 3673 O O . SER B 1 130 ? 13.383 0.351 -0.01 1 59.44 130 SER B O 1
ATOM 3675 N N . SER B 1 131 ? 13.344 -1.221 1.731 1 55.78 131 SER B N 1
ATOM 3676 C CA . SER B 1 131 ? 11.883 -1.181 1.744 1 55.78 131 SER B CA 1
ATOM 3677 C C . SER B 1 131 ? 11.359 -0.457 2.98 1 55.78 131 SER B C 1
ATOM 3679 O O . SER B 1 131 ? 12.062 -0.354 3.988 1 55.78 131 SER B O 1
ATOM 3681 N N . SER B 1 132 ? 10.328 0.461 2.711 1 52.78 132 SER B N 1
ATOM 3682 C CA . SER B 1 132 ? 9.727 1.068 3.893 1 52.78 132 SER B CA 1
ATOM 3683 C C . SER B 1 132 ? 9.312 0.009 4.91 1 52.78 132 SER B C 1
ATOM 3685 O O . SER B 1 132 ? 8.664 -0.979 4.555 1 52.78 132 SER B O 1
ATOM 3687 N N . GLY B 1 133 ? 10.203 -0.154 5.828 1 53.25 133 GLY B N 1
ATOM 3688 C CA . GLY B 1 133 ? 9.812 -1.109 6.855 1 53.25 133 GLY B CA 1
ATOM 3689 C C . GLY B 1 133 ? 8.688 -0.604 7.742 1 53.25 133 GLY B C 1
ATOM 3690 O O . GLY B 1 133 ? 8.266 0.547 7.625 1 53.25 133 GLY B O 1
ATOM 3691 N N . GLN B 1 134 ? 8.008 -1.493 8.398 1 55.78 134 GLN B N 1
ATOM 3692 C CA . GLN B 1 134 ? 6.938 -1.254 9.359 1 55.78 134 GLN B CA 1
ATOM 3693 C C . GLN B 1 134 ? 7.316 -0.155 10.344 1 55.78 134 GLN B C 1
ATOM 3695 O O . GLN B 1 134 ? 6.453 0.575 10.836 1 55.78 134 GLN B O 1
ATOM 3700 N N . GLN B 1 135 ? 8.586 0.113 10.453 1 62.03 135 GLN B N 1
ATOM 3701 C CA . GLN B 1 135 ? 8.977 0.946 11.586 1 62.03 135 GLN B CA 1
ATOM 3702 C C . GLN B 1 135 ? 9.156 2.4 11.164 1 62.03 135 GLN B C 1
ATOM 3704 O O . GLN B 1 135 ? 9.18 3.301 12.008 1 62.03 135 GLN B O 1
ATOM 3709 N N . GLY B 1 136 ? 9.039 2.678 9.93 1 79.62 136 GLY B N 1
ATOM 3710 C CA . GLY B 1 136 ? 9.25 4.051 9.5 1 79.62 136 GLY B CA 1
ATOM 3711 C C . GLY B 1 136 ? 10.211 4.176 8.336 1 79.62 136 GLY B C 1
ATOM 3712 O O . GLY B 1 136 ? 10.547 3.18 7.688 1 79.62 136 GLY B O 1
ATOM 3713 N N . GLU B 1 137 ? 10.461 5.457 7.969 1 90.56 137 GLU B N 1
ATOM 3714 C CA . GLU B 1 137 ? 11.391 5.812 6.898 1 90.56 137 GLU B CA 1
ATOM 3715 C C . GLU B 1 137 ? 12.578 6.605 7.438 1 90.56 137 GLU B C 1
ATOM 3717 O O . GLU B 1 137 ? 12.398 7.586 8.164 1 90.56 137 GLU B O 1
ATOM 3722 N N . ALA B 1 138 ? 13.789 6.078 7.16 1 92.88 138 ALA B N 1
ATOM 3723 C CA . ALA B 1 138 ? 14.953 6.84 7.602 1 92.88 138 ALA B CA 1
ATOM 3724 C C . ALA B 1 138 ? 14.977 8.227 6.961 1 92.88 138 ALA B C 1
ATOM 3726 O O . ALA B 1 138 ? 14.898 8.352 5.738 1 92.88 138 ALA B O 1
ATOM 3727 N N . LEU B 1 139 ? 15.133 9.219 7.828 1 95.81 139 LEU B N 1
ATOM 3728 C CA . LEU B 1 139 ? 15.164 10.594 7.332 1 95.81 139 LEU B CA 1
ATOM 3729 C C . LEU B 1 139 ? 16.266 10.773 6.305 1 95.81 139 LEU B C 1
ATOM 3731 O O . LEU B 1 139 ? 16.062 11.406 5.266 1 95.81 139 LEU B O 1
ATOM 3735 N N . MET B 1 140 ? 17.422 10.203 6.547 1 94 140 MET B N 1
ATOM 3736 C CA . MET B 1 140 ? 18.562 10.32 5.633 1 94 140 MET B CA 1
ATOM 3737 C C . MET B 1 140 ? 18.219 9.711 4.273 1 94 140 MET B C 1
ATOM 3739 O O . MET B 1 140 ? 18.656 10.219 3.238 1 94 140 MET B O 1
ATOM 3743 N N . ASP B 1 141 ? 17.5 8.617 4.234 1 93.94 141 ASP B N 1
ATOM 3744 C CA . ASP B 1 141 ? 17.078 8 2.98 1 93.94 141 ASP B CA 1
ATOM 3745 C C . ASP B 1 141 ? 16.188 8.938 2.176 1 93.94 141 ASP B C 1
ATOM 3747 O O . ASP B 1 141 ? 16.344 9.07 0.961 1 93.94 141 ASP B O 1
ATOM 3751 N N . VAL B 1 142 ? 15.281 9.586 2.928 1 96.31 142 VAL B N 1
ATOM 3752 C CA . VAL B 1 142 ? 14.367 10.516 2.271 1 96.31 142 VAL B CA 1
ATOM 3753 C C . VAL B 1 142 ? 15.156 11.633 1.599 1 96.31 142 VAL B C 1
ATOM 3755 O O . VAL B 1 142 ? 14.945 11.93 0.422 1 96.31 142 VAL B O 1
ATOM 3758 N N . LEU B 1 143 ? 16.062 12.18 2.314 1 96.81 143 LEU B N 1
ATOM 3759 C CA . LEU B 1 143 ? 16.844 13.281 1.789 1 96.81 143 LEU B CA 1
ATOM 3760 C C . LEU B 1 143 ? 17.719 12.82 0.624 1 96.81 143 LEU B C 1
ATOM 3762 O O . LEU B 1 143 ? 17.891 13.547 -0.359 1 96.81 143 LEU B O 1
ATOM 3766 N N . ASN B 1 144 ? 18.234 11.617 0.722 1 95.19 144 ASN B N 1
ATOM 3767 C CA . ASN B 1 144 ? 19.031 11.062 -0.366 1 95.19 144 ASN B CA 1
ATOM 3768 C C . ASN B 1 144 ? 18.188 10.828 -1.617 1 95.19 144 ASN B C 1
ATOM 3770 O O . ASN B 1 144 ? 18.625 11.125 -2.73 1 95.19 144 ASN B O 1
ATOM 3774 N N . VAL B 1 145 ? 17.031 10.336 -1.448 1 96.12 145 VAL B N 1
ATOM 3775 C CA . VAL B 1 145 ? 16.141 10.086 -2.576 1 96.12 145 VAL B CA 1
ATOM 3776 C C . VAL B 1 145 ? 15.766 11.406 -3.242 1 96.12 145 VAL B C 1
ATOM 3778 O O . VAL B 1 145 ? 15.789 11.516 -4.469 1 96.12 145 VAL B O 1
ATOM 3781 N N . ILE B 1 146 ? 15.422 12.406 -2.43 1 97.69 146 ILE B N 1
ATOM 3782 C CA . ILE B 1 146 ? 15.078 13.727 -2.947 1 97.69 146 ILE B CA 1
ATOM 3783 C C . ILE B 1 146 ? 16.219 14.266 -3.797 1 97.69 146 ILE B C 1
ATOM 3785 O O . ILE B 1 146 ? 16 14.852 -4.859 1 97.69 146 ILE B O 1
ATOM 3789 N N . SER B 1 147 ? 17.422 13.992 -3.387 1 96.44 147 SER B N 1
ATOM 3790 C CA . SER B 1 147 ? 18.594 14.57 -4.039 1 96.44 147 SER B CA 1
ATOM 3791 C C . SER B 1 147 ? 19.047 13.727 -5.23 1 96.44 147 SER B C 1
ATOM 3793 O O . SER B 1 147 ? 19.797 14.195 -6.082 1 96.44 147 SER B O 1
ATOM 3795 N N . THR B 1 148 ? 18.562 12.508 -5.336 1 95.62 148 THR B N 1
ATOM 3796 C CA . THR B 1 148 ? 19.141 11.594 -6.32 1 95.62 148 THR B CA 1
ATOM 3797 C C . THR B 1 148 ? 18.109 11.281 -7.41 1 95.62 148 THR B C 1
ATOM 3799 O O . THR B 1 148 ? 18.469 11.133 -8.578 1 95.62 148 THR B O 1
ATOM 3802 N N . ALA B 1 149 ? 16.875 11.156 -7.07 1 95.19 149 ALA B N 1
ATOM 3803 C CA . ALA B 1 149 ? 15.867 10.742 -8.039 1 95.19 149 ALA B CA 1
ATOM 3804 C C . ALA B 1 149 ? 15.727 11.766 -9.164 1 95.19 149 ALA B C 1
ATOM 3806 O O . ALA B 1 149 ? 15.453 12.938 -8.906 1 95.19 149 ALA B O 1
ATOM 3807 N N . PRO B 1 150 ? 15.805 11.375 -10.383 1 93.62 150 PRO B N 1
ATOM 3808 C CA . PRO B 1 150 ? 15.758 12.32 -11.5 1 93.62 150 PRO B CA 1
ATOM 3809 C C . PRO B 1 150 ? 14.469 13.125 -11.547 1 93.62 150 PRO B C 1
ATOM 3811 O O . PRO B 1 150 ? 14.492 14.336 -11.797 1 93.62 150 PRO B O 1
ATOM 3814 N N . VAL B 1 151 ? 13.398 12.5 -11.258 1 94.69 151 VAL B N 1
ATOM 3815 C CA . VAL B 1 151 ? 12.117 13.195 -11.352 1 94.69 151 VAL B CA 1
ATOM 3816 C C . VAL B 1 151 ? 12.039 14.281 -10.281 1 94.69 151 VAL B C 1
ATOM 3818 O O . VAL B 1 151 ? 11.461 15.344 -10.516 1 94.69 151 VAL B O 1
ATOM 3821 N N . PHE B 1 152 ? 12.578 14.008 -9.086 1 96.88 152 PHE B N 1
ATOM 3822 C CA . PHE B 1 152 ? 12.602 15.023 -8.031 1 96.88 152 PHE B CA 1
ATOM 3823 C C . PHE B 1 152 ? 13.508 16.188 -8.414 1 96.88 152 PHE B C 1
ATOM 3825 O O . PHE B 1 152 ? 13.195 17.344 -8.133 1 96.88 152 PHE B O 1
ATOM 3832 N N . GLN B 1 153 ? 14.547 15.875 -9.094 1 94.69 153 GLN B N 1
ATOM 3833 C CA . GLN B 1 153 ? 15.461 16.922 -9.555 1 94.69 153 GLN B CA 1
ATOM 3834 C C . GLN B 1 153 ? 14.797 17.812 -10.586 1 94.69 153 GLN B C 1
ATOM 3836 O O . GLN B 1 153 ? 15.141 19 -10.711 1 94.69 153 GLN B O 1
ATOM 3841 N N . LYS B 1 154 ? 13.875 17.281 -11.203 1 95.06 154 LYS B N 1
ATOM 3842 C CA . LYS B 1 154 ? 13.172 18.031 -12.242 1 95.06 154 LYS B CA 1
ATOM 3843 C C . LYS B 1 154 ? 11.852 18.594 -11.719 1 95.06 154 LYS B C 1
ATOM 3845 O O . LYS B 1 154 ? 10.977 18.953 -12.5 1 95.06 154 LYS B O 1
ATOM 3850 N N . THR B 1 155 ? 11.617 18.531 -10.461 1 97.44 155 THR B N 1
ATOM 3851 C CA . THR B 1 155 ? 10.445 19.078 -9.797 1 97.44 155 THR B CA 1
ATOM 3852 C C . THR B 1 155 ? 10.844 20.188 -8.828 1 97.44 155 THR B C 1
ATOM 3854 O O . THR B 1 155 ? 11.383 19.922 -7.754 1 97.44 155 THR B O 1
ATOM 3857 N N . PRO B 1 156 ? 10.594 21.406 -9.164 1 97 156 PRO B N 1
ATOM 3858 C CA . PRO B 1 156 ? 10.992 22.5 -8.281 1 97 156 PRO B CA 1
ATOM 3859 C C . PRO B 1 156 ? 10.289 22.453 -6.922 1 97 156 PRO B C 1
ATOM 3861 O O . PRO B 1 156 ? 9.102 22.156 -6.848 1 97 156 PRO B O 1
ATOM 3864 N N . GLY B 1 157 ? 11.102 22.594 -5.852 1 98.12 157 GLY B N 1
ATOM 3865 C CA . GLY B 1 157 ? 10.547 22.859 -4.535 1 98.12 157 GLY B CA 1
ATOM 3866 C C . GLY B 1 157 ? 10.344 21.594 -3.713 1 98.12 157 GLY B C 1
ATOM 3867 O O . GLY B 1 157 ? 9.75 21.641 -2.637 1 98.12 157 GLY B O 1
ATOM 3868 N N . VAL B 1 158 ? 10.844 20.453 -4.16 1 98.56 158 VAL B N 1
ATOM 3869 C CA . VAL B 1 158 ? 10.57 19.172 -3.498 1 98.56 158 VAL B CA 1
ATOM 3870 C C . VAL B 1 158 ? 11.133 19.203 -2.08 1 98.56 158 VAL B C 1
ATOM 3872 O O . VAL B 1 158 ? 10.43 18.891 -1.118 1 98.56 158 VAL B O 1
ATOM 3875 N N . LYS B 1 159 ? 12.383 19.578 -1.968 1 98.56 159 LYS B N 1
ATOM 3876 C CA . LYS B 1 159 ? 13.039 19.578 -0.664 1 98.56 159 LYS B CA 1
ATOM 3877 C C . LYS B 1 159 ? 12.383 20.594 0.279 1 98.56 159 LYS B C 1
ATOM 3879 O O . LYS B 1 159 ? 12.148 20.281 1.451 1 98.56 159 LYS B O 1
ATOM 3884 N N . GLU B 1 160 ? 12.125 21.734 -0.226 1 98.62 160 GLU B N 1
ATOM 3885 C CA . GLU B 1 160 ? 11.445 22.75 0.555 1 98.62 160 GLU B CA 1
ATOM 3886 C C . GLU B 1 160 ? 10.094 22.266 1.055 1 98.62 160 GLU B C 1
ATOM 3888 O O . GLU B 1 160 ? 9.773 22.406 2.236 1 98.62 160 GLU B O 1
ATOM 3893 N N . ARG B 1 161 ? 9.312 21.688 0.183 1 98.81 161 ARG B N 1
ATOM 3894 C CA . ARG B 1 161 ? 8.008 21.141 0.546 1 98.81 161 ARG B CA 1
ATOM 3895 C C . ARG B 1 161 ? 8.141 20.062 1.624 1 98.81 161 ARG B C 1
ATOM 3897 O O . ARG B 1 161 ? 7.34 20.016 2.561 1 98.81 161 ARG B O 1
ATOM 3904 N N . PHE B 1 162 ? 9.156 19.25 1.486 1 98.75 162 PHE B N 1
ATOM 3905 C CA . PHE B 1 162 ? 9.352 18.188 2.471 1 98.75 162 PHE B CA 1
ATOM 3906 C C . PHE B 1 162 ? 9.555 18.781 3.863 1 98.75 162 PHE B C 1
ATOM 3908 O O . PHE B 1 162 ? 8.906 18.344 4.82 1 98.75 162 PHE B O 1
ATOM 3915 N N . TRP B 1 163 ? 10.344 19.688 3.965 1 98.88 163 TRP B N 1
ATOM 3916 C CA . TRP B 1 163 ? 10.656 20.234 5.277 1 98.88 163 TRP B CA 1
ATOM 3917 C C . TRP B 1 163 ? 9.492 21.062 5.812 1 98.88 163 TRP B C 1
ATOM 3919 O O . TRP B 1 163 ? 9.234 21.078 7.016 1 98.88 163 TRP B O 1
ATOM 3929 N N . ASP B 1 164 ? 8.797 21.812 4.918 1 98.88 164 ASP B N 1
ATOM 3930 C CA . ASP B 1 164 ? 7.574 22.469 5.355 1 98.88 164 ASP B CA 1
ATOM 3931 C C . ASP B 1 164 ? 6.586 21.484 5.953 1 98.88 164 ASP B C 1
ATOM 3933 O O . ASP B 1 164 ? 5.965 21.75 6.98 1 98.88 164 ASP B O 1
ATOM 3937 N N . MET B 1 165 ? 6.484 20.359 5.305 1 98.81 165 MET B N 1
ATOM 3938 C CA . MET B 1 165 ? 5.602 19.297 5.777 1 98.81 165 MET B CA 1
ATOM 3939 C C . MET B 1 165 ? 6.082 18.734 7.109 1 98.81 165 MET B C 1
ATOM 3941 O O . MET B 1 165 ? 5.277 18.453 8 1 98.81 165 MET B O 1
ATOM 3945 N N . PHE B 1 166 ? 7.375 18.578 7.234 1 98.69 166 PHE B N 1
ATOM 3946 C CA . PHE B 1 166 ? 7.965 18.062 8.461 1 98.69 166 PHE B CA 1
ATOM 3947 C C . PHE B 1 166 ? 7.59 18.938 9.656 1 98.69 166 PHE B C 1
ATOM 3949 O O . PHE B 1 166 ? 7.156 18.422 10.688 1 98.69 166 PHE B O 1
ATOM 3956 N N . ILE B 1 167 ? 7.691 20.25 9.492 1 98.69 167 ILE B N 1
ATOM 3957 C CA . ILE B 1 167 ? 7.387 21.203 10.555 1 98.69 167 ILE B CA 1
ATOM 3958 C C . ILE B 1 167 ? 5.887 21.203 10.828 1 98.69 167 ILE B C 1
ATOM 3960 O O . ILE B 1 167 ? 5.461 21.125 11.984 1 98.69 167 ILE B O 1
ATOM 3964 N N . ALA B 1 168 ? 5.125 21.281 9.781 1 98.88 168 ALA B N 1
ATOM 3965 C CA . ALA B 1 168 ? 3.672 21.344 9.938 1 98.88 168 ALA B CA 1
ATOM 3966 C C . ALA B 1 168 ? 3.139 20.062 10.578 1 98.88 168 ALA B C 1
ATOM 3968 O O . ALA B 1 168 ? 2.246 20.109 11.422 1 98.88 168 ALA B O 1
ATOM 3969 N N . ASP B 1 169 ? 3.684 18.922 10.164 1 98.69 169 ASP B N 1
ATOM 3970 C CA . ASP B 1 169 ? 3.287 17.641 10.75 1 98.69 169 ASP B CA 1
ATOM 3971 C C . ASP B 1 169 ? 3.598 17.609 12.25 1 98.69 169 ASP B C 1
ATOM 3973 O O . ASP B 1 169 ? 2.809 17.094 13.039 1 98.69 169 ASP B O 1
ATOM 3977 N N . ALA B 1 170 ? 4.738 18.078 12.57 1 98.38 170 ALA B N 1
ATOM 3978 C CA . ALA B 1 170 ? 5.066 18.172 13.984 1 98.38 170 ALA B CA 1
ATOM 3979 C C . ALA B 1 170 ? 4.031 19.016 14.734 1 98.38 170 ALA B C 1
ATOM 3981 O O . ALA B 1 170 ? 3.576 18.625 15.812 1 98.38 170 ALA B O 1
ATOM 3982 N N . PHE B 1 171 ? 3.67 20.078 14.164 1 98.69 171 PHE B N 1
ATOM 3983 C CA . PHE B 1 171 ? 2.775 21.031 14.797 1 98.69 171 PHE B CA 1
ATOM 3984 C C . PHE B 1 171 ? 1.382 20.438 14.977 1 98.69 171 PHE B C 1
ATOM 3986 O O . PHE B 1 171 ? 0.74 20.641 16 1 98.69 171 PHE B O 1
ATOM 3993 N N . ILE B 1 172 ? 0.909 19.672 13.992 1 98.25 172 ILE B N 1
ATOM 3994 C CA . ILE B 1 172 ? -0.428 19.109 14.117 1 98.25 172 ILE B CA 1
ATOM 3995 C C . ILE B 1 172 ? -0.338 17.703 14.719 1 98.25 172 ILE B C 1
ATOM 3997 O O . ILE B 1 172 ? -1.343 16.984 14.805 1 98.25 172 ILE B O 1
ATOM 4001 N N . ARG B 1 173 ? 0.826 17.219 15.008 1 96.44 173 ARG B N 1
ATOM 4002 C CA . ARG B 1 173 ? 1.076 15.93 15.648 1 96.44 173 ARG B CA 1
ATOM 4003 C C . ARG B 1 173 ? 0.725 14.781 14.711 1 96.44 173 ARG B C 1
ATOM 4005 O O . ARG B 1 173 ? 0.098 13.805 15.133 1 96.44 173 ARG B O 1
ATOM 4012 N N . ASN B 1 174 ? 1.001 14.961 13.508 1 96.38 174 ASN B N 1
ATOM 4013 C CA . ASN B 1 174 ? 0.857 13.875 12.547 1 96.38 174 ASN B CA 1
ATOM 4014 C C . ASN B 1 174 ? 2.076 12.953 12.555 1 96.38 174 ASN B C 1
ATOM 4016 O O . ASN B 1 174 ? 3.178 13.375 12.188 1 96.38 174 ASN B O 1
ATOM 4020 N N . ASN B 1 175 ? 1.866 11.711 12.875 1 93.88 175 ASN B N 1
ATOM 4021 C CA . ASN B 1 175 ? 2.988 10.789 12.977 1 93.88 175 ASN B CA 1
ATOM 4022 C C . ASN B 1 175 ? 2.949 9.727 11.883 1 93.88 175 ASN B C 1
ATOM 4024 O O . ASN B 1 175 ? 3.607 8.688 11.992 1 93.88 175 ASN B O 1
ATOM 4028 N N . ASP B 1 176 ? 2.182 9.953 10.82 1 93.12 176 ASP B N 1
ATOM 4029 C CA . ASP B 1 176 ? 2.004 8.914 9.812 1 93.12 176 ASP B CA 1
ATOM 4030 C C . ASP B 1 176 ? 2.223 9.469 8.406 1 93.12 176 ASP B C 1
ATOM 4032 O O . ASP B 1 176 ? 1.441 9.18 7.496 1 93.12 176 ASP B O 1
ATOM 4036 N N . ARG B 1 177 ? 3.145 10.328 8.273 1 96.62 177 ARG B N 1
ATOM 4037 C CA . ARG B 1 177 ? 3.537 10.773 6.945 1 96.62 177 ARG B CA 1
ATOM 4038 C C . ARG B 1 177 ? 4.348 9.703 6.223 1 96.62 177 ARG B C 1
ATOM 4040 O O . ARG B 1 177 ? 5.508 9.93 5.867 1 96.62 177 ARG B O 1
ATOM 4047 N N . ASN B 1 178 ? 3.754 8.602 5.984 1 93.81 178 ASN B N 1
ATOM 4048 C CA . ASN B 1 178 ? 4.438 7.461 5.391 1 93.81 178 ASN B CA 1
ATOM 4049 C C . ASN B 1 178 ? 4.66 7.656 3.893 1 93.81 178 ASN B C 1
ATOM 4051 O O . ASN B 1 178 ? 4.258 8.68 3.328 1 93.81 178 ASN B O 1
ATOM 4055 N N . ASN B 1 179 ? 5.227 6.684 3.232 1 94.06 179 ASN B N 1
ATOM 4056 C CA . ASN B 1 179 ? 5.754 6.797 1.877 1 94.06 179 ASN B CA 1
ATOM 4057 C C . ASN B 1 179 ? 4.633 6.934 0.851 1 94.06 179 ASN B C 1
ATOM 4059 O O . ASN B 1 179 ? 4.883 7.273 -0.307 1 94.06 179 ASN B O 1
ATOM 4063 N N . GLY B 1 180 ? 3.459 6.715 1.282 1 94.75 180 GLY B N 1
ATOM 4064 C CA . GLY B 1 180 ? 2.312 6.852 0.396 1 94.75 180 GLY B CA 1
ATOM 4065 C C . GLY B 1 180 ? 1.539 8.141 0.612 1 94.75 180 GLY B C 1
ATOM 4066 O O . GLY B 1 180 ? 0.607 8.438 -0.135 1 94.75 180 GLY B O 1
ATOM 4067 N N . ASN B 1 181 ? 1.94 9.023 1.519 1 96.31 181 ASN B N 1
ATOM 4068 C CA . ASN B 1 181 ? 1.118 10.156 1.931 1 96.31 181 ASN B CA 1
ATOM 4069 C C . ASN B 1 181 ? 1.669 11.469 1.391 1 96.31 181 ASN B C 1
ATOM 4071 O O . ASN B 1 181 ? 1.343 12.547 1.905 1 96.31 181 ASN B O 1
ATOM 4075 N N . TRP B 1 182 ? 2.559 11.383 0.414 1 97.94 182 TRP B N 1
ATOM 4076 C CA . TRP B 1 182 ? 3.014 12.555 -0.334 1 97.94 182 TRP B CA 1
ATOM 4077 C C . TRP B 1 182 ? 3.648 12.141 -1.657 1 97.94 182 TRP B C 1
ATOM 4079 O O . TRP B 1 182 ? 3.982 10.969 -1.853 1 97.94 182 TRP B O 1
ATOM 4089 N N . GLY B 1 183 ? 3.689 13.062 -2.539 1 97.69 183 GLY B N 1
ATOM 4090 C CA . GLY B 1 183 ? 4.203 12.734 -3.859 1 97.69 183 GLY B CA 1
ATOM 4091 C C . GLY B 1 183 ? 4.102 13.883 -4.848 1 97.69 183 GLY B C 1
ATOM 4092 O O . GLY B 1 183 ? 4.043 15.047 -4.449 1 97.69 183 GLY B O 1
ATOM 4093 N N . ILE B 1 184 ? 4.246 13.531 -6.141 1 98.12 184 ILE B N 1
ATOM 4094 C CA . ILE B 1 184 ? 4.238 14.516 -7.215 1 98.12 184 ILE B CA 1
ATOM 4095 C C . ILE B 1 184 ? 3.371 14.023 -8.367 1 98.12 184 ILE B C 1
ATOM 4097 O O . ILE B 1 184 ? 3.016 12.844 -8.422 1 98.12 184 ILE B O 1
ATOM 4101 N N . PHE B 1 185 ? 2.977 14.953 -9.18 1 97.12 185 PHE B N 1
ATOM 4102 C CA . PHE B 1 185 ? 2.416 14.633 -10.484 1 97.12 185 PHE B CA 1
ATOM 4103 C C . PHE B 1 185 ? 3.506 14.609 -11.555 1 97.12 185 PHE B C 1
ATOM 4105 O O . PHE B 1 185 ? 4.379 15.477 -11.57 1 97.12 185 PHE B O 1
ATOM 4112 N N . ILE B 1 186 ? 3.463 13.617 -12.32 1 92.12 186 ILE B N 1
ATOM 4113 C CA . ILE B 1 186 ? 4.477 13.531 -13.367 1 92.12 186 ILE B CA 1
ATOM 4114 C C . ILE B 1 186 ? 3.85 13.844 -14.727 1 92.12 186 ILE B C 1
ATOM 4116 O O . ILE B 1 186 ? 2.777 13.336 -15.055 1 92.12 186 ILE B O 1
ATOM 4120 N N . ASN B 1 187 ? 4.57 14.625 -15.445 1 86.06 187 ASN B N 1
ATOM 4121 C CA . ASN B 1 187 ? 4.176 14.961 -16.812 1 86.06 187 ASN B CA 1
ATOM 4122 C C . ASN B 1 187 ? 4.789 14 -17.828 1 86.06 187 ASN B C 1
ATOM 4124 O O . ASN B 1 187 ? 5.727 13.266 -17.5 1 86.06 187 ASN B O 1
ATOM 4128 N N . ALA B 1 188 ? 4.254 14.078 -18.984 1 80.69 188 ALA B N 1
ATOM 4129 C CA . ALA B 1 188 ? 4.707 13.188 -20.047 1 80.69 188 ALA B CA 1
ATOM 4130 C C . ALA B 1 188 ? 6.184 13.414 -20.375 1 80.69 188 ALA B C 1
ATOM 4132 O O . ALA B 1 188 ? 6.891 12.484 -20.766 1 80.69 188 ALA B O 1
ATOM 4133 N N . ASP B 1 189 ? 6.664 14.57 -20.094 1 81.5 189 ASP B N 1
ATOM 4134 C CA . ASP B 1 189 ? 8.047 14.891 -20.453 1 81.5 189 ASP B CA 1
ATOM 4135 C C . ASP B 1 189 ? 9 14.555 -19.312 1 81.5 189 ASP B C 1
ATOM 4137 O O . ASP B 1 189 ? 10.188 14.875 -19.375 1 81.5 189 ASP B O 1
ATOM 4141 N N . GLY B 1 190 ? 8.477 14.039 -18.297 1 81.81 190 GLY B N 1
ATOM 4142 C CA . GLY B 1 190 ? 9.312 13.602 -17.188 1 81.81 190 GLY B CA 1
ATOM 4143 C C . GLY B 1 190 ? 9.461 14.656 -16.109 1 81.81 190 GLY B C 1
ATOM 4144 O O . GLY B 1 190 ? 10.078 14.398 -15.07 1 81.81 190 GLY B O 1
ATOM 4145 N N . THR B 1 191 ? 8.883 15.805 -16.375 1 88.81 191 THR B N 1
ATOM 4146 C CA . THR B 1 191 ? 8.906 16.828 -15.336 1 88.81 191 THR B CA 1
ATOM 4147 C C . THR B 1 191 ? 7.785 16.594 -14.32 1 88.81 191 THR B C 1
ATOM 4149 O O . THR B 1 191 ? 6.84 15.859 -14.594 1 88.81 191 THR B O 1
ATOM 4152 N N . GLY B 1 192 ? 8.062 17.172 -13.141 1 94.25 192 GLY B N 1
ATOM 4153 C CA . GLY B 1 192 ? 7.066 16.938 -12.102 1 94.25 192 GLY B CA 1
ATOM 4154 C C . GLY B 1 192 ? 6.512 18.219 -11.5 1 94.25 192 GLY B C 1
ATOM 4155 O O . GLY B 1 192 ? 7.043 19.297 -11.75 1 94.25 192 GLY B O 1
ATOM 4156 N N . LYS B 1 193 ? 5.418 18.109 -10.898 1 97.12 193 LYS B N 1
ATOM 4157 C CA . LYS B 1 193 ? 4.789 19.141 -10.07 1 97.12 193 LYS B CA 1
ATOM 4158 C C . LYS B 1 193 ? 4.398 18.578 -8.703 1 97.12 193 LYS B C 1
ATOM 4160 O O . LYS B 1 193 ? 3.91 17.438 -8.609 1 97.12 193 LYS B O 1
ATOM 4165 N N . LEU B 1 194 ? 4.543 19.391 -7.695 1 98.25 194 LEU B N 1
ATOM 4166 C CA . LEU B 1 194 ? 4.207 18.953 -6.348 1 98.25 194 LEU B CA 1
ATOM 4167 C C . LEU B 1 194 ? 2.713 18.656 -6.227 1 98.25 194 LEU B C 1
ATOM 4169 O O . LEU B 1 194 ? 1.889 19.438 -6.715 1 98.25 194 LEU B O 1
ATOM 4173 N N . ALA B 1 195 ? 2.344 17.531 -5.668 1 98.56 195 ALA B N 1
ATOM 4174 C CA . ALA B 1 195 ? 0.958 17.297 -5.277 1 98.56 195 ALA B CA 1
ATOM 4175 C C . ALA B 1 195 ? 0.594 18.078 -4.023 1 98.56 195 ALA B C 1
ATOM 4177 O O . ALA B 1 195 ? 1.468 18.438 -3.227 1 98.56 195 ALA B O 1
ATOM 4178 N N . PRO B 1 196 ? -0.692 18.453 -3.877 1 98.75 196 PRO B N 1
ATOM 4179 C CA . PRO B 1 196 ? -1.065 19 -2.572 1 98.75 196 PRO B CA 1
ATOM 4180 C C . PRO B 1 196 ? -0.83 18.016 -1.427 1 98.75 196 PRO B C 1
ATOM 4182 O O . PRO B 1 196 ? -0.759 16.812 -1.651 1 98.75 196 PRO B O 1
ATOM 4185 N N . VAL B 1 197 ? -0.645 18.547 -0.188 1 98.81 197 VAL B N 1
ATOM 4186 C CA . VAL B 1 197 ? -0.574 17.703 0.992 1 98.81 197 VAL B CA 1
ATOM 4187 C C . VAL B 1 197 ? -1.925 17.031 1.225 1 98.81 197 VAL B C 1
ATOM 4189 O O . VAL B 1 197 ? -2.975 17.641 1.045 1 98.81 197 VAL B O 1
ATOM 4192 N N . TYR B 1 198 ? -1.886 15.742 1.555 1 98.25 198 TYR B N 1
ATOM 4193 C CA . TYR B 1 198 ? -3.098 14.969 1.801 1 98.25 198 TYR B CA 1
ATOM 4194 C C . TYR B 1 198 ? -2.881 13.953 2.916 1 98.25 198 TYR B C 1
ATOM 4196 O O . TYR B 1 198 ? -1.753 13.758 3.377 1 98.25 198 TYR B O 1
ATOM 4204 N N . ASP B 1 199 ? -3.947 13.383 3.361 1 96.5 199 ASP B N 1
ATOM 4205 C CA . ASP B 1 199 ? -3.953 12.344 4.383 1 96.5 199 ASP B CA 1
ATOM 4206 C C . ASP B 1 199 ? -3.363 12.852 5.695 1 96.5 199 ASP B C 1
ATOM 4208 O O . ASP B 1 199 ? -2.344 12.344 6.164 1 96.5 199 ASP B O 1
ATOM 4212 N N . ASN B 1 200 ? -4.066 13.781 6.277 1 97.19 200 ASN B N 1
ATOM 4213 C CA . ASN B 1 200 ? -3.66 14.391 7.539 1 97.19 200 ASN B CA 1
ATOM 4214 C C . ASN B 1 200 ? -4.5 13.883 8.703 1 97.19 200 ASN B C 1
ATOM 4216 O O . ASN B 1 200 ? -4.668 14.578 9.703 1 97.19 200 ASN B O 1
ATOM 4220 N N . GLY B 1 201 ? -5.043 12.695 8.586 1 93.94 201 GLY B N 1
ATOM 4221 C CA . GLY B 1 201 ? -6.035 12.211 9.531 1 93.94 201 GLY B CA 1
ATOM 4222 C C . GLY B 1 201 ? -5.422 11.688 10.82 1 93.94 201 GLY B C 1
ATOM 4223 O O . GLY B 1 201 ? -6.109 11.57 11.836 1 93.94 201 GLY B O 1
ATOM 4224 N N . ASN B 1 202 ? -4.156 11.297 10.734 1 92.69 202 ASN B N 1
ATOM 4225 C CA . ASN B 1 202 ? -3.484 10.789 11.922 1 92.69 202 ASN B CA 1
ATOM 4226 C C . ASN B 1 202 ? -2.818 11.906 12.719 1 92.69 202 ASN B C 1
ATOM 4228 O O . ASN B 1 202 ? -1.612 11.867 12.969 1 92.69 202 ASN B O 1
ATOM 4232 N N . CYS B 1 203 ? -3.664 12.859 13.102 1 93.94 203 CYS B N 1
ATOM 4233 C CA . CYS B 1 203 ? -3.158 13.992 13.875 1 93.94 203 CYS B CA 1
ATOM 4234 C C . CYS B 1 203 ? -4.074 14.297 15.055 1 93.94 203 CYS B C 1
ATOM 4236 O O . CYS B 1 203 ? -5.133 13.688 15.203 1 93.94 203 CYS B O 1
ATOM 4238 N N . LEU B 1 204 ? -3.629 15.094 16.016 1 93 204 LEU B N 1
ATOM 4239 C CA . LEU B 1 204 ? -4.379 15.672 17.125 1 93 204 LEU B CA 1
ATOM 4240 C C . LEU B 1 204 ? -5.031 14.578 17.969 1 93 204 LEU B C 1
ATOM 4242 O O . LEU B 1 204 ? -6.227 14.641 18.25 1 93 204 LEU B O 1
ATOM 4246 N N . PHE B 1 205 ? -4.41 13.531 18.25 1 87.56 205 PHE B N 1
ATOM 4247 C CA . PHE B 1 205 ? -4.797 12.508 19.219 1 87.56 205 PHE B CA 1
ATOM 4248 C C . PHE B 1 205 ? -6.078 11.805 18.766 1 87.56 205 PHE B C 1
ATOM 4250 O O . PHE B 1 205 ? -6.996 11.609 19.562 1 87.56 205 PHE B O 1
ATOM 4257 N N . ASN B 1 206 ? -6.16 11.469 17.516 1 84.25 206 ASN B N 1
ATOM 4258 C CA . ASN B 1 206 ? -7.363 10.914 16.906 1 84.25 206 ASN B CA 1
ATOM 4259 C C . ASN B 1 206 ? -7.699 9.539 17.484 1 84.25 206 ASN B C 1
ATOM 4261 O O . ASN B 1 206 ? -8.789 9.008 17.25 1 84.25 206 ASN B O 1
ATOM 4265 N N . LYS B 1 207 ? -6.891 9.031 18.312 1 78.69 207 LYS B N 1
ATOM 4266 C CA . LYS B 1 207 ? -7.125 7.703 18.859 1 78.69 207 LYS B CA 1
ATOM 4267 C C . LYS B 1 207 ? -7.465 7.777 20.344 1 78.69 207 LYS B C 1
ATOM 4269 O O . LYS B 1 207 ? -7.617 6.746 21 1 78.69 207 LYS B O 1
ATOM 4274 N N . ARG B 1 208 ? -7.582 8.977 20.828 1 82.31 208 ARG B N 1
ATOM 4275 C CA . ARG B 1 208 ? -7.855 9.156 22.25 1 82.31 208 ARG B CA 1
ATOM 4276 C C . ARG B 1 208 ? -9.336 9.445 22.5 1 82.31 208 ARG B C 1
ATOM 4278 O O . ARG B 1 208 ? -9.961 10.172 21.719 1 82.31 208 ARG B O 1
ATOM 4285 N N . ASN B 1 209 ? -9.711 8.938 23.562 1 80.81 209 ASN B N 1
ATOM 4286 C CA . ASN B 1 209 ? -11.047 9.297 24.031 1 80.81 209 ASN B CA 1
ATOM 4287 C C . ASN B 1 209 ? -11.102 10.75 24.5 1 80.81 209 ASN B C 1
ATOM 4289 O O . ASN B 1 209 ? -10.164 11.25 25.109 1 80.81 209 ASN B O 1
ATOM 4293 N N . PRO B 1 210 ? -12.219 11.352 24.25 1 80.56 210 PRO B N 1
ATOM 4294 C CA . PRO B 1 210 ? -12.352 12.758 24.656 1 80.56 210 PRO B CA 1
ATOM 4295 C C . PRO B 1 210 ? -12.156 12.953 26.156 1 80.56 210 PRO B C 1
ATOM 4297 O O . PRO B 1 210 ? -11.742 14.039 26.594 1 80.56 210 PRO B O 1
ATOM 4300 N N . SER B 1 211 ? -12.398 11.945 26.938 1 82.69 211 SER B N 1
ATOM 4301 C CA . SER B 1 211 ? -12.266 12.062 28.375 1 82.69 211 SER B CA 1
ATOM 4302 C C . SER B 1 211 ? -10.805 12.281 28.781 1 82.69 211 SER B C 1
ATOM 4304 O O . SER B 1 211 ? -10.523 12.844 29.844 1 82.69 211 SER B O 1
ATOM 4306 N N . VAL B 1 212 ? -9.969 11.859 27.938 1 86.88 212 VAL B N 1
ATOM 4307 C CA . VAL B 1 212 ? -8.539 12.031 28.203 1 86.88 212 VAL B CA 1
ATOM 4308 C C . VAL B 1 212 ? -8.18 13.508 28.156 1 86.88 212 VAL B C 1
ATOM 4310 O O . VAL B 1 212 ? -7.383 13.984 28.969 1 86.88 212 VAL B O 1
ATOM 4313 N N . ALA B 1 213 ? -8.781 14.25 27.281 1 87.19 213 ALA B N 1
ATOM 4314 C CA . ALA B 1 213 ? -8.547 15.688 27.188 1 87.19 213 ALA B CA 1
ATOM 4315 C C . ALA B 1 213 ? -8.938 16.406 28.484 1 87.19 213 ALA B C 1
ATOM 4317 O O . ALA B 1 213 ? -8.258 17.328 28.906 1 87.19 213 ALA B O 1
ATOM 4318 N N . GLU B 1 214 ? -9.953 15.945 29.062 1 87.19 214 GLU B N 1
ATOM 4319 C CA . GLU B 1 214 ? -10.43 16.531 30.312 1 87.19 214 GLU B CA 1
ATOM 4320 C C . GLU B 1 214 ? -9.406 16.375 31.422 1 87.19 214 GLU B C 1
ATOM 4322 O O . GLU B 1 214 ? -9.172 17.297 32.188 1 87.19 214 GLU B O 1
ATOM 4327 N N . ARG B 1 215 ? -8.891 15.289 31.438 1 89.44 215 ARG B N 1
ATOM 4328 C CA . ARG B 1 215 ? -7.91 15.008 32.469 1 89.44 215 ARG B CA 1
ATOM 4329 C C . ARG B 1 215 ? -6.609 15.766 32.219 1 89.44 215 ARG B C 1
ATOM 4331 O O . ARG B 1 215 ? -6.008 16.297 33.156 1 89.44 215 ARG B O 1
ATOM 4338 N N . ARG B 1 216 ? -6.281 15.875 31.047 1 91.12 216 ARG B N 1
ATOM 4339 C CA . ARG B 1 216 ? -4.957 16.391 30.719 1 91.12 216 ARG B CA 1
ATOM 4340 C C . ARG B 1 216 ? -4.934 17.906 30.75 1 91.12 216 ARG B C 1
ATOM 4342 O O . ARG B 1 216 ? -3.912 18.516 31.078 1 91.12 216 ARG B O 1
ATOM 4349 N N . ILE B 1 217 ? -5.996 18.547 30.516 1 91.5 217 ILE B N 1
ATOM 4350 C CA . ILE B 1 217 ? -6.039 20 30.422 1 91.5 217 ILE B CA 1
ATOM 4351 C C . ILE B 1 217 ? -5.859 20.609 31.812 1 91.5 217 ILE B C 1
ATOM 4353 O O . ILE B 1 217 ? -5.477 21.781 31.938 1 91.5 217 ILE B O 1
ATOM 4357 N N . ALA B 1 218 ? -6.078 19.844 32.781 1 90.75 218 ALA B N 1
ATOM 4358 C CA . ALA B 1 218 ? -6.023 20.328 34.156 1 90.75 218 ALA B CA 1
ATOM 4359 C C . ALA B 1 218 ? -4.582 20.469 34.625 1 90.75 218 ALA B C 1
ATOM 4361 O O . ALA B 1 218 ? -4.316 21.141 35.625 1 90.75 218 ALA B O 1
ATOM 4362 N N . ASN B 1 219 ? -3.648 19.859 33.906 1 93 219 ASN B N 1
ATOM 4363 C CA . ASN B 1 219 ? -2.252 19.828 34.344 1 93 219 ASN B CA 1
ATOM 4364 C C . ASN B 1 219 ? -1.323 20.312 33.219 1 93 219 ASN B C 1
ATOM 4366 O O . ASN B 1 219 ? -1.237 19.672 32.156 1 93 219 ASN B O 1
ATOM 4370 N N . GLU B 1 220 ? -0.61 21.312 33.531 1 93.69 220 GLU B N 1
ATOM 4371 C CA . GLU B 1 220 ? 0.301 21.891 32.531 1 93.69 220 GLU B CA 1
ATOM 4372 C C . GLU B 1 220 ? 1.361 20.891 32.094 1 93.69 220 GLU B C 1
ATOM 4374 O O . GLU B 1 220 ? 1.788 20.891 30.953 1 93.69 220 GLU B O 1
ATOM 4379 N N . ARG B 1 221 ? 1.756 20.078 33 1 94.88 221 ARG B N 1
ATOM 4380 C CA . ARG B 1 221 ? 2.75 19.062 32.688 1 94.88 221 ARG B CA 1
ATOM 4381 C C . ARG B 1 221 ? 2.221 18.094 31.625 1 94.88 221 ARG B C 1
ATOM 4383 O O . ARG B 1 221 ? 2.967 17.641 30.766 1 94.88 221 ARG B O 1
ATOM 4390 N N . ASP B 1 222 ? 0.973 17.75 31.766 1 95.56 222 ASP B N 1
ATOM 4391 C CA . ASP B 1 222 ? 0.351 16.844 30.812 1 95.56 222 ASP B CA 1
ATOM 4392 C C . ASP B 1 222 ? 0.224 17.516 29.438 1 95.56 222 ASP B C 1
ATOM 4394 O O . ASP B 1 222 ? 0.425 16.859 28.406 1 95.56 222 ASP B O 1
ATOM 4398 N N . ILE B 1 223 ? -0.098 18.766 29.422 1 96.31 223 ILE B N 1
ATOM 4399 C CA . ILE B 1 223 ? -0.165 19.5 28.156 1 96.31 223 ILE B CA 1
ATOM 4400 C C . ILE B 1 223 ? 1.218 19.547 27.516 1 96.31 223 ILE B C 1
ATOM 4402 O O . ILE B 1 223 ? 1.35 19.375 26.297 1 96.31 223 ILE B O 1
ATOM 4406 N N . TYR B 1 224 ? 2.232 19.734 28.359 1 96.81 224 TYR B N 1
ATOM 4407 C CA . TYR B 1 224 ? 3.604 19.75 27.859 1 96.81 224 TYR B CA 1
ATOM 4408 C C . TYR B 1 224 ? 3.975 18.406 27.234 1 96.81 224 TYR B C 1
ATOM 4410 O O . TYR B 1 224 ? 4.57 18.359 26.156 1 96.81 224 TYR B O 1
ATOM 4418 N N . GLN B 1 225 ? 3.613 17.391 27.906 1 95.5 225 GLN B N 1
ATOM 4419 C CA . GLN B 1 225 ? 3.895 16.047 27.406 1 95.5 225 GLN B CA 1
ATOM 4420 C C . GLN B 1 225 ? 3.182 15.797 26.078 1 95.5 225 GLN B C 1
ATOM 4422 O O . GLN B 1 225 ? 3.76 15.219 25.156 1 95.5 225 GLN B O 1
ATOM 4427 N N . ASP B 1 226 ? 1.95 16.234 25.953 1 95.38 226 ASP B N 1
ATOM 4428 C CA . ASP B 1 226 ? 1.18 16.078 24.719 1 95.38 226 ASP B CA 1
ATOM 4429 C C . ASP B 1 226 ? 1.781 16.906 23.594 1 95.38 226 ASP B C 1
ATOM 4431 O O . ASP B 1 226 ? 1.779 16.469 22.438 1 95.38 226 ASP B O 1
ATOM 4435 N N . ALA B 1 227 ? 2.324 18.031 23.922 1 96.5 227 ALA B N 1
ATOM 4436 C CA . ALA B 1 227 ? 2.83 18.984 22.938 1 96.5 227 ALA B CA 1
ATOM 4437 C C . ALA B 1 227 ? 4.23 18.594 22.469 1 96.5 227 ALA B C 1
ATOM 4439 O O . ALA B 1 227 ? 4.496 18.547 21.266 1 96.5 227 ALA B O 1
ATOM 4440 N N . LEU B 1 228 ? 5.102 18.203 23.453 1 95.88 228 LEU B N 1
ATOM 4441 C CA . LEU B 1 228 ? 6.523 18.141 23.125 1 95.88 228 LEU B CA 1
ATOM 4442 C C . LEU B 1 228 ? 7.109 16.797 23.547 1 95.88 228 LEU B C 1
ATOM 4444 O O . LEU B 1 228 ? 8.219 16.438 23.141 1 95.88 228 LEU B O 1
ATOM 4448 N N . GLY B 1 229 ? 6.453 15.984 24.312 1 88.44 229 GLY B N 1
ATOM 4449 C CA . GLY B 1 229 ? 7.047 14.805 24.922 1 88.44 229 GLY B CA 1
ATOM 4450 C C . GLY B 1 229 ? 6.711 13.523 24.172 1 88.44 229 GLY B C 1
ATOM 4451 O O . GLY B 1 229 ? 7.582 12.68 23.969 1 88.44 229 GLY B O 1
ATOM 4452 N N . THR B 1 230 ? 5.5 13.227 23.766 1 84.88 230 THR B N 1
ATOM 4453 C CA . THR B 1 230 ? 5.059 11.906 23.328 1 84.88 230 THR B CA 1
ATOM 4454 C C . THR B 1 230 ? 4.996 11.828 21.797 1 84.88 230 THR B C 1
ATOM 4456 O O . THR B 1 230 ? 5.055 10.742 21.219 1 84.88 230 THR B O 1
ATOM 4459 N N . GLY B 1 231 ? 4.965 12.867 21.188 1 90.38 231 GLY B N 1
ATOM 4460 C CA . GLY B 1 231 ? 4.77 12.836 19.734 1 90.38 231 GLY B CA 1
ATOM 4461 C C . GLY B 1 231 ? 6.059 12.625 18.969 1 90.38 231 GLY B C 1
ATOM 4462 O O . GLY B 1 231 ? 7.062 13.289 19.234 1 90.38 231 GLY B O 1
ATOM 4463 N N . VAL B 1 232 ? 5.996 11.562 18.078 1 94.56 232 VAL B N 1
ATOM 4464 C CA . VAL B 1 232 ? 7.168 11.305 17.25 1 94.56 232 VAL B CA 1
ATOM 4465 C C . VAL B 1 232 ? 6.801 11.445 15.781 1 94.56 232 VAL B C 1
ATOM 4467 O O . VAL B 1 232 ? 5.617 11.414 15.422 1 94.56 232 VAL B O 1
ATOM 4470 N N . SER B 1 233 ? 7.812 11.672 15.031 1 95.88 233 SER B N 1
ATOM 4471 C CA . SER B 1 233 ? 7.645 11.703 13.578 1 95.88 233 SER B CA 1
ATOM 4472 C C . SER B 1 233 ? 7.621 10.289 13 1 95.88 233 SER B C 1
ATOM 4474 O O . SER B 1 233 ? 8.07 9.344 13.648 1 95.88 233 SER B O 1
ATOM 4476 N N . PHE B 1 234 ? 7.082 10.195 11.875 1 95.5 234 PHE B N 1
ATOM 4477 C CA . PHE B 1 234 ? 7.16 8.938 11.141 1 95.5 234 PHE B CA 1
ATOM 4478 C C . PHE B 1 234 ? 8.602 8.594 10.797 1 95.5 234 PHE B C 1
ATOM 4480 O O . PHE B 1 234 ? 8.961 7.422 10.688 1 95.5 234 PHE B O 1
ATOM 4487 N N . PHE B 1 235 ? 9.414 9.57 10.625 1 96.12 235 PHE B N 1
ATOM 4488 C CA . PHE B 1 235 ? 10.789 9.406 10.164 1 96.12 235 PHE B CA 1
ATOM 4489 C C . PHE B 1 235 ? 11.695 8.977 11.312 1 96.12 235 PHE B C 1
ATOM 4491 O O . PHE B 1 235 ? 11.469 9.344 12.461 1 96.12 235 PHE B O 1
ATOM 4498 N N . THR B 1 236 ? 12.727 8.203 10.922 1 94.44 236 THR B N 1
ATOM 4499 C CA . THR B 1 236 ? 13.633 7.656 11.922 1 94.44 236 THR B CA 1
ATOM 4500 C C . THR B 1 236 ? 15.039 8.219 11.734 1 94.44 236 THR B C 1
ATOM 4502 O O . THR B 1 236 ? 15.375 8.742 10.664 1 94.44 236 THR B O 1
ATOM 4505 N N . ASP B 1 237 ? 15.742 8.078 12.805 1 92.56 237 ASP B N 1
ATOM 4506 C CA . ASP B 1 237 ? 17.125 8.531 12.773 1 92.56 237 ASP B CA 1
ATOM 4507 C C . ASP B 1 237 ? 18.062 7.387 12.398 1 92.56 237 ASP B C 1
ATOM 4509 O O . ASP B 1 237 ? 17.625 6.348 11.906 1 92.56 237 ASP B O 1
ATOM 4513 N N . LYS B 1 238 ? 19.328 7.594 12.547 1 85.75 238 LYS B N 1
ATOM 4514 C CA . LYS B 1 238 ? 20.359 6.648 12.125 1 85.75 238 LYS B CA 1
ATOM 4515 C C . LYS B 1 238 ? 20.297 5.359 12.945 1 85.75 238 LYS B C 1
ATOM 4517 O O . LYS B 1 238 ? 20.812 4.324 12.523 1 85.75 238 LYS B O 1
ATOM 4522 N N . ASN B 1 239 ? 19.656 5.426 14.102 1 87.69 239 ASN B N 1
ATOM 4523 C CA . ASN B 1 239 ? 19.516 4.254 14.969 1 87.69 239 ASN B CA 1
ATOM 4524 C C . ASN B 1 239 ? 18.156 3.6 14.82 1 87.69 239 ASN B C 1
ATOM 4526 O O . ASN B 1 239 ? 17.734 2.816 15.672 1 87.69 239 ASN B O 1
ATOM 4530 N N . ASP B 1 240 ? 17.391 3.982 13.828 1 88.19 240 ASP B N 1
ATOM 4531 C CA . ASP B 1 240 ? 16.078 3.432 13.508 1 88.19 240 ASP B CA 1
ATOM 4532 C C . ASP B 1 240 ? 15.055 3.785 14.578 1 88.19 240 ASP B C 1
ATOM 4534 O O . ASP B 1 240 ? 14.141 3.002 14.859 1 88.19 240 ASP B O 1
ATOM 4538 N N . LYS B 1 241 ? 15.352 4.836 15.234 1 92.06 241 LYS B N 1
ATOM 4539 C CA . LYS B 1 241 ? 14.383 5.352 16.203 1 92.06 241 LYS B CA 1
ATOM 4540 C C . LYS B 1 241 ? 13.602 6.527 15.617 1 92.06 241 LYS B C 1
ATOM 4542 O O . LYS B 1 241 ? 14.172 7.387 14.945 1 92.06 241 LYS B O 1
ATOM 4547 N N . ASN B 1 242 ? 12.352 6.523 15.945 1 95.25 242 ASN B N 1
ATOM 4548 C CA . ASN B 1 242 ? 11.547 7.645 15.469 1 95.25 242 ASN B CA 1
ATOM 4549 C C . ASN B 1 242 ? 12.055 8.969 16.031 1 95.25 242 ASN B C 1
ATOM 4551 O O . ASN B 1 242 ? 12.414 9.062 17.203 1 95.25 242 ASN B O 1
ATOM 4555 N N . ILE B 1 243 ? 12.047 9.938 15.234 1 96.69 243 ILE B N 1
ATOM 4556 C CA . ILE B 1 243 ? 12.578 11.25 15.57 1 96.69 243 ILE B CA 1
ATOM 4557 C C . ILE B 1 243 ? 11.555 12.023 16.391 1 96.69 243 ILE B C 1
ATOM 4559 O O . ILE B 1 243 ? 10.359 12 16.109 1 96.69 243 ILE B O 1
ATOM 4563 N N . HIS B 1 244 ? 12.047 12.562 17.453 1 97.25 244 HIS B N 1
ATOM 4564 C CA . HIS B 1 244 ? 11.273 13.609 18.109 1 97.25 244 HIS B CA 1
ATOM 4565 C C . HIS B 1 244 ? 11.406 14.938 17.375 1 97.25 244 HIS B C 1
ATOM 4567 O O . HIS B 1 244 ? 12.445 15.602 17.453 1 97.25 244 HIS B O 1
ATOM 4573 N N . PRO B 1 245 ? 10.391 15.375 16.719 1 97.56 245 PRO B N 1
ATOM 4574 C CA . PRO B 1 245 ? 10.547 16.438 15.727 1 97.56 245 PRO B CA 1
ATOM 4575 C C . PRO B 1 245 ? 10.984 17.766 16.344 1 97.56 245 PRO B C 1
ATOM 4577 O O . PRO B 1 245 ? 11.812 18.469 15.766 1 97.56 245 PRO B O 1
ATOM 4580 N N . PHE B 1 246 ? 10.5 18.109 17.516 1 97.81 246 PHE B N 1
ATOM 4581 C CA . PHE B 1 246 ? 10.844 19.391 18.094 1 97.81 246 PHE B CA 1
ATOM 4582 C C . PHE B 1 246 ? 12.281 19.391 18.594 1 97.81 246 PHE B C 1
ATOM 4584 O O . PHE B 1 246 ? 12.977 20.406 18.531 1 97.81 246 PHE B O 1
ATOM 4591 N N . GLN B 1 247 ? 12.695 18.266 19.078 1 97.06 247 GLN B N 1
ATOM 4592 C CA . GLN B 1 247 ? 14.117 18.156 19.406 1 97.06 247 GLN B CA 1
ATOM 4593 C C . GLN B 1 247 ? 14.977 18.312 18.172 1 97.06 247 GLN B C 1
ATOM 4595 O O . GLN B 1 247 ? 16 19.016 18.203 1 97.06 247 GLN B O 1
ATOM 4600 N N . TYR B 1 248 ? 14.609 17.703 17.141 1 97.88 248 TYR B N 1
ATOM 4601 C CA . TYR B 1 248 ? 15.336 17.812 15.883 1 97.88 248 TYR B CA 1
ATOM 4602 C C . TYR B 1 248 ? 15.328 19.25 15.367 1 97.88 248 TYR B C 1
ATOM 4604 O O . TYR B 1 248 ? 16.359 19.781 14.969 1 97.88 248 TYR B O 1
ATOM 4612 N N . ILE B 1 249 ? 14.195 19.906 15.375 1 97.81 249 ILE B N 1
ATOM 4613 C CA . ILE B 1 249 ? 14.031 21.281 14.914 1 97.81 249 ILE B CA 1
ATOM 4614 C C . ILE B 1 249 ? 14.93 22.203 15.727 1 97.81 249 ILE B C 1
ATOM 4616 O O . ILE B 1 249 ? 15.68 23 15.164 1 97.81 249 ILE B O 1
ATOM 4620 N N . GLU B 1 250 ? 14.922 21.984 16.984 1 97.44 250 GLU B N 1
ATOM 4621 C CA . GLU B 1 250 ? 15.664 22.859 17.891 1 97.44 250 GLU B CA 1
ATOM 4622 C C . GLU B 1 250 ? 17.172 22.688 17.719 1 97.44 250 GLU B C 1
ATOM 4624 O O . GLU B 1 250 ? 17.938 23.609 17.969 1 97.44 250 GLU B O 1
ATOM 4629 N N . SER B 1 251 ? 17.547 21.484 17.328 1 96.56 251 SER B N 1
ATOM 4630 C CA . SER B 1 251 ? 18.969 21.172 17.203 1 96.56 251 SER B CA 1
ATOM 4631 C C . SER B 1 251 ? 19.609 21.984 16.078 1 96.56 251 SER B C 1
ATOM 4633 O O . SER B 1 251 ? 20.828 22.125 16.031 1 96.56 251 SER B O 1
ATOM 4635 N N . ALA B 1 252 ? 18.875 22.406 15.062 1 96.06 252 ALA B N 1
ATOM 4636 C CA . ALA B 1 252 ? 19.328 23.156 13.898 1 96.06 252 ALA B CA 1
ATOM 4637 C C . ALA B 1 252 ? 20.375 22.359 13.117 1 96.06 252 ALA B C 1
ATOM 4639 O O . ALA B 1 252 ? 21.25 22.938 12.469 1 96.06 252 ALA B O 1
ATOM 4640 N N . GLU B 1 253 ? 20.281 21.062 13.227 1 94.69 253 GLU B N 1
ATOM 4641 C CA . GLU B 1 253 ? 21.266 20.219 12.555 1 94.69 253 GLU B CA 1
ATOM 4642 C C . GLU B 1 253 ? 21.141 20.312 11.039 1 94.69 253 GLU B C 1
ATOM 4644 O O . GLU B 1 253 ? 22.125 20.156 10.312 1 94.69 253 GLU B O 1
ATOM 4649 N N . ASN B 1 254 ? 20.016 20.547 10.531 1 97.12 254 ASN B N 1
ATOM 4650 C CA . ASN B 1 254 ? 19.781 20.672 9.102 1 97.12 254 ASN B CA 1
ATOM 4651 C C . ASN B 1 254 ? 19.328 22.078 8.727 1 97.12 254 ASN B C 1
ATOM 4653 O O . ASN B 1 254 ? 18.25 22.516 9.141 1 97.12 254 ASN B O 1
ATOM 4657 N N . PRO B 1 255 ? 20.094 22.766 7.93 1 97.56 255 PRO B N 1
ATOM 4658 C CA . PRO B 1 255 ? 19.766 24.156 7.602 1 97.56 255 PRO B CA 1
ATOM 4659 C C . PRO B 1 255 ? 18.438 24.281 6.844 1 97.56 255 PRO B C 1
ATOM 4661 O O . PRO B 1 255 ? 17.75 25.297 6.973 1 97.56 255 PRO B O 1
ATOM 4664 N N . ASP B 1 256 ? 18.078 23.312 6.023 1 98.25 256 ASP B N 1
ATOM 4665 C CA . ASP B 1 256 ? 16.812 23.359 5.305 1 98.25 256 ASP B CA 1
ATOM 4666 C C . ASP B 1 256 ? 15.633 23.266 6.27 1 98.25 256 ASP B C 1
ATOM 4668 O O . ASP B 1 256 ? 14.594 23.906 6.055 1 98.25 256 ASP B O 1
ATOM 4672 N N . CYS B 1 257 ? 15.82 22.453 7.316 1 98.56 257 CYS B N 1
ATOM 4673 C CA . CYS B 1 257 ? 14.805 22.375 8.359 1 98.56 257 CYS B CA 1
ATOM 4674 C C . CYS B 1 257 ? 14.672 23.703 9.094 1 98.56 257 CYS B C 1
ATOM 4676 O O . CYS B 1 257 ? 13.562 24.156 9.359 1 98.56 257 CYS B O 1
ATOM 4678 N N . THR B 1 258 ? 15.797 24.297 9.391 1 98.38 258 THR B N 1
ATOM 4679 C CA . THR B 1 258 ? 15.812 25.609 10.047 1 98.38 258 THR B CA 1
ATOM 4680 C C . THR B 1 258 ? 15.094 26.641 9.195 1 98.38 258 THR B C 1
ATOM 4682 O O . THR B 1 258 ? 14.273 27.406 9.703 1 98.38 258 THR B O 1
ATOM 4685 N N . ALA B 1 259 ? 15.383 26.641 7.918 1 98.38 259 ALA B N 1
ATOM 4686 C CA . ALA B 1 259 ? 14.727 27.562 7.004 1 98.38 259 ALA B CA 1
ATOM 4687 C C . ALA B 1 259 ? 13.219 27.328 6.977 1 98.38 259 ALA B C 1
ATOM 4689 O O . ALA B 1 259 ? 12.438 28.266 6.891 1 98.38 259 ALA B O 1
ATOM 4690 N N . ALA B 1 260 ? 12.797 26.078 7.035 1 98.69 260 ALA B N 1
ATOM 4691 C CA . ALA B 1 260 ? 11.383 25.734 7.027 1 98.69 260 ALA B CA 1
ATOM 4692 C C . ALA B 1 260 ? 10.68 26.25 8.281 1 98.69 260 ALA B C 1
ATOM 4694 O O . ALA B 1 260 ? 9.531 26.703 8.211 1 98.69 260 ALA B O 1
ATOM 4695 N N . LEU B 1 261 ? 11.352 26.141 9.43 1 98.75 261 LEU B N 1
ATOM 4696 C CA . LEU B 1 261 ? 10.766 26.688 10.648 1 98.75 261 LEU B CA 1
ATOM 4697 C C . LEU B 1 261 ? 10.523 28.188 10.516 1 98.75 261 LEU B C 1
ATOM 4699 O O . LEU B 1 261 ? 9.477 28.688 10.938 1 98.75 261 LEU B O 1
ATOM 4703 N N . LEU B 1 262 ? 11.484 28.875 9.984 1 98.38 262 LEU B N 1
ATOM 4704 C CA . LEU B 1 262 ? 11.352 30.312 9.82 1 98.38 262 LEU B CA 1
ATOM 4705 C C . LEU B 1 262 ? 10.211 30.641 8.867 1 98.38 262 LEU B C 1
ATOM 4707 O O . LEU B 1 262 ? 9.453 31.594 9.102 1 98.38 262 LEU B O 1
ATOM 4711 N N . ARG B 1 263 ? 10.055 29.922 7.758 1 98.31 263 ARG B N 1
ATOM 4712 C CA . ARG B 1 263 ? 8.914 30.094 6.863 1 98.31 263 ARG B CA 1
ATOM 4713 C C . ARG B 1 263 ? 7.602 29.828 7.586 1 98.31 263 ARG B C 1
ATOM 4715 O O . ARG B 1 263 ? 6.617 30.547 7.383 1 98.31 263 ARG B O 1
ATOM 4722 N N . PHE B 1 264 ? 7.617 28.781 8.414 1 98.69 264 PHE B N 1
ATOM 4723 C CA . PHE B 1 264 ? 6.441 28.438 9.203 1 98.69 264 PHE B CA 1
ATOM 4724 C C . PHE B 1 264 ? 6.008 29.609 10.078 1 98.69 264 PHE B C 1
ATOM 4726 O O . PHE B 1 264 ? 4.84 30 10.07 1 98.69 264 PHE B O 1
ATOM 4733 N N . VAL B 1 265 ? 6.91 30.188 10.82 1 98.5 265 VAL B N 1
ATOM 4734 C CA . VAL B 1 265 ? 6.617 31.281 11.742 1 98.5 265 VAL B CA 1
ATOM 4735 C C . VAL B 1 265 ? 6.164 32.5 10.961 1 98.5 265 VAL B C 1
ATOM 4737 O O . VAL B 1 265 ? 5.277 33.25 11.406 1 98.5 265 VAL B O 1
ATOM 4740 N N . LYS B 1 266 ? 6.746 32.719 9.852 1 97.69 266 LYS B N 1
ATOM 4741 C CA . LYS B 1 266 ? 6.391 33.844 9.008 1 97.69 266 LYS B CA 1
ATOM 4742 C C . LYS B 1 266 ? 4.934 33.75 8.562 1 97.69 266 LYS B C 1
ATOM 4744 O O . LYS B 1 266 ? 4.254 34.781 8.453 1 97.69 266 LYS B O 1
ATOM 4749 N N . HIS B 1 267 ? 4.422 32.594 8.312 1 98.25 267 HIS B N 1
ATOM 4750 C CA . HIS B 1 267 ? 3.078 32.406 7.781 1 98.25 267 HIS B CA 1
ATOM 4751 C C . HIS B 1 267 ? 2.072 32.156 8.898 1 98.25 267 HIS B C 1
ATOM 4753 O O . HIS B 1 267 ? 0.862 32.188 8.672 1 98.25 267 HIS B O 1
ATOM 4759 N N . LEU B 1 268 ? 2.582 31.891 10.055 1 98.5 268 LEU B N 1
ATOM 4760 C CA . LEU B 1 268 ? 1.738 31.484 11.18 1 98.5 268 LEU B CA 1
ATOM 4761 C C . LEU B 1 268 ? 0.864 32.656 11.641 1 98.5 268 LEU B C 1
ATOM 4763 O O . LEU B 1 268 ? 1.351 33.75 11.812 1 98.5 268 LEU B O 1
ATOM 4767 N N . ASP B 1 269 ? -0.377 32.438 11.781 1 98.44 269 ASP B N 1
ATOM 4768 C CA . ASP B 1 269 ? -1.348 33.281 12.445 1 98.44 269 ASP B CA 1
ATOM 4769 C C . ASP B 1 269 ? -2.033 32.562 13.602 1 98.44 269 ASP B C 1
ATOM 4771 O O . ASP B 1 269 ? -2.943 31.75 13.375 1 98.44 269 ASP B O 1
ATOM 4775 N N . VAL B 1 270 ? -1.662 32.844 14.812 1 98.25 270 VAL B N 1
ATOM 4776 C CA . VAL B 1 270 ? -2.111 32.125 16 1 98.25 270 VAL B CA 1
ATOM 4777 C C . VAL B 1 270 ? -3.625 32.281 16.141 1 98.25 270 VAL B C 1
ATOM 4779 O O . VAL B 1 270 ? -4.309 31.328 16.531 1 98.25 270 VAL B O 1
ATOM 4782 N N . ARG B 1 271 ? -4.16 33.438 15.844 1 98 271 ARG B N 1
ATOM 4783 C CA . ARG B 1 271 ? -5.602 33.625 15.938 1 98 271 ARG B CA 1
ATOM 4784 C C . ARG B 1 271 ? -6.352 32.75 14.945 1 98 271 ARG B C 1
ATOM 4786 O O . ARG B 1 271 ? -7.434 32.25 15.258 1 98 271 ARG B O 1
ATOM 4793 N N . GLU B 1 272 ? -5.77 32.625 13.789 1 98.06 272 GLU B N 1
ATOM 4794 C CA . GLU B 1 272 ? -6.383 31.766 12.781 1 98.06 272 GLU B CA 1
ATOM 4795 C C . GLU B 1 272 ? -6.383 30.312 13.234 1 98.06 272 GLU B C 1
ATOM 4797 O O . GLU B 1 272 ? -7.359 29.594 13.016 1 98.06 272 GLU B O 1
ATOM 4802 N N . ILE B 1 273 ? -5.289 29.875 13.859 1 98.31 273 ILE B N 1
ATOM 4803 C CA . ILE B 1 273 ? -5.199 28.516 14.375 1 98.31 273 ILE B CA 1
ATOM 4804 C C . ILE B 1 273 ? -6.309 28.281 15.398 1 98.31 273 ILE B C 1
ATOM 4806 O O . ILE B 1 273 ? -7.008 27.266 15.336 1 98.31 273 ILE B O 1
ATOM 4810 N N . ASP B 1 274 ? -6.473 29.203 16.281 1 98.31 274 ASP B N 1
ATOM 4811 C CA . ASP B 1 274 ? -7.512 29.078 17.297 1 98.31 274 ASP B CA 1
ATOM 4812 C C . ASP B 1 274 ? -8.906 29.078 16.672 1 98.31 274 ASP B C 1
ATOM 4814 O O . ASP B 1 274 ? -9.773 28.312 17.078 1 98.31 274 ASP B O 1
ATOM 4818 N N . ARG B 1 275 ? -9.094 29.922 15.695 1 98 275 ARG B N 1
ATOM 4819 C CA . ARG B 1 275 ? -10.391 30.047 15.031 1 98 275 ARG B CA 1
ATOM 4820 C C . ARG B 1 275 ? -10.797 28.75 14.359 1 98 275 ARG B C 1
ATOM 4822 O O . ARG B 1 275 ? -11.969 28.375 14.375 1 98 275 ARG B O 1
ATOM 4829 N N . ILE B 1 276 ? -9.852 28.094 13.766 1 98.06 276 ILE B N 1
ATOM 4830 C CA . ILE B 1 276 ? -10.109 26.828 13.07 1 98.06 276 ILE B CA 1
ATOM 4831 C C . ILE B 1 276 ? -10.75 25.828 14.023 1 98.06 276 ILE B C 1
ATOM 4833 O O . ILE B 1 276 ? -11.68 25.109 13.648 1 98.06 276 ILE B O 1
ATOM 4837 N N . VAL B 1 277 ? -10.297 25.797 15.242 1 97.62 277 VAL B N 1
ATOM 4838 C CA . VAL B 1 277 ? -10.789 24.859 16.25 1 97.62 277 VAL B CA 1
ATOM 4839 C C . VAL B 1 277 ? -12.109 25.375 16.828 1 97.62 277 VAL B C 1
ATOM 4841 O O . VAL B 1 277 ? -13.078 24.625 16.938 1 97.62 277 VAL B O 1
ATOM 4844 N N . GLU B 1 278 ? -12.148 26.641 17.047 1 97.25 278 GLU B N 1
ATOM 4845 C CA . GLU B 1 278 ? -13.281 27.266 17.734 1 97.25 278 GLU B CA 1
ATOM 4846 C C . GLU B 1 278 ? -14.531 27.25 16.875 1 97.25 278 GLU B C 1
ATOM 4848 O O . GLU B 1 278 ? -15.648 27.156 17.375 1 97.25 278 GLU B O 1
ATOM 4853 N N . GLU B 1 279 ? -14.383 27.281 15.633 1 97.25 279 GLU B N 1
ATOM 4854 C CA . GLU B 1 279 ? -15.516 27.406 14.727 1 97.25 279 GLU B CA 1
ATOM 4855 C C . GLU B 1 279 ? -16.188 26.062 14.484 1 97.25 279 GLU B C 1
ATOM 4857 O O . GLU B 1 279 ? -17.25 26 13.859 1 97.25 279 GLU B O 1
ATOM 4862 N N . ILE B 1 280 ? -15.648 25.031 14.961 1 96.56 280 ILE B N 1
ATOM 4863 C CA . ILE B 1 280 ? -16.266 23.719 14.82 1 96.56 280 ILE B CA 1
ATOM 4864 C C . ILE B 1 280 ? -17.422 23.594 15.812 1 96.56 280 ILE B C 1
ATOM 4866 O O . ILE B 1 280 ? -17.234 23.766 17.016 1 96.56 280 ILE B O 1
ATOM 4870 N N . PRO B 1 281 ? -18.625 23.328 15.312 1 95.94 281 PRO B N 1
ATOM 4871 C CA . PRO B 1 281 ? -19.734 23.156 16.266 1 95.94 281 PRO B CA 1
ATOM 4872 C C . PRO B 1 281 ? -19.562 21.922 17.141 1 95.94 281 PRO B C 1
ATOM 4874 O O . PRO B 1 281 ? -19.078 20.891 16.688 1 95.94 281 PRO B O 1
ATOM 4877 N N . GLU B 1 282 ? -19.969 22.016 18.312 1 93.81 282 GLU B N 1
ATOM 4878 C CA . GLU B 1 282 ? -19.844 20.891 19.25 1 93.81 282 GLU B CA 1
ATOM 4879 C C . GLU B 1 282 ? -20.781 19.75 18.859 1 93.81 282 GLU B C 1
ATOM 4881 O O . GLU B 1 282 ? -20.422 18.578 19.016 1 93.81 282 GLU B O 1
ATOM 4886 N N . ASN B 1 283 ? -21.906 20.141 18.375 1 92.44 283 ASN B N 1
ATOM 4887 C CA . ASN B 1 283 ? -22.906 19.172 17.969 1 92.44 283 ASN B CA 1
ATOM 4888 C C . ASN B 1 283 ? -23.531 19.531 16.625 1 92.44 283 ASN B C 1
ATOM 4890 O O . ASN B 1 283 ? -23.562 20.703 16.25 1 92.44 283 ASN B O 1
ATOM 4894 N N . PHE B 1 284 ? -23.922 18.547 15.93 1 90.75 284 PHE B N 1
ATOM 4895 C CA . PHE B 1 284 ? -24.719 18.656 14.719 1 90.75 284 PHE B CA 1
ATOM 4896 C C . PHE B 1 284 ? -25.719 17.516 14.609 1 90.75 284 PHE B C 1
ATOM 4898 O O . PHE B 1 284 ? -25.344 16.359 14.57 1 90.75 284 PHE B O 1
ATOM 4905 N N . GLN B 1 285 ? -27 18.016 14.609 1 85.38 285 GLN B N 1
ATOM 4906 C CA . GLN B 1 285 ? -28.062 17.031 14.734 1 85.38 285 GLN B CA 1
ATOM 4907 C C . GLN B 1 285 ? -27.859 16.156 15.969 1 85.38 285 GLN B C 1
ATOM 4909 O O . GLN B 1 285 ? -27.703 16.672 17.078 1 85.38 285 GLN B O 1
ATOM 4914 N N . ASP B 1 286 ? -27.734 14.852 15.992 1 86.75 286 ASP B N 1
ATOM 4915 C CA . ASP B 1 286 ? -27.609 13.977 17.156 1 86.75 286 ASP B CA 1
ATOM 4916 C C . ASP B 1 286 ? -26.203 13.398 17.25 1 86.75 286 ASP B C 1
ATOM 4918 O O . ASP B 1 286 ? -25.984 12.383 17.922 1 86.75 286 ASP B O 1
ATOM 4922 N N . ILE B 1 287 ? -25.312 14.195 16.609 1 89.5 287 ILE B N 1
ATOM 4923 C CA . ILE B 1 287 ? -23.938 13.703 16.625 1 89.5 287 ILE B CA 1
ATOM 4924 C C . ILE B 1 287 ? -23.047 14.711 17.328 1 89.5 287 ILE B C 1
ATOM 4926 O O . ILE B 1 287 ? -23.047 15.898 17 1 89.5 287 ILE B O 1
ATOM 4930 N N . GLN B 1 288 ? -22.375 14.289 18.328 1 90.94 288 GLN B N 1
ATOM 4931 C CA . GLN B 1 288 ? -21.344 15.117 18.953 1 90.94 288 GLN B CA 1
ATOM 4932 C C . GLN B 1 288 ? -20.078 15.164 18.094 1 90.94 288 GLN B C 1
ATOM 4934 O O . GLN B 1 288 ? -19.469 14.133 17.828 1 90.94 288 GLN B O 1
ATOM 4939 N N . ILE B 1 289 ? -19.719 16.312 17.75 1 92.69 289 ILE B N 1
ATOM 4940 C CA . ILE B 1 289 ? -18.609 16.484 16.828 1 92.69 289 ILE B CA 1
ATOM 4941 C C . ILE B 1 289 ? -17.312 16.672 17.625 1 92.69 289 ILE B C 1
ATOM 4943 O O . ILE B 1 289 ? -16.312 16.016 17.344 1 92.69 289 ILE B O 1
ATOM 4947 N N . ILE B 1 290 ? -17.344 17.547 18.562 1 93 290 ILE B N 1
ATOM 4948 C CA . ILE B 1 290 ? -16.203 17.891 19.406 1 93 290 ILE B CA 1
ATOM 4949 C C . ILE B 1 290 ? -16.703 18.5 20.719 1 93 290 ILE B C 1
ATOM 4951 O O . ILE B 1 290 ? -17.766 19.125 20.766 1 93 290 ILE B O 1
ATOM 4955 N N . THR B 1 291 ? -16.016 18.266 21.766 1 92.69 291 THR B N 1
ATOM 4956 C CA . THR B 1 291 ? -16.406 18.875 23.031 1 92.69 291 THR B CA 1
ATOM 4957 C C . THR B 1 291 ? -15.664 20.188 23.25 1 92.69 291 THR B C 1
ATOM 4959 O O . THR B 1 291 ? -14.602 20.422 22.672 1 92.69 291 THR B O 1
ATOM 4962 N N . ALA B 1 292 ? -16.234 20.969 24.094 1 94.44 292 ALA B N 1
ATOM 4963 C CA . ALA B 1 292 ? -15.586 22.234 24.453 1 94.44 292 ALA B CA 1
ATOM 4964 C C . ALA B 1 292 ? -14.211 21.984 25.062 1 94.44 292 ALA B C 1
ATOM 4966 O O . ALA B 1 292 ? -13.258 22.719 24.781 1 94.44 292 ALA B O 1
ATOM 4967 N N . ILE B 1 293 ? -14.125 20.969 25.812 1 94.19 293 ILE B N 1
ATOM 4968 C CA . ILE B 1 293 ? -12.883 20.672 26.516 1 94.19 293 ILE B CA 1
ATOM 4969 C C . ILE B 1 293 ? -11.836 20.203 25.5 1 94.19 293 ILE B C 1
ATOM 4971 O O . ILE B 1 293 ? -10.648 20.516 25.641 1 94.19 293 ILE B O 1
ATOM 4975 N N . GLN B 1 294 ? -12.219 19.438 24.562 1 93.81 294 GLN B N 1
ATOM 4976 C CA . GLN B 1 294 ? -11.305 19.031 23.5 1 93.81 294 GLN B CA 1
ATOM 4977 C C . GLN B 1 294 ? -10.75 20.25 22.766 1 93.81 294 GLN B C 1
ATOM 4979 O O . GLN B 1 294 ? -9.555 20.297 22.453 1 93.81 294 GLN B O 1
ATOM 4984 N N . LYS B 1 295 ? -11.633 21.188 22.5 1 95.88 295 LYS B N 1
ATOM 4985 C CA . LYS B 1 295 ? -11.195 22.422 21.844 1 95.88 295 LYS B CA 1
ATOM 4986 C C . LYS B 1 295 ? -10.133 23.141 22.672 1 95.88 295 LYS B C 1
ATOM 4988 O O . LYS B 1 295 ? -9.102 23.562 22.141 1 95.88 295 LYS B O 1
ATOM 4993 N N . GLU B 1 296 ? -10.414 23.203 23.891 1 96.44 296 GLU B N 1
ATOM 4994 C CA . GLU B 1 296 ? -9.469 23.859 24.781 1 96.44 296 GLU B CA 1
ATOM 4995 C C . GLU B 1 296 ? -8.141 23.109 24.828 1 96.44 296 GLU B C 1
ATOM 4997 O O . GLU B 1 296 ? -7.078 23.734 24.844 1 96.44 296 GLU B O 1
ATOM 5002 N N . HIS B 1 297 ? -8.281 21.859 24.906 1 96.25 297 HIS B N 1
ATOM 5003 C CA . HIS B 1 297 ? -7.082 21.031 24.938 1 96.25 297 HIS B CA 1
ATOM 5004 C C . HIS B 1 297 ? -6.242 21.219 23.688 1 96.25 297 HIS B C 1
ATOM 5006 O O . HIS B 1 297 ? -5.027 21.406 23.766 1 96.25 297 HIS B O 1
ATOM 5012 N N . TYR B 1 298 ? -6.852 21.188 22.5 1 96.81 298 TYR B N 1
ATOM 5013 C CA . TYR B 1 298 ? -6.133 21.391 21.25 1 96.81 298 TYR B CA 1
ATOM 5014 C C . TYR B 1 298 ? -5.402 22.734 21.25 1 96.81 298 TYR B C 1
ATOM 5016 O O . TYR B 1 298 ? -4.211 22.797 20.922 1 96.81 298 TYR B O 1
ATOM 5024 N N . LYS B 1 299 ? -6.098 23.75 21.625 1 97.94 299 LYS B N 1
ATOM 5025 C CA . LYS B 1 299 ? -5.508 25.078 21.609 1 97.94 299 LYS B CA 1
ATOM 5026 C C . LYS B 1 299 ? -4.352 25.172 22.609 1 97.94 299 LYS B C 1
ATOM 5028 O O . LYS B 1 299 ? -3.312 25.766 22.297 1 97.94 299 LYS B O 1
ATOM 5033 N N . ALA B 1 300 ? -4.547 24.547 23.766 1 97.75 300 ALA B N 1
ATOM 5034 C CA . ALA B 1 300 ? -3.484 24.562 24.766 1 97.75 300 ALA B CA 1
ATOM 5035 C C . ALA B 1 3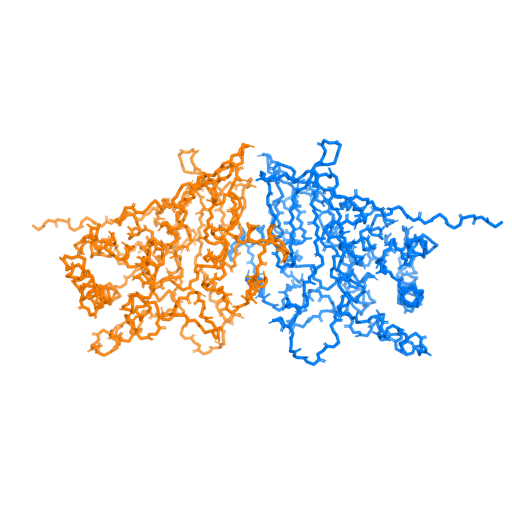00 ? -2.232 23.859 24.234 1 97.75 300 ALA B C 1
ATOM 5037 O O . ALA B 1 300 ? -1.113 24.328 24.469 1 97.75 300 ALA B O 1
ATOM 5038 N N . VAL B 1 301 ? -2.43 22.797 23.594 1 97.5 301 VAL B N 1
ATOM 5039 C CA . VAL B 1 301 ? -1.312 22.047 23.031 1 97.5 301 VAL B CA 1
ATOM 5040 C C . VAL B 1 301 ? -0.606 22.891 21.969 1 97.5 301 VAL B C 1
ATOM 5042 O O . VAL B 1 301 ? 0.623 22.984 21.969 1 97.5 301 VAL B O 1
ATOM 5045 N N . PHE B 1 302 ? -1.364 23.594 21.062 1 98.5 302 PHE B N 1
ATOM 5046 C CA . PHE B 1 302 ? -0.786 24.453 20.047 1 98.5 302 PHE B CA 1
ATOM 5047 C C . PHE B 1 302 ? 0.039 25.562 20.672 1 98.5 302 PHE B C 1
ATOM 5049 O O . PHE B 1 302 ? 1.182 25.812 20.281 1 98.5 302 PHE B O 1
ATOM 5056 N N . HIS B 1 303 ? -0.532 26.141 21.672 1 98.44 303 HIS B N 1
ATOM 5057 C CA . HIS B 1 303 ? 0.145 27.266 22.312 1 98.44 303 HIS B CA 1
ATOM 5058 C C . HIS B 1 303 ? 1.403 26.797 23.047 1 98.44 303 HIS B C 1
ATOM 5060 O O . HIS B 1 303 ? 2.416 27.5 23.047 1 98.44 303 HIS B O 1
ATOM 5066 N N . MET B 1 304 ? 1.261 25.641 23.656 1 98.06 304 MET B N 1
ATOM 5067 C CA . MET B 1 304 ? 2.43 25.078 24.328 1 98.06 304 MET B CA 1
ATOM 5068 C C . MET B 1 304 ? 3.562 24.828 23.328 1 98.06 304 MET B C 1
ATOM 5070 O O . MET B 1 304 ? 4.711 25.203 23.594 1 98.06 304 MET B O 1
ATOM 5074 N N . MET B 1 305 ? 3.293 24.281 22.219 1 98.44 305 MET B N 1
ATOM 5075 C CA . MET B 1 305 ? 4.301 24.047 21.188 1 98.44 305 MET B CA 1
ATOM 5076 C C . MET B 1 305 ? 4.906 25.359 20.688 1 98.44 305 MET B C 1
ATOM 5078 O O . MET B 1 305 ? 6.125 25.453 20.531 1 98.44 305 MET B O 1
ATOM 5082 N N . LEU B 1 306 ? 4.066 26.375 20.469 1 98.62 306 LEU B N 1
ATOM 5083 C CA . LEU B 1 306 ? 4.508 27.656 19.953 1 98.62 306 LEU B CA 1
ATOM 5084 C C . LEU B 1 306 ? 5.406 28.375 20.953 1 98.62 306 LEU B C 1
ATOM 5086 O O . LEU B 1 306 ? 6.504 28.812 20.609 1 98.62 306 LEU B O 1
ATOM 5090 N N . ASN B 1 307 ? 5.004 28.344 22.172 1 98.19 307 ASN B N 1
ATOM 5091 C CA . ASN B 1 307 ? 5.652 29.172 23.188 1 98.19 307 ASN B CA 1
ATOM 5092 C C . ASN B 1 307 ? 6.91 28.5 23.734 1 98.19 307 ASN B C 1
ATOM 5094 O O . ASN B 1 307 ? 7.871 29.172 24.109 1 98.19 307 ASN B O 1
ATOM 5098 N N . LYS B 1 308 ? 6.871 27.203 23.766 1 97.88 308 LYS B N 1
ATOM 5099 C CA . LYS B 1 308 ? 7.965 26.516 24.453 1 97.88 308 LYS B CA 1
ATOM 5100 C C . LYS B 1 308 ? 9 25.984 23.453 1 97.88 308 LYS B C 1
ATOM 5102 O O . LYS B 1 308 ? 10.125 25.656 23.844 1 97.88 308 LYS B O 1
ATOM 5107 N N . SER B 1 309 ? 8.648 25.922 22.203 1 98.06 309 SER B N 1
ATOM 5108 C CA . SER B 1 309 ? 9.609 25.359 21.266 1 98.06 309 SER B CA 1
ATOM 5109 C C . SER B 1 309 ? 9.719 26.219 20.016 1 98.06 309 SER B C 1
ATOM 5111 O O . SER B 1 309 ? 10.766 26.828 19.766 1 98.06 309 SER B O 1
ATOM 5113 N N . ILE B 1 310 ? 8.703 26.5 19.281 1 98.5 310 ILE B N 1
ATOM 5114 C CA . ILE B 1 310 ? 8.727 27.062 17.938 1 98.5 310 ILE B CA 1
ATOM 5115 C C . ILE B 1 310 ? 9.234 28.5 17.969 1 98.5 310 ILE B C 1
ATOM 5117 O O . ILE B 1 310 ? 10.219 28.828 17.312 1 98.5 310 ILE B O 1
ATOM 5121 N N . PHE B 1 311 ? 8.625 29.359 18.781 1 98.31 311 PHE B N 1
ATOM 5122 C CA . PHE B 1 311 ? 9.023 30.75 18.812 1 98.31 311 PHE B CA 1
ATOM 5123 C C . PHE B 1 311 ? 10.438 30.906 19.359 1 98.31 311 PHE B C 1
ATOM 5125 O O . PHE B 1 311 ? 11.266 31.594 18.781 1 98.31 311 PHE B O 1
ATOM 5132 N N . PRO B 1 312 ? 10.719 30.234 20.484 1 98 312 PRO B N 1
ATOM 5133 C CA . PRO B 1 312 ? 12.094 30.344 20.984 1 98 312 PRO B CA 1
ATOM 5134 C C . PRO B 1 312 ? 13.133 29.875 19.984 1 98 312 PRO B C 1
ATOM 5136 O O . PRO B 1 312 ? 14.164 30.531 19.797 1 98 312 PRO B O 1
ATOM 5139 N N . ALA B 1 313 ? 12.891 28.766 19.328 1 97.94 313 ALA B N 1
ATOM 5140 C CA . ALA B 1 313 ? 13.836 28.25 18.344 1 97.94 313 ALA B CA 1
ATOM 5141 C C . ALA B 1 313 ? 13.984 29.219 17.172 1 97.94 313 ALA B C 1
ATOM 5143 O O . ALA B 1 313 ? 15.102 29.531 16.75 1 97.94 313 ALA B O 1
ATOM 5144 N N . ALA B 1 314 ? 12.914 29.719 16.641 1 98 314 ALA B N 1
ATOM 5145 C CA . ALA B 1 314 ? 12.938 30.656 15.508 1 98 314 ALA B CA 1
ATOM 5146 C C . ALA B 1 314 ? 13.695 31.922 15.875 1 98 314 ALA B C 1
ATOM 5148 O O . ALA B 1 314 ? 14.492 32.438 15.07 1 98 314 ALA B O 1
ATOM 5149 N N . ASN B 1 315 ? 13.469 32.469 17.031 1 96.75 315 ASN B N 1
ATOM 5150 C CA . ASN B 1 315 ? 14.164 33.656 17.5 1 96.75 315 ASN B CA 1
ATOM 5151 C C . ASN B 1 315 ? 15.672 33.438 17.578 1 96.75 315 ASN B C 1
ATOM 5153 O O . ASN B 1 315 ? 16.453 34.312 17.188 1 96.75 315 ASN B O 1
ATOM 5157 N N . ASN B 1 316 ? 15.961 32.281 18.062 1 95.31 316 ASN B N 1
ATOM 5158 C CA . ASN B 1 316 ? 17.375 31.938 18.156 1 95.31 316 ASN B CA 1
ATOM 5159 C C . ASN B 1 316 ? 18.016 31.859 16.766 1 95.31 316 ASN B C 1
ATOM 5161 O O . ASN B 1 316 ? 19.156 32.312 16.578 1 95.31 316 ASN B O 1
ATOM 5165 N N . PHE B 1 317 ? 17.312 31.297 15.844 1 94.69 317 PHE B N 1
ATOM 5166 C CA . PHE B 1 317 ? 17.844 31.156 14.492 1 94.69 317 PHE B CA 1
ATOM 5167 C C . PHE B 1 317 ? 17.984 32.5 13.812 1 94.69 317 PHE B C 1
ATOM 5169 O O . PHE B 1 317 ? 18.938 32.75 13.078 1 94.69 317 PHE B O 1
ATOM 5176 N N . GLU B 1 318 ? 17.047 33.406 13.984 1 91.38 318 GLU B N 1
ATOM 5177 C CA . GLU B 1 318 ? 17.078 34.75 13.391 1 91.38 318 GLU B CA 1
ATOM 5178 C C . GLU B 1 318 ? 18.234 35.562 13.938 1 91.38 318 GLU B C 1
ATOM 5180 O O . GLU B 1 318 ? 18.875 36.312 13.195 1 91.38 318 GLU B O 1
ATOM 5185 N N . LYS B 1 319 ? 18.5 35.406 15.133 1 88.06 319 LYS B N 1
ATOM 5186 C CA . LYS B 1 319 ? 19.609 36.156 15.75 1 88.06 319 LYS B CA 1
ATOM 5187 C C . LYS B 1 319 ? 20.953 35.656 15.203 1 88.06 319 LYS B C 1
ATOM 5189 O O . LYS B 1 319 ? 21.875 36.469 15.031 1 88.06 319 LYS B O 1
ATOM 5194 N N . ASN B 1 320 ? 20.953 34.438 14.883 1 82.25 320 ASN B N 1
ATOM 5195 C CA . ASN B 1 320 ? 22.203 33.875 14.391 1 82.25 320 ASN B CA 1
ATOM 5196 C C . ASN B 1 320 ? 22.422 34.188 12.914 1 82.25 320 ASN B C 1
ATOM 5198 O O . ASN B 1 320 ? 23.547 34.156 12.422 1 82.25 320 ASN B O 1
ATOM 5202 N N . LEU B 1 321 ? 21.344 34.438 12.133 1 74.5 321 LEU B N 1
ATOM 5203 C CA . LEU B 1 321 ? 21.469 34.844 10.734 1 74.5 321 LEU B CA 1
ATOM 5204 C C . LEU B 1 321 ? 21.969 36.281 10.625 1 74.5 321 LEU B C 1
ATOM 5206 O O . LEU B 1 321 ? 22.609 36.625 9.633 1 74.5 321 LEU B O 1
ATOM 5210 N N . ILE B 1 322 ? 21.641 37.156 11.594 1 58.78 322 ILE B N 1
ATOM 5211 C CA . ILE B 1 322 ? 22.062 38.531 11.617 1 58.78 322 ILE B CA 1
ATOM 5212 C C . ILE B 1 322 ? 23.5 38.656 12.133 1 58.78 322 ILE B C 1
ATOM 5214 O O . ILE B 1 322 ? 24.219 39.594 11.82 1 58.78 322 ILE B O 1
ATOM 5218 N N . LYS B 1 323 ? 24.047 37.594 12.664 1 54.47 323 LYS B N 1
ATOM 5219 C CA . LYS B 1 323 ? 25.453 37.625 13.047 1 54.47 323 LYS B CA 1
ATOM 5220 C C . LYS B 1 323 ? 26.344 37.156 11.906 1 54.47 323 LYS B C 1
ATOM 5222 O O . LYS B 1 323 ? 25.984 36.219 11.195 1 54.47 323 LYS B O 1
#

Foldseek 3Di:
DPPLQFDDAAAPAVWDFDPPDDDDDDAADWGWTADPNFIKIKGFFHDQVNVCVVDPDPDDFFDRQQQQLQQQLLQLQCVLLVAFAWDWHWYDHPNGIIIITTDPCPPVQWDFQQNLLQVDDCVQDDAPDSHQDPLFAAPVSSVRSCVRRPQSVQEPCNLLSVLLCLVSCLLQLPAPCGRGQFGWGADPVSHTYGDHGHDRRRGLPSRDYQVVLVVQLVDLVSLLCVQQNPGFHRHAYPVSHTHRSLVVLLVCPDVSNLVSLLSSVVSDDLVSSLSSLSSHDQDDDPDGNHDPSSSVSSSSSSVSNVPVGSVVSNVVSVVVVVD/DPPLQFDDAAAPAVWDFDPPDDDDDDAADWGWTADPNFIKIKGFFHDQVNVCVVDPDPDDFFDSQQLQLQQQLLQLQCVLLVAFAWDKHWYDHPNGIIIITTDPCPPVQWDFQQNLLQVDDCVQDDAPDSHQDPLFAAPVSSVRSCVRRPQSVQEPCNLLSVLLCLVSCLLQLPAPCGRGQFTWGADPVSHTYGDHGHDRRRGLPSRDYQVVLVVQLVDLVSLLCVQQNPGFHRHAYPVSHTHRSLVVLLVCPDVSNLVSLLSSVVSDDLVSSLSSLSSHDQDDDPDGNHDPSSSVSSSSSSVSNVPVGSVVSNVVSVVVVVD

pLDDT: mean 89.74, std 14.12, range [28.84, 98.88]

Organism: Anaerostipes caccae (strain DSM 14662 / CCUG 47493 / JCM 13470 / NCIMB 13811 / L1-92) (NCBI:txid411490)

InterPro domains:
  IPR012893 HipA-like, C-terminal [PF07804] (36-203)

Secondary structure (DSSP, 8-state):
-----PPPPEE-TTSPEETT-----SSS-EEEEEETTEEEEEEPPPPHHHHHHHS-TTS-PPPTTHHHHHHHHHHHHHHHTT--B--EEEEEETTEEEEEEE-S-TT--EEEHHHHHHT--TTT---S-SS-BTTBEEHHHHHHHHHH-HHHHTSTTHHHHHHHHHHHHHHHT-----TTS-EEEE-TTS-EEEPPB----S-TTTTS-HHHHHHHHT-HHHHHIIIIIS---SEE-TTSPBP-HHHHHHHT-SHHHHHHHHHHHHH--HHHHHHHHHTS-SEETTEE---HHHHHHHHHHHHHHIIIIIHHHHHHHHHHHH-/-----PPPPEE-TTSPEETT-----SSS-EEEEEETTEEEEEEPPPPHHHHHHHS-TTS----TTHHHHHHHHHHHHHHHTT--B--EEEEEETTEEEEEEE-S-TT--EEEHHHHHHT--TTT---S-SS-BTTBEEHHHHHHHHHH-HHHHTSTTHHHHHHHHHHHHHHHT-----TTS-EEEE-TTS-EEEPPB----S-TTTTS-HHHHHHHHT-HHHHHIIIIIS---SEE-TTSPBP-HHHHHHHT-SHHHHHHHHHHHHH--HHHHHHHHHTS-SEETTEE---HHHHHHHHHHHHHHIIIIIHHHHHHHHHHHH-

Radius of gyration: 26.77 Å; Cα contacts (8 Å, |Δi|>4): 1150; chains: 2; bounding box: 57×80×64 Å

Solvent-accessible surface area (backbone atoms only — not comparable to full-atom values): 34694 Å² total; per-residue (Å²): 125,84,76,81,70,51,62,78,72,40,79,49,66,84,47,52,74,39,77,64,52,73,44,78,80,70,70,45,27,30,39,29,28,46,59,95,88,37,54,25,38,36,35,44,32,54,50,70,63,41,44,50,75,74,36,75,88,82,58,72,65,38,49,59,40,24,38,26,51,21,28,42,54,41,36,52,51,40,44,62,50,71,43,67,42,52,52,64,46,49,24,36,44,93,92,32,56,24,22,37,33,47,57,87,52,86,77,61,44,72,42,31,44,45,16,57,55,23,47,49,42,76,88,76,45,88,53,86,62,72,37,80,47,97,84,37,44,47,46,67,40,52,56,48,43,52,74,59,39,66,45,45,70,47,17,84,60,53,69,60,49,50,32,41,48,53,53,53,28,53,69,42,48,33,39,61,72,47,52,76,43,43,45,26,32,60,37,91,85,33,38,36,41,75,48,54,47,50,80,43,29,57,10,72,62,32,64,45,34,67,68,53,33,58,62,32,62,76,33,69,66,47,36,45,33,65,40,70,62,71,53,44,36,30,34,16,44,97,83,71,40,61,31,44,47,67,63,54,58,64,62,52,79,45,66,66,50,45,52,26,48,46,54,47,60,71,40,55,48,72,67,56,58,45,43,66,53,65,20,51,53,42,56,55,91,94,39,75,63,45,53,72,54,44,45,51,33,52,49,49,26,49,48,47,36,38,67,72,43,50,51,55,41,44,52,53,51,55,56,58,71,76,100,127,83,76,81,71,52,61,79,71,38,80,50,67,82,46,52,75,39,77,64,51,73,44,78,82,72,70,45,26,30,38,30,28,46,58,96,90,38,55,24,36,36,35,44,34,53,50,70,63,42,45,51,75,74,36,74,88,82,60,71,65,39,50,59,40,25,37,25,52,20,27,43,54,41,37,50,50,39,44,62,50,71,43,68,44,49,52,66,45,50,25,37,44,93,92,32,57,23,22,35,32,46,57,87,51,88,78,62,47,71,42,33,44,44,18,58,55,24,46,49,42,76,89,77,45,87,55,87,61,75,38,80,46,96,83,35,42,47,46,68,41,51,56,48,43,53,73,61,38,65,47,44,69,47,16,83,58,53,67,60,49,49,31,40,47,53,53,52,27,53,70,44,47,34,39,60,71,47,51,76,43,41,43,28,32,60,36,90,85,34,38,35,42,76,48,56,46,50,78,43,30,58,10,72,62,33,64,47,35,68,67,54,32,59,62,32,63,76,34,69,66,46,36,45,35,64,41,71,61,70,53,42,34,29,36,16,43,97,81,72,38,62,32,45,48,66,62,52,58,63,63,52,79,45,67,66,49,43,51,28,49,46,54,46,59,71,39,56,48,71,67,57,58,48,44,65,53,65,20,51,53,42,57,55,92,95,40,75,64,45,51,72,53,46,45,51,32,53,47,50,25,50,49,47,36,38,66,74,42,51,51,55,42,43,53,54,51,55,56,54,69,78,96